Protein AF-0000000067701604 (afdb_homodimer)

pLDDT: mean 90.06, std 11.33, range [36.38, 98.75]

Radius of gyration: 29.52 Å; Cα contacts (8 Å, |Δi|>4): 1145; chains: 2; bounding box: 88×78×66 Å

Foldseek 3Di:
DLLLLLLLCCLLPPVDDASLCCVPPVNHDPVNCVLDPSVVSVVCVVPDFQADPVCQVVVCVQPVLRRHVVVQVVLLVCLQPLDAADQEKEKDKDFQADPADDPQWAADPPDPNRIGWMKIFIARQPLLRTNGIDTDPDDDPPDDDPDDPLLVVVCVNCVSPFLPQHEYEYEQSRDDPVSQVVRVVRNYKYKYWHDLVDPPDDPVLNDLQDDDALDWDWDDDVLKIWIWGHPDSRDIIIMIISPDNDWAFDPDPSRDIPSRVVNVSRHCSNVVLSVQLVSSFSDHDDNDVSVSVVSSSSSSVLSNVVSSCCVVPVDDDDSSVVSNVVSVVVSVVVVVVVVVVVVVVVVVVVD/DLLLLLLLCCLLPPVDDASLCCVPPVNHDPVNCVLDPSVVSVVCVVPDFQADPVCQVVVCVQPVLRRHVVVQVVLLVCLQPLDAADQEKEKDKDFQADPADDPQWAADPPDPNRIGWMKIFIARQPLLATNGIDTDPDDDPPDDDPDDPLLVVVCVNCVSPFLPQHEYEYEQSRDDPVSQVVRVVRNYKYKYWHDLVDPPDDPVLNDLQDDDALDWDWDDDVLKIWIWGHPDSRDITIMIISPDNDWAFDPDPSRDIPSVVVNVSRHCSNVVLSVQLVSRFSDHDDNDVSVSVVSSSSSSVLSNVVSSCCVVPVDDDDSSVVSNVVSVVVSVVVVVVVVVVVVVVVVVVVD

Secondary structure (DSSP, 8-state):
-HHHHHHHHHHHH--SS-GGGGGSSTT--HHHHHHS-HHHHHHHHHH--SS-HHHHHHHTTT-TTTTTHHHHHHHHHHHHHH----SEEEEEEEEEE--S--TTEEE-TTSSS-EEEEEEEEEETTT--EEEEEE--S--TTS-TT--HHHHHHHHHHGGG-SS--EEEE-TTT--HHHHHHHHHTT-EEEEE--TT-TTS-HHHH--TTPPTT-EEEEEETTEEEEEEEEETTEEEEEEESS-SS--B-SSTT--BHHHHHHHHHTTHHHHHHHHHHHT------S-HHHHHHHHHHHHHHHHHHHHHHHHH---S-HHHHHHHHHHHHHHHHHHHHHHHHHHHHHHH--/-HHHHHHHHHHHH--SS-GGGGGSSTT--HHHHHHS-HHHHHHHHHH--SS-HHHHHHHTTT-TTTTTHHHHHHHHHHHHHH----SEEEEEEEEEE--S--TTEEE-TTSSS-EEEEEEEEEETTT--EEEEEE--S--TTS-TT--HHHHHHHHHHGGG-SS--EEEE-TTT--HHHHHHHHHTT-EEEEE--TT-TTS-HHHH--TTPPTT-EEEEEETTEEEEEEEEETTEEEEEEESS-SS--B-SSTT--BHHHHHHHHHTTHHHHHHHHHHHT------S-HHHHHHHHHHHHHHHHHHHHHHHHH---S-HHHHHHHHHHHHHHHHHHHHHHHHHHHHHHH--

Solvent-accessible surface area (backbone atoms only — not comparable to full-atom values): 38046 Å² total; per-residue (Å²): 86,46,67,58,16,42,37,43,48,32,19,64,47,36,68,58,78,61,77,72,40,32,65,32,87,90,50,56,36,66,71,47,48,72,72,46,56,66,68,58,53,51,52,49,61,75,65,65,72,61,53,63,74,89,54,37,76,65,43,39,77,80,29,87,52,44,63,36,41,64,56,50,52,51,50,35,51,48,32,48,70,75,49,82,71,68,59,43,30,10,42,43,74,44,72,48,68,50,87,38,74,49,97,42,60,40,78,40,70,83,42,57,72,31,37,12,44,40,29,40,34,30,16,18,44,88,79,35,37,58,39,26,67,43,75,50,74,64,87,60,81,83,55,59,92,83,65,52,67,41,44,54,52,52,52,61,54,37,56,92,61,54,64,68,68,27,35,39,24,36,43,47,79,45,40,46,74,66,45,37,51,56,33,46,75,34,39,20,29,29,40,21,32,45,54,68,81,42,79,86,50,55,67,73,72,56,57,45,90,80,50,55,62,40,37,76,46,79,45,73,60,89,66,32,31,38,40,40,34,18,83,38,60,85,41,72,47,38,37,40,24,47,68,49,90,70,85,49,68,40,90,55,96,58,32,54,35,47,67,56,54,48,44,67,68,44,64,49,15,44,60,52,35,51,50,59,30,59,70,51,33,46,68,70,94,63,77,46,49,61,57,54,52,48,32,50,50,51,26,52,48,51,54,38,48,51,50,49,47,28,73,73,69,65,57,82,72,57,66,70,58,50,48,51,52,52,22,50,52,32,32,47,56,38,49,51,50,45,50,53,50,50,53,49,50,51,53,48,66,73,91,85,47,67,58,15,42,38,44,47,31,18,65,46,36,66,56,79,60,77,71,40,32,64,32,88,91,51,53,36,68,72,46,48,73,70,44,57,65,68,58,54,51,50,48,63,75,64,64,73,61,53,62,73,88,54,37,77,66,44,39,77,80,29,87,54,43,62,36,41,64,57,50,51,51,50,36,52,49,33,47,70,75,50,82,69,66,59,43,30,10,42,43,75,43,71,50,68,52,88,38,74,49,98,42,58,39,80,41,71,83,42,57,71,31,37,14,45,40,30,41,35,30,14,19,43,88,79,35,37,59,40,26,67,44,74,51,74,65,87,60,82,83,56,60,93,82,65,53,67,41,44,53,50,52,53,60,52,38,55,93,61,54,62,68,66,26,34,40,25,35,44,47,79,44,40,46,73,68,45,38,52,57,33,46,76,35,40,20,30,27,40,22,31,46,52,66,81,41,80,85,50,56,67,74,73,57,59,44,89,80,49,56,61,40,38,76,47,78,46,75,58,90,68,32,32,38,40,39,34,18,82,39,60,84,39,71,48,39,37,39,24,47,69,50,91,70,84,48,68,40,88,53,96,58,33,53,35,48,67,58,55,49,44,67,66,44,62,48,15,42,60,51,34,51,52,58,31,59,70,51,32,45,69,69,94,64,75,46,48,60,58,54,51,48,31,50,50,51,23,51,48,51,52,37,49,51,52,50,46,29,73,74,69,64,58,81,72,57,66,70,59,48,47,51,52,52,22,49,51,32,32,47,56,37,50,52,50,47,51,53,50,49,54,49,50,52,51,48,67,73,92

Nearest PDB structures (foldseek):
  6x68-assembly1_C  TM=9.313E-01  e=2.311E-27  Trichoplusia ni
  3bw6-assembly1_A  TM=6.809E-01  e=2.930E+00  Saccharomyces cerevisiae
  6et7-assembly1_A  TM=5.631E-01  e=6.873E+00  Idiomarina sp. A28L
  5lly-assembly2_B  TM=5.133E-01  e=7.646E+00  Idiomarina sp. A28L
  6x68-assembly1_C  TM=9.314E-01  e=3.010E-28  Trichoplusia ni

Organism: Oreochromis niloticus (NCBI:txid8128)

InterPro domains:
  IPR029526 PiggyBac transposable element-derived protein [PF13843] (1-306)

Sequence (702 aa):
MAFISILFVRAIMCPVGAIVDCWSESFLVPLIKETMPRDRFISIMQHLRFDDRDTRAERVKTDKFAAISDIWTRFNENCAKSFTPGEHMTIDEQLFPTKVRCPFTQYIATKPDKFGIKFWMATDLDTKYVCSASPYLGKDPSRQKGERLAENVVMKLMEPFLDDGRNVTTDNFFTSLLLSHRLLQRKTTLLGTVNKVQRELPQLAKDTAKREVFSTSVLRSGSVSLTIYAPKKTKTVCVLSSMHQDVTIGDGRKRKPNTITDYNHMKCGVDVLDQMARMYSVRSATRRWPVAVFYNMLDLAAVNAYILYKACTGWTGKRRLFLRLLAQQLRCRFMQHKEILAQRQVLCQGLMAFISILFVRAIMCPVGAIVDCWSESFLVPLIKETMPRDRFISIMQHLRFDDRDTRAERVKTDKFAAISDIWTRFNENCAKSFTPGEHMTIDEQLFPTKVRCPFTQYIATKPDKFGIKFWMATDLDTKYVCSASPYLGKDPSRQKGERLAENVVMKLMEPFLDDGRNVTTDNFFTSLLLSHRLLQRKTTLLGTVNKVQRELPQLAKDTAKREVFSTSVLRSGSVSLTIYAPKKTKTVCVLSSMHQDVTIGDGRKRKPNTITDYNHMKCGVDVLDQMARMYSVRSATRRWPVAVFYNMLDLAAVNAYILYKACTGWTGKRRLFLRLLAQQLRCRFMQHKEILAQRQVLCQGL

Structure (mmCIF, N/CA/C/O backbone):
data_AF-0000000067701604-model_v1
#
loop_
_entity.id
_entity.type
_entity.pdbx_description
1 polymer 'PiggyBac transposable element-derived protein domain-containing protein'
#
loop_
_atom_site.group_PDB
_atom_site.id
_atom_site.type_symbol
_atom_site.label_atom_id
_atom_site.label_alt_id
_atom_site.label_comp_id
_atom_site.label_asym_id
_atom_site.label_entity_id
_atom_site.label_seq_id
_atom_site.pdbx_PDB_ins_code
_atom_site.Cartn_x
_atom_site.Cartn_y
_atom_site.Cartn_z
_atom_site.occupancy
_atom_site.B_iso_or_equiv
_atom_site.auth_seq_id
_atom_site.auth_comp_id
_atom_site.auth_asym_id
_atom_site.auth_atom_id
_atom_site.pdbx_PDB_model_num
ATOM 1 N N . MET A 1 1 ? -24.297 17.516 1.185 1 87.12 1 MET A N 1
ATOM 2 C CA . MET A 1 1 ? -24.156 16.812 2.457 1 87.12 1 MET A CA 1
ATOM 3 C C . MET A 1 1 ? -24.406 15.328 2.287 1 87.12 1 MET A C 1
ATOM 5 O O . MET A 1 1 ? -23.594 14.5 2.695 1 87.12 1 MET A O 1
ATOM 9 N N . ALA A 1 2 ? -25.438 14.984 1.557 1 90.38 2 ALA A N 1
ATOM 10 C CA . ALA A 1 2 ? -25.734 13.57 1.327 1 90.38 2 ALA A CA 1
ATOM 11 C C . ALA A 1 2 ? -24.656 12.906 0.482 1 90.38 2 ALA A C 1
ATOM 13 O O . ALA A 1 2 ? -24.297 11.75 0.713 1 90.38 2 ALA A O 1
ATOM 14 N N . PHE A 1 3 ? -24.188 13.656 -0.418 1 94.38 3 PHE A N 1
ATOM 15 C CA . PHE A 1 3 ? -23.109 13.172 -1.289 1 94.38 3 PHE A CA 1
ATOM 16 C C . PHE A 1 3 ? -21.875 12.805 -0.48 1 94.38 3 PHE A C 1
ATOM 18 O O . PHE A 1 3 ? -21.328 11.711 -0.63 1 94.38 3 PHE A O 1
ATOM 25 N N . ILE A 1 4 ? -21.453 13.641 0.406 1 95.75 4 ILE A N 1
ATOM 26 C CA . ILE A 1 4 ? -20.297 13.422 1.25 1 95.75 4 ILE A CA 1
ATOM 27 C C . ILE A 1 4 ? -20.547 12.258 2.205 1 95.75 4 ILE A C 1
ATOM 29 O O . ILE A 1 4 ? -19.656 11.461 2.482 1 95.75 4 ILE A O 1
ATOM 33 N N . SER A 1 5 ? -21.766 12.188 2.67 1 95.81 5 SER A N 1
ATOM 34 C CA . SER A 1 5 ? -22.156 11.07 3.533 1 95.81 5 SER A CA 1
ATOM 35 C C . SER A 1 5 ? -21.922 9.734 2.846 1 95.81 5 SER A C 1
ATOM 37 O O . SER A 1 5 ? -21.359 8.812 3.447 1 95.81 5 SER A O 1
ATOM 39 N N . ILE A 1 6 ? -22.312 9.633 1.627 1 95.94 6 ILE A N 1
ATOM 40 C CA . ILE A 1 6 ? -22.156 8.406 0.859 1 95.94 6 ILE A CA 1
ATOM 41 C C . ILE A 1 6 ? -20.672 8.047 0.744 1 95.94 6 ILE A C 1
ATOM 43 O O . ILE A 1 6 ? -20.297 6.879 0.872 1 95.94 6 ILE A O 1
ATOM 47 N N . LEU A 1 7 ? -19.812 9.031 0.541 1 96.62 7 LEU A N 1
ATOM 48 C CA . LEU A 1 7 ? -18.375 8.797 0.425 1 96.62 7 LEU A CA 1
ATOM 49 C C . LEU A 1 7 ? -17.812 8.227 1.722 1 96.62 7 LEU A C 1
ATOM 51 O O . LEU A 1 7 ? -17 7.293 1.696 1 96.62 7 LEU A O 1
ATOM 55 N N . PHE A 1 8 ? -18.25 8.758 2.814 1 96.88 8 PHE A N 1
ATOM 56 C CA . PHE A 1 8 ? -17.766 8.273 4.102 1 96.88 8 PHE A CA 1
ATOM 57 C C . PHE A 1 8 ? -18.312 6.875 4.387 1 96.88 8 PHE A C 1
ATOM 59 O O . PHE A 1 8 ? -17.594 6.031 4.934 1 96.88 8 PHE A O 1
ATOM 66 N N . VAL A 1 9 ? -19.594 6.605 4.039 1 94.69 9 VAL A N 1
ATOM 67 C CA . VAL A 1 9 ? -20.172 5.277 4.238 1 94.69 9 VAL A CA 1
ATOM 68 C C . VAL A 1 9 ? -19.391 4.25 3.42 1 94.69 9 VAL A C 1
ATOM 70 O O . VAL A 1 9 ? -19.047 3.18 3.924 1 94.69 9 VAL A O 1
ATOM 73 N N . ARG A 1 10 ? -19.141 4.613 2.23 1 94.75 10 ARG A N 1
ATOM 74 C CA . ARG A 1 10 ? -18.359 3.719 1.376 1 94.75 10 ARG A CA 1
ATOM 75 C C . ARG A 1 10 ? -16.984 3.439 1.976 1 94.75 10 ARG A C 1
ATOM 77 O O . ARG A 1 10 ? -16.516 2.299 1.956 1 94.75 10 ARG A O 1
ATOM 84 N N . ALA A 1 11 ? -16.344 4.457 2.512 1 94.94 11 ALA A N 1
ATOM 85 C CA . ALA A 1 11 ? -14.992 4.359 3.08 1 94.94 11 ALA A CA 1
ATOM 86 C C . ALA A 1 11 ? -14.961 3.359 4.234 1 94.94 11 ALA A C 1
ATOM 88 O O . ALA A 1 11 ? -13.977 2.641 4.41 1 94.94 11 ALA A O 1
ATOM 89 N N . ILE A 1 12 ? -16.062 3.262 4.949 1 93.69 12 ILE A N 1
ATOM 90 C CA . ILE A 1 12 ? -16.016 2.463 6.172 1 93.69 12 ILE A CA 1
ATOM 91 C C . ILE A 1 12 ? -16.688 1.115 5.93 1 93.69 12 ILE A C 1
ATOM 93 O O . ILE A 1 12 ? -16.562 0.193 6.738 1 93.69 12 ILE A O 1
ATOM 97 N N . MET A 1 13 ? -17.5 0.981 4.883 1 88.75 13 MET A N 1
ATOM 98 C CA . MET A 1 13 ? -18.25 -0.251 4.664 1 88.75 13 MET A CA 1
ATOM 99 C C . MET A 1 13 ? -17.672 -1.035 3.486 1 88.75 13 MET A C 1
ATOM 101 O O . MET A 1 13 ? -17.5 -2.252 3.57 1 88.75 13 MET A O 1
ATOM 105 N N . CYS A 1 14 ? -17.469 -0.394 2.369 1 83.19 14 CYS A N 1
ATOM 106 C CA . CYS A 1 14 ? -17.094 -1.117 1.157 1 83.19 14 CYS A CA 1
ATOM 107 C C . CYS A 1 14 ? -16.172 -0.285 0.286 1 83.19 14 CYS A C 1
ATOM 109 O O . CYS A 1 14 ? -16.531 0.101 -0.827 1 83.19 14 CYS A O 1
ATOM 111 N N . PRO A 1 15 ? -14.977 -0.284 0.689 1 83.44 15 PRO A N 1
ATOM 112 C CA . PRO A 1 15 ? -14.07 0.58 -0.076 1 83.44 15 PRO A CA 1
ATOM 113 C C . PRO A 1 15 ? -13.516 -0.104 -1.323 1 83.44 15 PRO A C 1
ATOM 115 O O . PRO A 1 15 ? -12.75 0.502 -2.074 1 83.44 15 PRO A O 1
ATOM 118 N N . VAL A 1 16 ? -14.031 -1.236 -1.627 1 85.25 16 VAL A N 1
ATOM 119 C CA . VAL A 1 16 ? -13.477 -1.979 -2.754 1 85.25 16 VAL A CA 1
ATOM 120 C C . VAL A 1 16 ? -14.438 -1.917 -3.938 1 85.25 16 VAL A C 1
ATOM 122 O O . VAL A 1 16 ? -15.648 -1.813 -3.754 1 85.25 16 VAL A O 1
ATOM 125 N N . GLY A 1 17 ? -13.883 -1.914 -5.168 1 86.56 17 GLY A N 1
ATOM 126 C CA . GLY A 1 17 ? -14.688 -1.899 -6.379 1 86.56 17 GLY A CA 1
ATOM 127 C C . GLY A 1 17 ? -15.164 -0.511 -6.758 1 86.56 17 GLY A C 1
ATOM 128 O O . GLY A 1 17 ? -14.812 0.474 -6.105 1 86.56 17 GLY A O 1
ATOM 129 N N . ALA A 1 18 ? -15.961 -0.501 -7.762 1 90.06 18 ALA A N 1
ATOM 130 C CA . ALA A 1 18 ? -16.516 0.768 -8.227 1 90.06 18 ALA A CA 1
ATOM 131 C C . ALA A 1 18 ? -17.609 1.271 -7.289 1 90.06 18 ALA A C 1
ATOM 133 O O . ALA A 1 18 ? -18.406 0.482 -6.777 1 90.06 18 ALA A O 1
ATOM 134 N N . ILE A 1 19 ? -17.609 2.559 -7.105 1 91.25 19 ILE A N 1
ATOM 135 C CA . ILE A 1 19 ? -18.562 3.145 -6.172 1 91.25 19 ILE A CA 1
ATOM 136 C C . ILE A 1 19 ? -19.984 2.842 -6.633 1 91.25 19 ILE A C 1
ATOM 138 O O . ILE A 1 19 ? -20.875 2.631 -5.809 1 91.25 19 ILE A O 1
ATOM 142 N N . VAL A 1 20 ? -20.25 2.721 -7.906 1 91.88 20 VAL A N 1
ATOM 143 C CA . VAL A 1 20 ? -21.578 2.527 -8.453 1 91.88 20 VAL A CA 1
ATOM 144 C C . VAL A 1 20 ? -22.094 1.134 -8.094 1 91.88 20 VAL A C 1
ATOM 146 O O . VAL A 1 20 ? -23.297 0.88 -8.125 1 91.88 20 VAL A O 1
ATOM 149 N N . ASP A 1 21 ? -21.188 0.257 -7.758 1 92.12 21 ASP A N 1
ATOM 150 C CA . ASP A 1 21 ? -21.578 -1.102 -7.391 1 92.12 21 ASP A CA 1
ATOM 151 C C . ASP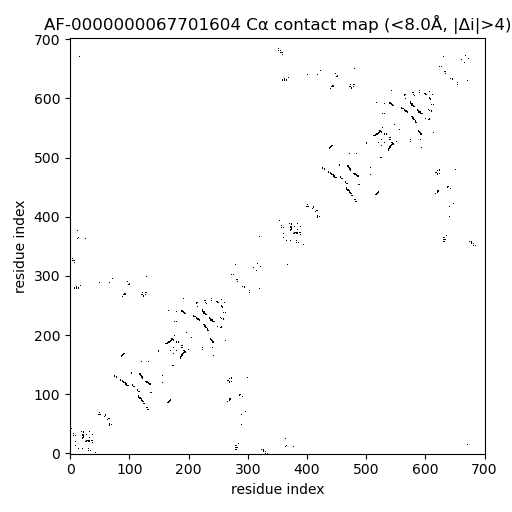 A 1 21 ? -22.344 -1.117 -6.074 1 92.12 21 ASP A C 1
ATOM 153 O O . ASP A 1 21 ? -23.062 -2.082 -5.773 1 92.12 21 ASP A O 1
ATOM 157 N N . CYS A 1 22 ? -22.234 -0.04 -5.332 1 92.69 22 CYS A N 1
ATOM 158 C CA . CYS A 1 22 ? -22.891 0.042 -4.031 1 92.69 22 CYS A CA 1
ATOM 159 C C . CYS A 1 22 ? -24.406 0.086 -4.188 1 92.69 22 CYS A C 1
ATOM 161 O O . CYS A 1 22 ? -25.141 -0.122 -3.221 1 92.69 22 CYS A O 1
ATOM 163 N N . TRP A 1 23 ? -24.891 0.38 -5.449 1 95.06 23 TRP A N 1
ATOM 164 C CA . TRP A 1 23 ? -26.328 0.388 -5.742 1 95.06 23 TRP A CA 1
ATOM 165 C C . TRP A 1 23 ? -26.75 -0.92 -6.398 1 95.06 23 TRP A C 1
ATOM 167 O O . TRP A 1 23 ? -27.953 -1.157 -6.602 1 95.06 23 TRP A O 1
ATOM 177 N N . SER A 1 24 ? -25.781 -1.778 -6.727 1 92.31 24 SER A N 1
ATOM 178 C CA . SER A 1 24 ? -26.094 -3.014 -7.438 1 92.31 24 SER A CA 1
ATOM 179 C C . SER A 1 24 ? -26.656 -4.07 -6.492 1 92.31 24 SER A C 1
ATOM 181 O O . SER A 1 24 ? -26.484 -3.969 -5.273 1 92.31 24 SER A O 1
ATOM 183 N N . GLU A 1 25 ? -27.219 -5.031 -7.039 1 89.44 25 GLU A N 1
ATOM 184 C CA . GLU A 1 25 ? -27.797 -6.117 -6.25 1 89.44 25 GLU A CA 1
ATOM 185 C C . GLU A 1 25 ? -26.703 -6.953 -5.59 1 89.44 25 GLU A C 1
ATOM 187 O O . GLU A 1 25 ? -26.828 -7.359 -4.434 1 89.44 25 GLU A O 1
ATOM 192 N N . SER A 1 26 ? -25.656 -7.133 -6.219 1 87.69 26 SER A N 1
ATOM 193 C CA . SER A 1 26 ? -24.609 -8.047 -5.777 1 87.69 26 SER A CA 1
ATOM 194 C C . SER A 1 26 ? -23.766 -7.43 -4.664 1 87.69 26 SER A C 1
ATOM 196 O O . SER A 1 26 ? -23.234 -8.148 -3.814 1 87.69 26 SER A O 1
ATOM 198 N N . PHE A 1 27 ? -23.672 -6.098 -4.691 1 90.5 27 PHE A N 1
ATOM 199 C CA . PHE A 1 27 ? -22.797 -5.438 -3.736 1 90.5 27 PHE A CA 1
ATOM 200 C C . PHE A 1 27 ? -23.5 -4.262 -3.068 1 90.5 27 PHE A C 1
ATOM 202 O O . PHE A 1 27 ? -22.891 -3.221 -2.824 1 90.5 27 PHE A O 1
ATOM 209 N N . LEU A 1 28 ? -24.688 -4.496 -2.797 1 88.62 28 LEU A N 1
ATOM 210 C CA . LEU A 1 28 ? -25.578 -3.447 -2.297 1 88.62 28 LEU A CA 1
ATOM 211 C C . LEU A 1 28 ? -25.156 -2.992 -0.906 1 88.62 28 LEU A C 1
ATOM 213 O O . LEU A 1 28 ? -24.828 -3.818 -0.048 1 88.62 28 LEU A O 1
ATOM 217 N N . VAL A 1 29 ? -25.078 -1.723 -0.776 1 89.25 29 VAL A N 1
ATOM 218 C CA . VAL A 1 29 ? -24.984 -1.086 0.533 1 89.25 29 VAL A CA 1
ATOM 219 C C . VAL A 1 29 ? -26.266 -0.318 0.824 1 89.25 29 VAL A C 1
ATOM 221 O O . VAL A 1 29 ? -26.453 0.797 0.334 1 89.25 29 VAL A O 1
ATOM 224 N N . PRO A 1 30 ? -27.047 -0.875 1.625 1 88.56 30 PRO A N 1
ATOM 225 C CA . PRO A 1 30 ? -28.406 -0.331 1.799 1 88.56 30 PRO A CA 1
ATOM 226 C C . PRO A 1 30 ? -28.391 1.146 2.188 1 88.56 30 PRO A C 1
ATOM 228 O O . PRO A 1 30 ? -29.188 1.932 1.651 1 88.56 30 PRO A O 1
ATOM 231 N N . LEU A 1 31 ? -27.562 1.587 3.055 1 88.25 31 LEU A N 1
ATOM 232 C CA . LEU A 1 31 ? -27.516 2.969 3.52 1 88.25 31 LEU A CA 1
ATOM 233 C C . LEU A 1 31 ? -27.25 3.924 2.359 1 88.25 31 LEU A C 1
ATOM 235 O O . LEU A 1 31 ? -27.797 5.031 2.33 1 88.25 31 LEU A O 1
ATOM 239 N N . ILE A 1 32 ? -26.453 3.531 1.429 1 92.94 32 ILE A N 1
ATOM 240 C CA . ILE A 1 32 ? -26.125 4.371 0.285 1 92.94 32 ILE A CA 1
ATOM 241 C C . ILE A 1 32 ? -27.312 4.48 -0.65 1 92.94 32 ILE A C 1
ATOM 243 O O . ILE A 1 32 ? -27.688 5.578 -1.075 1 92.94 32 ILE A O 1
ATOM 247 N N . LYS A 1 33 ? -27.953 3.342 -0.913 1 92.75 33 LYS A N 1
ATOM 248 C CA . LYS A 1 33 ? -29.125 3.322 -1.792 1 92.75 33 LYS A CA 1
ATOM 249 C C . LYS A 1 33 ? -30.266 4.137 -1.199 1 92.75 33 LYS A C 1
ATOM 251 O O . LYS A 1 33 ? -30.984 4.82 -1.927 1 92.75 33 LYS A O 1
ATOM 256 N N . GLU A 1 34 ? -30.391 4.039 0.078 1 91.12 34 GLU A N 1
ATOM 257 C CA . GLU A 1 34 ? -31.453 4.75 0.769 1 91.12 34 GLU A CA 1
ATOM 258 C C . GLU A 1 34 ? -31.188 6.254 0.791 1 91.12 34 GLU A C 1
ATOM 260 O O . GLU A 1 34 ? -32.125 7.051 0.911 1 91.12 34 GLU A O 1
ATOM 265 N N . THR A 1 35 ? -29.984 6.695 0.717 1 92.12 35 THR A N 1
ATOM 266 C CA . THR A 1 35 ? -29.609 8.102 0.824 1 92.12 35 THR A CA 1
ATOM 267 C C . THR A 1 35 ? -29.844 8.828 -0.498 1 92.12 35 THR A C 1
ATOM 269 O O . THR A 1 35 ? -30.375 9.938 -0.515 1 92.12 35 THR A O 1
ATOM 272 N N . MET A 1 36 ? -29.453 8.227 -1.577 1 93.5 36 MET A N 1
ATOM 273 C CA . MET A 1 36 ? -29.547 8.867 -2.887 1 93.5 36 MET A CA 1
ATOM 274 C C . MET A 1 36 ? -29.516 7.832 -4.004 1 93.5 36 MET A C 1
ATOM 276 O O . MET A 1 36 ? -28.781 6.852 -3.93 1 93.5 36 MET A O 1
ATOM 280 N N . PRO A 1 37 ? -30.406 8.086 -5.055 1 95.56 37 PRO A N 1
ATOM 281 C CA . PRO A 1 37 ? -30.312 7.168 -6.195 1 95.56 37 PRO A CA 1
ATOM 282 C C . PRO A 1 37 ? -28.969 7.234 -6.902 1 95.56 37 PRO A C 1
ATOM 284 O O . PRO A 1 37 ? -28.312 8.281 -6.891 1 95.56 37 PRO A O 1
ATOM 287 N N . ARG A 1 38 ? -28.562 6.141 -7.551 1 95.75 38 ARG A N 1
ATOM 288 C CA . ARG A 1 38 ? -27.281 6 -8.234 1 95.75 38 ARG A CA 1
ATOM 289 C C . ARG A 1 38 ? -27.094 7.105 -9.266 1 95.75 38 ARG A C 1
ATOM 291 O O . ARG A 1 38 ? -26.047 7.762 -9.297 1 95.75 38 ARG A O 1
ATOM 298 N N . ASP A 1 39 ? -28.047 7.375 -10.102 1 96.56 39 ASP A N 1
ATOM 299 C CA . ASP A 1 39 ? -27.922 8.328 -11.203 1 96.56 39 ASP A CA 1
ATOM 300 C C . ASP A 1 39 ? -27.734 9.75 -10.68 1 96.56 39 ASP A C 1
ATOM 302 O O . ASP A 1 39 ? -27.047 10.555 -11.305 1 96.56 39 ASP A O 1
ATOM 306 N N . ARG A 1 40 ? -28.391 10.047 -9.617 1 95.38 40 ARG A N 1
ATOM 307 C CA . ARG A 1 40 ? -28.188 11.352 -9 1 95.38 40 ARG A CA 1
ATOM 308 C C . ARG A 1 40 ? -26.75 11.508 -8.5 1 95.38 40 ARG A C 1
ATOM 310 O O . ARG A 1 40 ? -26.141 12.555 -8.688 1 95.38 40 ARG A O 1
ATOM 317 N N . PHE A 1 41 ? -26.281 10.531 -7.844 1 96.19 41 PHE A N 1
ATOM 318 C CA . PHE A 1 41 ? -24.891 10.547 -7.367 1 96.19 41 PHE A CA 1
ATOM 319 C C . PHE A 1 41 ? -23.938 10.773 -8.523 1 96.19 41 PHE A C 1
ATOM 321 O O . PHE A 1 41 ? -23.031 11.609 -8.438 1 96.19 41 PHE A O 1
ATOM 328 N N . ILE A 1 42 ? -24.141 10.031 -9.617 1 95.56 42 ILE A N 1
ATOM 329 C CA . ILE A 1 42 ? -23.297 10.125 -10.805 1 95.56 42 ILE A CA 1
ATOM 330 C C . ILE A 1 42 ? -23.359 11.547 -11.367 1 95.56 42 ILE A C 1
ATOM 332 O O . ILE A 1 42 ? -22.328 12.117 -11.75 1 95.56 42 ILE A O 1
ATOM 336 N N . SER A 1 43 ? -24.531 12.062 -11.406 1 96.12 43 SER A N 1
ATOM 337 C CA . SER A 1 43 ? -24.719 13.422 -11.914 1 96.12 43 SER A CA 1
ATOM 338 C C . SER A 1 43 ? -23.938 14.43 -11.078 1 96.12 43 SER A C 1
ATOM 340 O O . SER A 1 43 ? -23.297 15.328 -11.617 1 96.12 43 SER A O 1
ATOM 342 N N . ILE A 1 44 ? -23.984 14.297 -9.789 1 95.5 44 ILE A N 1
ATOM 343 C CA . ILE A 1 44 ? -23.266 15.195 -8.898 1 95.5 44 ILE A CA 1
ATOM 344 C C . ILE A 1 44 ? -21.766 15.062 -9.141 1 95.5 44 ILE A C 1
ATOM 346 O O . ILE A 1 44 ? -21.047 16.062 -9.258 1 95.5 44 ILE A O 1
ATOM 350 N N . MET A 1 45 ? -21.281 13.867 -9.25 1 94.88 45 MET A N 1
ATOM 351 C CA . MET A 1 45 ? -19.859 13.609 -9.477 1 94.88 45 MET A CA 1
ATOM 352 C C . MET A 1 45 ? -19.406 14.234 -10.789 1 94.88 45 MET A C 1
ATOM 354 O O . MET A 1 45 ? -18.328 14.828 -10.852 1 94.88 45 MET A O 1
ATOM 358 N N . GLN A 1 46 ? -20.203 14.133 -11.805 1 93.75 46 GLN A N 1
ATOM 359 C CA . GLN A 1 46 ? -19.859 14.633 -13.133 1 93.75 46 GLN A CA 1
ATOM 360 C C . GLN A 1 46 ? -19.766 16.156 -13.148 1 93.75 46 GLN A C 1
ATOM 362 O O . GLN A 1 46 ? -19 16.734 -13.914 1 93.75 46 GLN A O 1
ATOM 367 N N . HIS A 1 47 ? -20.531 16.766 -12.266 1 94.19 47 HIS A N 1
ATOM 368 C CA . HIS A 1 47 ? -20.609 18.219 -12.312 1 94.19 47 HIS A CA 1
ATOM 369 C C . HIS A 1 47 ? -19.906 18.844 -11.117 1 94.19 47 HIS A C 1
ATOM 371 O O . HIS A 1 47 ? -20 20.062 -10.891 1 94.19 47 HIS A O 1
ATOM 377 N N . LEU A 1 48 ? -19.234 18.016 -10.383 1 94.31 48 LEU A N 1
ATOM 378 C CA . LEU A 1 48 ? -18.531 18.516 -9.203 1 94.31 48 LEU A CA 1
ATOM 379 C C . LEU A 1 48 ? -17.391 19.438 -9.609 1 94.31 48 LEU A C 1
ATOM 381 O O . LEU A 1 48 ? -16.469 19.031 -10.312 1 94.31 48 LEU A O 1
ATOM 385 N N . ARG A 1 49 ? -17.516 20.719 -9.273 1 93.62 49 ARG A N 1
ATOM 386 C CA . ARG A 1 49 ? -16.5 21.734 -9.539 1 93.62 49 ARG A CA 1
ATOM 387 C C . ARG A 1 49 ? -16.234 22.578 -8.289 1 93.62 49 ARG A C 1
ATOM 389 O O . ARG A 1 49 ? -17.109 22.734 -7.438 1 93.62 49 ARG A O 1
ATOM 396 N N . PHE A 1 50 ? -14.977 23.125 -8.234 1 95.94 50 PHE A N 1
ATOM 397 C CA . PHE A 1 50 ? -14.594 23.828 -7.016 1 95.94 50 PHE A CA 1
ATOM 398 C C . PHE A 1 50 ? -14.25 25.281 -7.312 1 95.94 50 PHE A C 1
ATOM 400 O O . PHE A 1 50 ? -13.789 26.016 -6.43 1 95.94 50 PHE A O 1
ATOM 407 N N . ASP A 1 51 ? -14.367 25.578 -8.625 1 93.88 51 ASP A N 1
ATOM 408 C CA . ASP A 1 51 ? -14.023 26.938 -9.039 1 93.88 51 ASP A CA 1
ATOM 409 C C . ASP A 1 51 ? -14.914 27.406 -10.188 1 93.88 51 ASP A C 1
ATOM 411 O O . ASP A 1 51 ? -15.828 26.688 -10.594 1 93.88 51 ASP A O 1
ATOM 415 N N . ASP A 1 52 ? -14.641 28.734 -10.492 1 92.44 52 ASP A N 1
ATOM 416 C CA . ASP A 1 52 ? -15.297 29.281 -11.68 1 92.44 52 ASP A CA 1
ATOM 417 C C . ASP A 1 52 ? -14.508 28.938 -12.945 1 92.44 52 ASP A C 1
ATOM 419 O O . ASP A 1 52 ? -13.438 29.5 -13.18 1 92.44 52 ASP A O 1
ATOM 423 N N . ARG A 1 53 ? -15.148 28.109 -13.734 1 89.31 53 ARG A N 1
ATOM 424 C CA . ARG A 1 53 ? -14.492 27.609 -14.938 1 89.31 53 ARG A CA 1
ATOM 425 C C . ARG A 1 53 ? -14.18 28.734 -15.914 1 89.31 53 ARG A C 1
ATOM 427 O O . ARG A 1 53 ? -13.164 28.703 -16.609 1 89.31 53 ARG A O 1
ATOM 434 N N . ASP A 1 54 ? -14.984 29.672 -15.914 1 91.69 54 ASP A N 1
ATOM 435 C CA . ASP A 1 54 ? -14.883 30.734 -16.906 1 91.69 54 ASP A CA 1
ATOM 436 C C . ASP A 1 54 ? -13.656 31.609 -16.641 1 91.69 54 ASP A C 1
ATOM 438 O O . ASP A 1 54 ? -13.094 32.188 -17.578 1 91.69 54 ASP A O 1
ATOM 442 N N . THR A 1 55 ? -13.188 31.672 -15.461 1 93.56 55 THR A N 1
ATOM 443 C CA . THR A 1 55 ? -12.07 32.531 -15.117 1 93.56 55 THR A CA 1
ATOM 444 C C . THR A 1 55 ? -10.805 31.734 -14.859 1 93.56 55 THR A C 1
ATOM 446 O O . THR A 1 55 ? -9.742 32.281 -14.578 1 93.56 55 THR A O 1
ATOM 449 N N . ARG A 1 56 ? -10.867 30.469 -14.977 1 92.94 56 ARG A N 1
ATOM 450 C CA . ARG A 1 56 ? -9.766 29.594 -14.594 1 92.94 56 ARG A CA 1
ATOM 451 C C . ARG A 1 56 ? -8.555 29.828 -15.5 1 92.94 56 ARG A C 1
ATOM 453 O O . ARG A 1 56 ? -7.414 29.812 -15.023 1 92.94 56 ARG A O 1
ATOM 460 N N . ALA A 1 57 ? -8.812 30 -16.703 1 93.56 57 ALA A N 1
ATOM 461 C CA . ALA A 1 57 ? -7.723 30.156 -17.672 1 93.56 57 ALA A CA 1
ATOM 462 C C . ALA A 1 57 ? -6.801 31.312 -17.266 1 93.56 57 ALA A C 1
ATOM 464 O O . ALA A 1 57 ? -5.582 31.219 -17.438 1 93.56 57 ALA A O 1
ATOM 465 N N . GLU A 1 58 ? -7.391 32.281 -16.734 1 94.62 58 GLU A N 1
ATOM 466 C CA . GLU A 1 58 ? -6.609 33.438 -16.297 1 94.62 58 GLU A CA 1
ATOM 467 C C . GLU A 1 58 ? -5.922 33.156 -14.961 1 94.62 58 GLU A C 1
ATOM 469 O O . GLU A 1 58 ? -4.754 33.5 -14.773 1 94.62 58 GLU A O 1
ATOM 474 N N . ARG A 1 59 ? -6.535 32.562 -14.086 1 93.81 59 ARG A N 1
ATOM 475 C CA . ARG A 1 59 ? -6.031 32.344 -12.734 1 93.81 59 ARG A CA 1
ATOM 476 C C . ARG A 1 59 ? -4.879 31.328 -12.75 1 93.81 59 ARG A C 1
ATOM 478 O O . ARG A 1 59 ? -3.961 31.422 -11.93 1 93.81 59 ARG A O 1
ATOM 485 N N . VAL A 1 60 ? -4.926 30.375 -13.656 1 92.62 60 VAL A N 1
ATOM 486 C CA . VAL A 1 60 ? -3.928 29.312 -13.711 1 92.62 60 VAL A CA 1
ATOM 487 C C . VAL A 1 60 ? -2.561 29.906 -14.055 1 92.62 60 VAL A C 1
ATOM 489 O O . VAL A 1 60 ? -1.527 29.297 -13.758 1 92.62 60 VAL A O 1
ATOM 492 N N . LYS A 1 61 ? -2.568 31.031 -14.641 1 90.88 61 LYS A N 1
ATOM 493 C CA . LYS A 1 61 ? -1.312 31.688 -14.992 1 90.88 61 LYS A CA 1
ATOM 494 C C . LYS A 1 61 ? -0.488 32 -13.75 1 90.88 61 LYS A C 1
ATOM 496 O O . LYS A 1 61 ? 0.743 32.031 -13.805 1 90.88 61 LYS A O 1
ATOM 501 N N . THR A 1 62 ? -1.134 32.156 -12.656 1 89.38 62 THR A N 1
ATOM 502 C CA . THR A 1 62 ? -0.424 32.531 -11.438 1 89.38 62 THR A CA 1
ATOM 503 C C . THR A 1 62 ? -0.631 31.5 -10.344 1 89.38 62 THR A C 1
ATOM 505 O O . THR A 1 62 ? 0.102 31.469 -9.352 1 89.38 62 THR A O 1
ATOM 508 N N . ASP A 1 63 ? -1.602 30.734 -10.523 1 93 63 ASP A N 1
ATOM 509 C CA . ASP A 1 63 ? -1.945 29.734 -9.531 1 93 63 ASP A CA 1
ATOM 510 C C . ASP A 1 63 ? -2.195 28.375 -10.188 1 93 63 ASP A C 1
ATOM 512 O O . ASP A 1 63 ? -3.311 28.094 -10.625 1 93 63 ASP A O 1
ATOM 516 N N . LYS A 1 64 ? -1.228 27.516 -10.125 1 93.5 64 LYS A N 1
ATOM 517 C CA . LYS A 1 64 ? -1.341 26.203 -10.75 1 93.5 64 LYS A CA 1
ATOM 518 C C . LYS A 1 64 ? -2.434 25.375 -10.086 1 93.5 64 LYS A C 1
ATOM 520 O O . LYS A 1 64 ? -2.877 24.359 -10.648 1 93.5 64 LYS A O 1
ATOM 525 N N . PHE A 1 65 ? -2.82 25.828 -8.922 1 95.69 65 PHE A N 1
ATOM 526 C CA . PHE A 1 65 ? -3.822 25.109 -8.141 1 95.69 65 PHE A CA 1
ATOM 527 C C . PHE A 1 65 ? -5.191 25.766 -8.281 1 95.69 65 PHE A C 1
ATOM 529 O O . PHE A 1 65 ? -6.105 25.484 -7.508 1 95.69 65 PHE A O 1
ATOM 536 N N . ALA A 1 66 ? -5.422 26.547 -9.258 1 95.75 66 ALA A N 1
ATOM 537 C CA . ALA A 1 66 ? -6.566 27.438 -9.414 1 95.75 66 ALA A CA 1
ATOM 538 C C . ALA A 1 66 ? -7.879 26.656 -9.406 1 95.75 66 ALA A C 1
ATOM 540 O O . ALA A 1 66 ? -8.906 27.156 -8.938 1 95.75 66 ALA A O 1
ATOM 541 N N . ALA A 1 67 ? -7.871 25.469 -9.906 1 95.88 67 ALA A N 1
ATOM 542 C CA . ALA A 1 67 ? -9.086 24.672 -10.039 1 95.88 67 ALA A CA 1
ATOM 543 C C . ALA A 1 67 ? -9.688 24.344 -8.68 1 95.88 67 ALA A C 1
ATOM 545 O O . ALA A 1 67 ? -10.867 24 -8.578 1 95.88 67 ALA A O 1
ATOM 546 N N . ILE A 1 68 ? -8.867 24.484 -7.539 1 97.06 68 ILE A N 1
ATOM 547 C CA . ILE A 1 68 ? -9.406 24.094 -6.238 1 97.06 68 ILE A CA 1
ATOM 548 C C . ILE A 1 68 ? -8.828 25 -5.148 1 97.06 68 ILE A C 1
ATOM 550 O O . ILE A 1 68 ? -9.008 24.734 -3.957 1 97.06 68 ILE A O 1
ATOM 554 N N . SER A 1 69 ? -8.18 26.062 -5.426 1 96.44 69 SER A N 1
ATOM 555 C CA . SER A 1 69 ? -7.453 26.922 -4.5 1 96.44 69 SER A CA 1
ATOM 556 C C . SER A 1 69 ? -8.391 27.547 -3.463 1 96.44 69 SER A C 1
ATOM 558 O O . SER A 1 69 ? -8.039 27.641 -2.283 1 96.44 69 SER A O 1
ATOM 560 N N . ASP A 1 70 ? -9.523 27.922 -3.885 1 95.38 70 ASP A N 1
ATOM 561 C CA . ASP A 1 70 ? -10.453 28.609 -2.988 1 95.38 70 ASP A CA 1
ATOM 562 C C . ASP A 1 70 ? -10.859 27.703 -1.827 1 95.38 70 ASP A C 1
ATOM 564 O O . ASP A 1 70 ? -10.734 28.078 -0.663 1 95.38 70 ASP A O 1
ATOM 568 N N . ILE A 1 71 ? -11.305 26.547 -2.148 1 96.25 71 ILE A N 1
ATOM 569 C CA . ILE A 1 71 ? -11.766 25.625 -1.105 1 96.25 71 ILE A CA 1
ATOM 570 C C . ILE A 1 71 ? -10.57 25.125 -0.292 1 96.25 71 ILE A C 1
ATOM 572 O O . ILE A 1 71 ? -10.688 24.906 0.915 1 96.25 71 ILE A O 1
ATOM 576 N N . TRP A 1 72 ? -9.453 25 -0.905 1 97.38 72 TRP A N 1
ATOM 577 C CA . TRP A 1 72 ? -8.234 24.594 -0.21 1 97.38 72 TRP A CA 1
ATOM 578 C C . TRP A 1 72 ? -7.844 25.625 0.849 1 97.38 72 TRP A C 1
ATOM 580 O O . TRP A 1 72 ? -7.516 25.266 1.98 1 97.38 72 TRP A O 1
ATOM 590 N N . THR A 1 73 ? -7.883 26.844 0.461 1 96.5 73 THR A N 1
ATOM 591 C CA . THR A 1 73 ? -7.547 27.922 1.381 1 96.5 73 THR A CA 1
ATOM 592 C C . THR A 1 73 ? -8.5 27.938 2.574 1 96.5 73 THR A C 1
ATOM 594 O O . THR A 1 73 ? -8.062 28.062 3.721 1 96.5 73 THR A O 1
ATOM 597 N N . ARG A 1 74 ? -9.75 27.734 2.316 1 97 74 ARG A N 1
ATOM 598 C CA . ARG A 1 74 ? -10.742 27.688 3.389 1 97 74 ARG A CA 1
ATOM 599 C C . ARG A 1 74 ? -10.5 26.5 4.312 1 97 74 ARG A C 1
ATOM 601 O O . ARG A 1 74 ? -10.625 26.625 5.531 1 97 74 ARG A O 1
ATOM 608 N N . PHE A 1 75 ? -10.234 25.469 3.713 1 97.5 75 PHE A N 1
ATOM 609 C CA . PHE A 1 75 ? -9.922 24.266 4.477 1 97.5 75 PHE A CA 1
ATOM 610 C C . PHE A 1 75 ? -8.758 24.516 5.43 1 97.5 75 PHE A C 1
ATOM 612 O O . PHE A 1 75 ? -8.852 24.203 6.617 1 97.5 75 PHE A O 1
ATOM 619 N N . ASN A 1 76 ? -7.684 25.094 4.93 1 97.06 76 ASN A N 1
ATOM 620 C CA . ASN A 1 76 ? -6.504 25.375 5.738 1 97.06 76 ASN A CA 1
ATOM 621 C C . ASN A 1 76 ? -6.82 26.359 6.859 1 97.06 76 ASN A C 1
ATOM 623 O O . ASN A 1 76 ? -6.355 26.188 7.988 1 97.06 76 ASN A O 1
ATOM 627 N N . GLU A 1 77 ? -7.562 27.344 6.531 1 96.56 77 GLU A N 1
ATOM 628 C CA . GLU A 1 77 ? -7.957 28.328 7.539 1 96.56 77 GLU A CA 1
ATOM 629 C C . GLU A 1 77 ? -8.75 27.672 8.672 1 96.56 77 GLU A C 1
ATOM 631 O O . GLU A 1 77 ? -8.531 27.984 9.844 1 96.56 77 GLU A O 1
ATOM 636 N N . ASN A 1 78 ? -9.602 26.797 8.242 1 96.5 78 ASN A N 1
ATOM 637 C CA . ASN A 1 78 ? -10.398 26.094 9.234 1 96.5 78 ASN A CA 1
ATOM 638 C C . ASN A 1 78 ? -9.531 25.203 10.125 1 96.5 78 ASN A C 1
ATOM 640 O O . ASN A 1 78 ? -9.758 25.109 11.328 1 96.5 78 ASN A O 1
ATOM 644 N N . CYS A 1 79 ? -8.578 24.547 9.578 1 97.31 79 CYS A N 1
ATOM 645 C CA . CYS A 1 79 ? -7.66 23.703 10.336 1 97.31 79 CYS A CA 1
ATOM 646 C C . CYS A 1 79 ? -6.922 24.531 11.391 1 97.31 79 CYS A C 1
ATOM 648 O O . CYS A 1 79 ? -6.816 24.109 12.547 1 97.31 79 CYS A O 1
ATOM 650 N N . ALA A 1 80 ? -6.469 25.703 10.992 1 96.25 80 ALA A N 1
ATOM 651 C CA . ALA A 1 80 ? -5.676 26.547 11.883 1 96.25 80 ALA A CA 1
ATOM 652 C C . ALA A 1 80 ? -6.543 27.141 12.984 1 96.25 80 ALA A C 1
ATOM 654 O O . ALA A 1 80 ? -6.102 27.266 14.133 1 96.25 80 ALA A O 1
ATOM 655 N N . LYS A 1 81 ? -7.773 27.422 12.688 1 95.31 81 LYS A N 1
ATOM 656 C CA . LYS A 1 81 ? -8.648 28.125 13.617 1 95.31 81 LYS A CA 1
ATOM 657 C C . LYS A 1 81 ? -9.273 27.172 14.625 1 95.31 81 LYS A C 1
ATOM 659 O O . LYS A 1 81 ? -9.562 27.562 15.758 1 95.31 81 LYS A O 1
ATOM 664 N N . SER A 1 82 ? -9.398 25.969 14.297 1 96.12 82 SER A N 1
ATOM 665 C CA . SER A 1 82 ? -10.234 25.047 15.055 1 96.12 82 SER A CA 1
ATOM 666 C C . SER A 1 82 ? -9.438 24.359 16.156 1 96.12 82 SER A C 1
ATOM 668 O O . SER A 1 82 ? -10.016 23.719 17.047 1 96.12 82 SER A O 1
ATOM 670 N N . PHE A 1 83 ? -8.133 24.531 16.156 1 95.69 83 PHE A N 1
ATOM 671 C CA . PHE A 1 83 ? -7.301 23.766 17.094 1 95.69 83 PHE A CA 1
ATOM 672 C C . PHE A 1 83 ? -5.984 24.484 17.359 1 95.69 83 PHE A C 1
ATOM 674 O O . PHE A 1 83 ? -5.367 25.016 16.438 1 95.69 83 PHE A O 1
ATOM 681 N N . THR A 1 84 ? -5.629 24.516 18.562 1 95.56 84 THR A N 1
ATOM 682 C CA . THR A 1 84 ? -4.312 25.031 18.938 1 95.56 84 THR A CA 1
ATOM 683 C C . THR A 1 84 ? -3.352 23.875 19.219 1 95.56 84 THR A C 1
ATOM 685 O O . THR A 1 84 ? -3.533 23.125 20.188 1 95.56 84 THR A O 1
ATOM 688 N N . PRO A 1 85 ? -2.365 23.75 18.375 1 96.75 85 PRO A N 1
ATOM 689 C CA . PRO A 1 85 ? -1.431 22.641 18.578 1 96.75 85 PRO A CA 1
ATOM 690 C C . PRO A 1 85 ? -0.651 22.75 19.891 1 96.75 85 PRO A C 1
ATOM 692 O O . PRO A 1 85 ? -0.579 23.828 20.469 1 96.75 85 PRO A O 1
ATOM 695 N N . GLY A 1 86 ? -0.06 21.625 20.328 1 96.75 86 GLY A N 1
ATOM 696 C CA . GLY A 1 86 ? 0.761 21.578 21.531 1 96.75 86 GLY A CA 1
ATOM 697 C C . GLY A 1 86 ? 2.182 22.062 21.297 1 96.75 86 GLY A C 1
ATOM 698 O O . GLY A 1 86 ? 2.443 22.797 20.344 1 96.75 86 GLY A O 1
ATOM 699 N N . GLU A 1 87 ? 3.059 21.641 22.141 1 97.44 87 GLU A N 1
ATOM 700 C CA . GLU A 1 87 ? 4.441 22.109 22.156 1 97.44 87 GLU A CA 1
ATOM 701 C C . GLU A 1 87 ? 5.227 21.562 20.969 1 97.44 87 GLU A C 1
ATOM 703 O O . GLU A 1 87 ? 6.164 22.203 20.484 1 97.44 87 GLU A O 1
ATOM 708 N N . HIS A 1 88 ? 4.836 20.469 20.531 1 98.5 88 HIS A N 1
ATOM 709 C CA . HIS A 1 88 ? 5.629 19.797 19.516 1 98.5 88 HIS A CA 1
ATOM 710 C C . HIS A 1 88 ? 4.82 19.594 18.234 1 98.5 88 HIS A C 1
ATOM 712 O O . HIS A 1 88 ? 3.711 19.062 18.281 1 98.5 88 HIS A O 1
ATOM 718 N N . MET A 1 89 ? 5.34 20.062 17.172 1 98.5 89 MET A N 1
ATOM 719 C CA . MET A 1 89 ? 4.75 19.891 15.852 1 98.5 89 MET A CA 1
ATOM 720 C C . MET A 1 89 ? 5.715 19.156 14.922 1 98.5 89 MET A C 1
ATOM 722 O O . MET A 1 89 ? 6.926 19.156 15.156 1 98.5 89 MET A O 1
ATOM 726 N N . THR A 1 90 ? 5.172 18.5 13.906 1 98.62 90 THR A N 1
ATOM 727 C CA . THR A 1 90 ? 5.973 17.781 12.922 1 98.62 90 THR A CA 1
ATOM 728 C C . THR A 1 90 ? 5.613 18.219 11.508 1 98.62 90 THR A C 1
ATOM 730 O O . THR A 1 90 ? 4.438 18.406 11.188 1 98.62 90 THR A O 1
ATOM 733 N N . ILE A 1 91 ? 6.621 18.422 10.688 1 98.25 91 ILE A N 1
ATOM 734 C CA . ILE A 1 91 ? 6.406 18.75 9.281 1 98.25 91 ILE A CA 1
ATOM 735 C C . ILE A 1 91 ? 7.016 17.656 8.406 1 98.25 91 ILE A C 1
ATOM 737 O O . ILE A 1 91 ? 8.164 17.25 8.617 1 98.25 91 ILE A O 1
ATOM 741 N N . ASP A 1 92 ? 6.293 17.188 7.5 1 96.88 92 ASP A N 1
ATOM 742 C CA . ASP A 1 92 ? 6.73 16.172 6.547 1 96.88 92 ASP A CA 1
ATOM 743 C C . ASP A 1 92 ? 5.812 16.141 5.328 1 96.88 92 ASP A C 1
ATOM 745 O O . ASP A 1 92 ? 4.91 16.969 5.195 1 96.88 92 ASP A O 1
ATOM 749 N N . GLU A 1 93 ? 6.094 15.211 4.422 1 95.31 93 GLU A N 1
ATOM 750 C CA . GLU A 1 93 ? 5.324 15.133 3.186 1 95.31 93 GLU A CA 1
ATOM 751 C C . GLU A 1 93 ? 4.301 14 3.24 1 95.31 93 GLU A C 1
ATOM 753 O O . GLU A 1 93 ? 4.523 12.992 3.902 1 95.31 93 GLU A O 1
ATOM 758 N N . GLN A 1 94 ? 3.164 14.258 2.697 1 96 94 GLN A N 1
ATOM 759 C CA . GLN A 1 94 ? 2.158 13.258 2.363 1 96 94 GLN A CA 1
ATOM 760 C C . GLN A 1 94 ? 2.074 13.047 0.854 1 96 94 GLN A C 1
ATOM 762 O O . GLN A 1 94 ? 2.09 14.016 0.085 1 96 94 GLN A O 1
ATOM 767 N N . LEU A 1 95 ? 2.16 11.812 0.407 1 95.81 95 LEU A N 1
ATOM 768 C CA . LEU A 1 95 ? 1.896 11.484 -0.99 1 95.81 95 LEU A CA 1
ATOM 769 C C . LEU A 1 95 ? 0.516 10.859 -1.15 1 95.81 95 LEU A C 1
ATOM 771 O O . LEU A 1 95 ? 0.316 9.695 -0.81 1 95.81 95 LEU A O 1
ATOM 775 N N . PHE A 1 96 ? -0.462 11.68 -1.629 1 96.56 96 PHE A N 1
ATOM 776 C CA . PHE A 1 96 ? -1.791 11.141 -1.896 1 96.56 96 PHE A CA 1
ATOM 777 C C . PHE A 1 96 ? -1.804 10.352 -3.199 1 96.56 96 PHE A C 1
ATOM 779 O O . PHE A 1 96 ? -1.595 10.914 -4.273 1 96.56 96 PHE A O 1
ATOM 786 N N . PRO A 1 97 ? -2.061 9.094 -3.057 1 93.31 97 PRO A N 1
ATOM 787 C CA . PRO A 1 97 ? -1.942 8.25 -4.25 1 93.31 97 PRO A CA 1
ATOM 788 C C . PRO A 1 97 ? -3.033 8.539 -5.281 1 93.31 97 PRO A C 1
ATOM 790 O O . PRO A 1 97 ? -4.215 8.586 -4.938 1 93.31 97 PRO A O 1
ATOM 793 N N . THR A 1 98 ? -2.625 8.742 -6.523 1 92.62 98 THR A N 1
ATOM 794 C CA . THR A 1 98 ? -3.562 8.938 -7.625 1 92.62 98 THR A CA 1
ATOM 795 C C . THR A 1 98 ? -2.891 8.641 -8.961 1 92.62 98 THR A C 1
ATOM 797 O O . THR A 1 98 ? -1.679 8.82 -9.109 1 92.62 98 THR A O 1
ATOM 800 N N . LYS A 1 99 ? -3.695 8.148 -9.875 1 88.81 99 LYS A N 1
ATOM 801 C CA . LYS A 1 99 ? -3.195 7.871 -11.219 1 88.81 99 LYS A CA 1
ATOM 802 C C . LYS A 1 99 ? -3.662 8.93 -12.211 1 88.81 99 LYS A C 1
ATOM 804 O O . LYS A 1 99 ? -3.453 8.797 -13.422 1 88.81 99 LYS A O 1
ATOM 809 N N . VAL A 1 100 ? -4.23 9.875 -11.609 1 91.62 100 VAL A N 1
ATOM 810 C CA . VAL A 1 100 ? -4.785 10.922 -12.469 1 91.62 100 VAL A CA 1
ATOM 811 C C . VAL A 1 100 ? -3.654 11.68 -13.156 1 91.62 100 VAL A C 1
ATOM 813 O O . VAL A 1 100 ? -2.57 11.844 -12.586 1 91.62 100 VAL A O 1
ATOM 816 N N . ARG A 1 101 ? -3.963 12.055 -14.367 1 90.94 101 ARG A N 1
ATOM 817 C CA . ARG A 1 101 ? -3.018 12.945 -15.039 1 90.94 101 ARG A CA 1
ATOM 818 C C . ARG A 1 101 ? -2.969 14.305 -14.359 1 90.94 101 ARG A C 1
ATOM 820 O O . ARG A 1 101 ? -3.986 14.992 -14.258 1 90.94 101 ARG A O 1
ATOM 827 N N . CYS A 1 102 ? -1.924 14.656 -13.844 1 93.06 102 CYS A N 1
ATOM 828 C CA . CYS A 1 102 ? -1.708 15.883 -13.094 1 93.06 102 CYS A CA 1
ATOM 829 C C . CYS A 1 102 ? -0.312 16.438 -13.344 1 93.06 102 CYS A C 1
ATOM 831 O O . CYS A 1 102 ? 0.67 15.703 -13.328 1 93.06 102 CYS A O 1
ATOM 833 N N . PRO A 1 103 ? -0.23 17.734 -13.641 1 90.75 103 PRO A N 1
ATOM 834 C CA . PRO A 1 103 ? 1.059 18.328 -13.992 1 90.75 103 PRO A CA 1
ATOM 835 C C . PRO A 1 103 ? 2.072 18.266 -12.852 1 90.75 103 PRO A C 1
ATOM 837 O O . PRO A 1 103 ? 3.277 18.391 -13.078 1 90.75 103 PRO A O 1
ATOM 840 N N . PHE A 1 104 ? 1.656 18.125 -11.711 1 94.69 104 PHE A N 1
ATOM 841 C CA . PHE A 1 104 ? 2.602 18.141 -10.602 1 94.69 104 PHE A CA 1
ATOM 842 C C . PHE A 1 104 ? 2.615 16.797 -9.891 1 94.69 104 PHE A C 1
ATOM 844 O O . PHE A 1 104 ? 2.838 16.719 -8.68 1 94.69 104 PHE A O 1
ATOM 851 N N . THR A 1 105 ? 2.354 15.758 -10.609 1 94.25 105 THR A N 1
ATOM 852 C CA . THR A 1 105 ? 2.479 14.398 -10.086 1 94.25 105 THR A CA 1
ATOM 853 C C . THR A 1 105 ? 3.906 14.125 -9.625 1 94.25 105 THR A C 1
ATOM 855 O O . THR A 1 105 ? 4.867 14.516 -10.289 1 94.25 105 THR A O 1
ATOM 858 N N . GLN A 1 106 ? 4.016 13.531 -8.461 1 94.06 106 GLN A N 1
ATOM 859 C CA . GLN A 1 106 ? 5.324 13.219 -7.898 1 94.06 106 GLN A CA 1
ATOM 860 C C . GLN A 1 106 ? 5.539 11.711 -7.812 1 94.06 106 GLN A C 1
ATOM 862 O O . GLN A 1 106 ? 4.574 10.945 -7.723 1 94.06 106 GLN A O 1
ATOM 867 N N . TYR A 1 107 ? 6.773 11.305 -7.934 1 89.69 107 TYR A N 1
ATOM 868 C CA . TYR A 1 107 ? 7.219 9.938 -7.719 1 89.69 107 TYR A CA 1
ATOM 869 C C . TYR A 1 107 ? 8.141 9.836 -6.508 1 89.69 107 TYR A C 1
ATOM 871 O O . TYR A 1 107 ? 9.195 10.484 -6.473 1 89.69 107 TYR A O 1
ATOM 879 N N . ILE A 1 108 ? 7.711 9.102 -5.52 1 88 108 ILE A N 1
ATOM 880 C CA . ILE A 1 108 ? 8.523 8.844 -4.336 1 88 108 ILE A CA 1
ATOM 881 C C . ILE A 1 108 ? 8.656 7.34 -4.109 1 88 108 ILE A C 1
ATOM 883 O O . ILE A 1 108 ? 7.715 6.695 -3.645 1 88 108 ILE A O 1
ATOM 887 N N . ALA A 1 109 ? 9.797 6.754 -4.297 1 79.94 109 ALA A N 1
ATOM 888 C CA . ALA A 1 109 ? 10.055 5.312 -4.312 1 79.94 109 ALA A CA 1
ATOM 889 C C . ALA A 1 109 ? 9.805 4.699 -2.938 1 79.94 109 ALA A C 1
ATOM 891 O O . ALA A 1 109 ? 9.398 3.539 -2.834 1 79.94 109 ALA A O 1
ATOM 892 N N . THR A 1 110 ? 10.047 5.48 -1.937 1 79.38 110 THR A N 1
ATOM 893 C CA . THR A 1 110 ? 10 4.938 -0.583 1 79.38 110 THR A CA 1
ATOM 894 C C . THR A 1 110 ? 8.57 4.895 -0.062 1 79.38 110 THR A C 1
ATOM 896 O O . THR A 1 110 ? 8.305 4.309 0.99 1 79.38 110 THR A O 1
ATOM 899 N N . LYS A 1 111 ? 7.695 5.551 -0.795 1 83.19 111 LYS A N 1
ATOM 900 C CA . LYS A 1 111 ? 6.297 5.516 -0.379 1 83.19 111 LYS A CA 1
ATOM 901 C C . LYS A 1 111 ? 5.551 4.371 -1.054 1 83.19 111 LYS A C 1
ATOM 903 O O . LYS A 1 111 ? 5.883 3.982 -2.176 1 83.19 111 LYS A O 1
ATOM 908 N N . PRO A 1 112 ? 4.605 3.773 -0.379 1 77.94 112 PRO A N 1
ATOM 909 C CA . PRO A 1 112 ? 3.939 2.564 -0.869 1 77.94 112 PRO A CA 1
ATOM 910 C C . PRO A 1 112 ? 3.367 2.734 -2.275 1 77.94 112 PRO A C 1
ATOM 912 O O . PRO A 1 112 ? 3.502 1.838 -3.111 1 77.94 112 PRO A O 1
ATOM 915 N N . ASP A 1 113 ? 2.658 3.805 -2.623 1 83.25 113 ASP A N 1
ATOM 916 C CA . ASP A 1 113 ? 1.979 3.963 -3.906 1 83.25 113 ASP A CA 1
ATOM 917 C C . ASP A 1 113 ? 2.906 4.586 -4.945 1 83.25 113 ASP A C 1
ATOM 919 O O . ASP A 1 113 ? 2.621 4.543 -6.145 1 83.25 113 ASP A O 1
ATOM 923 N N . LYS A 1 114 ? 4 5.129 -4.504 1 84.56 114 LYS A N 1
ATOM 924 C CA . LYS A 1 114 ? 5.121 5.648 -5.281 1 84.56 114 LYS A CA 1
ATOM 925 C C . LYS A 1 114 ? 4.715 6.895 -6.062 1 84.56 114 LYS A C 1
ATOM 927 O O . LYS A 1 114 ? 5.484 7.855 -6.152 1 84.56 114 LYS A O 1
ATOM 932 N N . PHE A 1 115 ? 3.422 6.875 -6.691 1 90.19 115 PHE A N 1
ATOM 933 C CA . PHE A 1 115 ? 2.969 8.016 -7.48 1 90.19 115 PHE A CA 1
ATOM 934 C C . PHE A 1 115 ? 1.782 8.703 -6.812 1 90.19 115 PHE A C 1
ATOM 936 O O . PHE A 1 115 ? 0.909 8.031 -6.25 1 90.19 115 PHE A O 1
ATOM 943 N N . GLY A 1 116 ? 1.784 10.047 -6.918 1 95.94 116 GLY A N 1
ATOM 944 C CA . GLY A 1 116 ? 0.656 10.789 -6.383 1 95.94 116 GLY A CA 1
ATOM 945 C C . GLY A 1 116 ? 0.91 12.281 -6.305 1 95.94 116 GLY A C 1
ATOM 946 O O . GLY A 1 116 ? 1.84 12.797 -6.934 1 95.94 116 GLY A O 1
ATOM 947 N N . ILE A 1 117 ? 0 12.922 -5.703 1 96.88 117 ILE A N 1
ATOM 948 C CA . ILE A 1 117 ? 0.132 14.352 -5.441 1 96.88 117 ILE A CA 1
ATOM 949 C C . ILE A 1 117 ? 0.754 14.57 -4.062 1 96.88 117 ILE A C 1
ATOM 951 O O . ILE A 1 117 ? 0.306 13.984 -3.072 1 96.88 117 ILE A O 1
ATOM 955 N N . LYS A 1 118 ? 1.763 15.383 -4.066 1 96.38 118 LYS A N 1
ATOM 956 C CA . LYS A 1 118 ? 2.531 15.609 -2.844 1 96.38 118 LYS A CA 1
ATOM 957 C C . LYS A 1 118 ? 2.02 16.828 -2.088 1 96.38 118 LYS A C 1
ATOM 959 O O . LYS A 1 118 ? 1.788 17.891 -2.684 1 96.38 118 LYS A O 1
ATOM 964 N N . PHE A 1 119 ? 1.812 16.641 -0.78 1 97.56 119 PHE A N 1
ATOM 965 C CA . PHE A 1 119 ? 1.443 17.734 0.12 1 97.56 119 PHE A CA 1
ATOM 966 C C . PHE A 1 119 ? 2.434 17.844 1.272 1 97.56 119 PHE A C 1
ATOM 968 O O . PHE A 1 119 ? 2.869 16.828 1.82 1 97.56 119 PHE A O 1
ATOM 975 N N . TRP A 1 120 ? 2.826 19.062 1.625 1 97.12 120 TRP A N 1
ATOM 976 C CA . TRP A 1 120 ? 3.523 19.328 2.879 1 97.12 120 TRP A CA 1
ATOM 977 C C . TRP A 1 120 ? 2.533 19.609 4.004 1 97.12 120 TRP A C 1
ATOM 979 O O . TRP A 1 120 ? 1.573 20.359 3.824 1 97.12 120 TRP A O 1
ATOM 989 N N . MET A 1 121 ? 2.77 18.969 5.137 1 97.81 121 MET A N 1
ATOM 990 C CA . MET A 1 121 ? 1.803 19.125 6.219 1 97.81 121 MET A CA 1
ATOM 991 C C . MET A 1 121 ? 2.506 19.406 7.543 1 97.81 121 MET A C 1
ATOM 993 O O . MET A 1 121 ? 3.592 18.875 7.797 1 97.81 121 MET A O 1
ATOM 997 N N . ALA A 1 122 ? 1.972 20.266 8.312 1 98.44 122 ALA A N 1
ATOM 998 C CA . ALA A 1 122 ? 2.309 20.469 9.719 1 98.44 122 ALA A CA 1
ATOM 999 C C . ALA A 1 122 ? 1.263 19.812 10.625 1 98.44 122 ALA A C 1
ATOM 1001 O O . ALA A 1 122 ? 0.067 20.094 10.492 1 98.44 122 ALA A O 1
ATOM 1002 N N . THR A 1 123 ? 1.675 18.969 11.5 1 98.44 123 THR A N 1
ATOM 1003 C CA . THR A 1 123 ? 0.75 18.234 12.352 1 98.44 123 THR A CA 1
ATOM 1004 C C . THR A 1 123 ? 1.138 18.375 13.82 1 98.44 123 THR A C 1
ATOM 1006 O O . THR A 1 123 ? 2.312 18.562 14.148 1 98.44 123 THR A O 1
ATOM 1009 N N . ASP A 1 124 ? 0.167 18.344 14.664 1 98.44 124 ASP A N 1
ATOM 1010 C CA . ASP A 1 124 ? 0.414 18.203 16.094 1 98.44 124 ASP A CA 1
ATOM 1011 C C . ASP A 1 124 ? 0.946 16.812 16.438 1 98.44 124 ASP A C 1
ATOM 1013 O O . ASP A 1 124 ? 0.419 15.812 15.961 1 98.44 124 ASP A O 1
ATOM 1017 N N . LEU A 1 125 ? 1.973 16.766 17.219 1 98.06 125 LEU A N 1
ATOM 1018 C CA . LEU A 1 125 ? 2.631 15.492 17.484 1 98.06 125 LEU A CA 1
ATOM 1019 C C . LEU A 1 125 ? 1.73 14.578 18.312 1 98.06 125 LEU A C 1
ATOM 1021 O O . LEU A 1 125 ? 1.602 13.391 18.016 1 98.06 125 LEU A O 1
ATOM 1025 N N . ASP A 1 126 ? 1.108 15.047 19.266 1 96.94 126 ASP A N 1
ATOM 1026 C CA . ASP A 1 126 ? 0.382 14.227 20.234 1 96.94 126 ASP A CA 1
ATOM 1027 C C . ASP A 1 126 ? -0.935 13.719 19.641 1 96.94 126 ASP A C 1
ATOM 1029 O O . ASP A 1 126 ? -1.239 12.531 19.719 1 96.94 126 ASP A O 1
ATOM 1033 N N . THR A 1 127 ? -1.696 14.633 19.016 1 96.88 127 THR A N 1
ATOM 1034 C CA . THR A 1 127 ? -3.039 14.289 18.562 1 96.88 127 THR A CA 1
ATOM 1035 C C . THR A 1 127 ? -3.025 13.875 17.094 1 96.88 127 THR A C 1
ATOM 1037 O O . THR A 1 127 ? -3.982 13.273 16.609 1 96.88 127 THR A O 1
ATOM 1040 N N . LYS A 1 128 ? -2.025 14.25 16.375 1 97.88 128 LYS A N 1
ATOM 1041 C CA . LYS A 1 128 ? -1.888 14.016 14.938 1 97.88 128 LYS A CA 1
ATOM 1042 C C . LYS A 1 128 ? -2.859 14.883 14.148 1 97.88 128 LYS A C 1
ATOM 1044 O O . LYS A 1 128 ? -3.158 14.586 12.984 1 97.88 128 LYS A O 1
ATOM 1049 N N . TYR A 1 129 ? -3.359 15.969 14.789 1 98.31 129 TYR A N 1
ATOM 1050 C CA . TYR A 1 129 ? -4.207 16.953 14.133 1 98.31 129 TYR A CA 1
ATOM 1051 C C . TYR A 1 129 ? -3.451 17.672 13.016 1 98.31 129 TYR A C 1
ATOM 1053 O O . TYR A 1 129 ? -2.318 18.125 13.219 1 98.31 129 TYR A O 1
ATOM 1061 N N . VAL A 1 130 ? -4.031 17.75 11.875 1 98.44 130 VAL A N 1
ATOM 1062 C CA . VAL A 1 130 ? -3.441 18.516 10.789 1 98.44 130 VAL A CA 1
ATOM 1063 C C . VAL A 1 130 ? -3.686 20 11.023 1 98.44 130 VAL A C 1
ATOM 1065 O O . VAL A 1 130 ? -4.832 20.469 11 1 98.44 130 VAL A O 1
ATOM 1068 N N . CYS A 1 131 ? -2.631 20.75 11.094 1 98.25 131 CYS A N 1
ATOM 1069 C CA . CYS A 1 131 ? -2.736 22.172 11.398 1 98.25 131 CYS A CA 1
ATOM 1070 C C . CYS A 1 131 ? -2.695 23.016 10.117 1 98.25 131 CYS A C 1
ATOM 1072 O O . CYS A 1 131 ? -3.402 24.016 10 1 98.25 131 CYS A O 1
ATOM 1074 N N . SER A 1 132 ? -1.879 22.609 9.273 1 97.81 132 SER A N 1
ATOM 1075 C CA . SER A 1 132 ? -1.729 23.281 7.996 1 97.81 132 SER A CA 1
ATOM 1076 C C . SER A 1 132 ? -1.145 22.359 6.941 1 97.81 132 SER A C 1
ATOM 1078 O O . SER A 1 132 ? -0.467 21.375 7.273 1 97.81 132 SER A O 1
ATOM 1080 N N . ALA A 1 133 ? -1.503 22.656 5.699 1 97.94 133 ALA A N 1
ATOM 1081 C CA . ALA A 1 133 ? -1.016 21.859 4.574 1 97.94 133 ALA A CA 1
ATOM 1082 C C . ALA A 1 133 ? -0.813 22.734 3.338 1 97.94 133 ALA A C 1
ATOM 1084 O O . ALA A 1 133 ? -1.471 23.766 3.182 1 97.94 133 ALA A O 1
ATOM 1085 N N . SER A 1 134 ? 0.135 22.328 2.523 1 96.44 134 SER A N 1
ATOM 1086 C CA . SER A 1 134 ? 0.424 23.031 1.271 1 96.44 134 SER A CA 1
ATOM 1087 C C . SER A 1 134 ? 0.791 22.047 0.167 1 96.44 134 SER A C 1
ATOM 1089 O O . SER A 1 134 ? 1.565 21.109 0.393 1 96.44 134 SER A O 1
ATOM 1091 N N . PRO A 1 135 ? 0.183 22.266 -1.011 1 96.12 135 PRO A N 1
ATOM 1092 C CA . PRO A 1 135 ? 0.529 21.359 -2.119 1 96.12 135 PRO A CA 1
ATOM 1093 C C . PRO A 1 135 ? 1.886 21.688 -2.738 1 96.12 135 PRO A C 1
ATOM 1095 O O . PRO A 1 135 ? 2.309 22.844 -2.734 1 96.12 135 PRO A O 1
ATOM 1098 N N . TYR A 1 136 ? 2.561 20.688 -3.133 1 95.19 136 TYR A N 1
ATOM 1099 C CA . TYR A 1 136 ? 3.736 20.875 -3.975 1 95.19 136 TYR A CA 1
ATOM 1100 C C . TYR A 1 136 ? 3.342 21.016 -5.438 1 95.19 136 TYR A C 1
ATOM 1102 O O . TYR A 1 136 ? 2.824 20.078 -6.047 1 95.19 136 TYR A O 1
ATOM 1110 N N . LEU A 1 137 ? 3.578 22.172 -6.004 1 93 137 LEU A N 1
ATOM 1111 C CA . LEU A 1 137 ? 3.109 22.469 -7.352 1 93 137 LEU A CA 1
ATOM 1112 C C . LEU A 1 137 ? 4.285 22.641 -8.312 1 93 137 LEU A C 1
ATOM 1114 O O . LEU A 1 137 ? 4.137 23.25 -9.375 1 93 137 LEU A O 1
ATOM 1118 N N . GLY A 1 138 ? 5.375 22.109 -7.938 1 85.56 138 GLY A N 1
ATOM 1119 C CA . GLY A 1 138 ? 6.559 22.25 -8.766 1 85.56 138 GLY A CA 1
ATOM 1120 C C . GLY A 1 138 ? 7.379 23.484 -8.438 1 85.56 138 GLY A C 1
ATOM 1121 O O . GLY A 1 138 ? 7.145 24.141 -7.418 1 85.56 138 GLY A O 1
ATOM 1122 N N . LYS A 1 139 ? 8.406 23.766 -9.25 1 76.56 139 LYS A N 1
ATOM 1123 C CA . LYS A 1 139 ? 9.328 24.875 -9.016 1 76.56 139 LYS A CA 1
ATOM 1124 C C . LYS A 1 139 ? 8.625 26.219 -9.18 1 76.56 139 LYS A C 1
ATOM 1126 O O . LYS A 1 139 ? 7.801 26.391 -10.078 1 76.56 139 LYS A O 1
ATOM 1131 N N . ASP A 1 140 ? 8.594 26.953 -8.125 1 68.19 140 ASP A N 1
ATOM 1132 C CA . ASP A 1 140 ? 8.031 28.297 -8.141 1 68.19 140 ASP A CA 1
ATOM 1133 C C . ASP A 1 140 ? 9 29.297 -8.773 1 68.19 140 ASP A C 1
ATOM 1135 O O . ASP A 1 140 ? 10.062 29.578 -8.219 1 68.19 140 ASP A O 1
ATOM 1139 N N . PRO A 1 141 ? 8.609 29.703 -9.914 1 62.53 141 PRO A N 1
ATOM 1140 C CA . PRO A 1 141 ? 9.523 30.641 -10.578 1 62.53 141 PRO A CA 1
ATOM 1141 C C . PRO A 1 141 ? 9.719 31.922 -9.789 1 62.53 141 PRO A C 1
ATOM 1143 O O . PRO A 1 141 ? 10.727 32.625 -9.969 1 62.53 141 PRO A O 1
ATOM 1146 N N . SER A 1 142 ? 8.758 32.312 -9.016 1 61.88 142 SER A N 1
ATOM 1147 C CA . SER A 1 142 ? 8.82 33.594 -8.312 1 61.88 142 SER A CA 1
ATOM 1148 C C . SER A 1 142 ? 9.719 33.5 -7.086 1 61.88 142 SER A C 1
ATOM 1150 O O . SER A 1 142 ? 10.023 34.531 -6.453 1 61.88 142 SER A O 1
ATOM 1152 N N . ARG A 1 143 ? 10.164 32.406 -6.871 1 63.62 143 ARG A N 1
ATOM 1153 C CA . ARG A 1 143 ? 10.984 32.25 -5.68 1 63.62 143 ARG A CA 1
ATOM 1154 C C . ARG A 1 143 ? 12.344 32.938 -5.848 1 63.62 143 ARG A C 1
ATOM 1156 O O . ARG A 1 143 ? 12.93 32.875 -6.934 1 63.62 143 ARG A O 1
ATOM 1163 N N . GLN A 1 144 ? 12.695 33.688 -4.961 1 60.66 144 GLN A N 1
ATOM 1164 C CA . GLN A 1 144 ? 13.961 34.406 -4.996 1 60.66 144 GLN A CA 1
ATOM 1165 C C . GLN A 1 144 ? 15.141 33.438 -5.129 1 60.66 144 GLN A C 1
ATOM 1167 O O . GLN A 1 144 ? 15.102 32.344 -4.598 1 60.66 144 GLN A O 1
ATOM 1172 N N . LYS A 1 145 ? 16.031 33.875 -5.855 1 56.5 145 LYS A N 1
ATOM 1173 C CA . LYS A 1 145 ? 17.312 33.188 -6.078 1 56.5 145 LYS A CA 1
ATOM 1174 C C . LYS A 1 145 ? 18.062 33 -4.766 1 56.5 145 LYS A C 1
ATOM 1176 O O . LYS A 1 145 ? 18.188 33.938 -3.971 1 56.5 145 LYS A O 1
ATOM 1181 N N . GLY A 1 146 ? 18.094 31.734 -4.094 1 56.91 146 GLY A N 1
ATOM 1182 C CA . GLY A 1 146 ? 18.859 31.453 -2.889 1 56.91 146 GLY A CA 1
ATOM 1183 C C . GLY A 1 146 ? 18.031 30.766 -1.812 1 56.91 146 GLY A C 1
ATOM 1184 O O . GLY A 1 146 ? 18.578 30.094 -0.937 1 56.91 146 GLY A O 1
ATOM 1185 N N . GLU A 1 147 ? 16.719 31.188 -1.756 1 63.81 147 GLU A N 1
ATOM 1186 C CA . GLU A 1 147 ? 15.93 30.562 -0.708 1 63.81 147 GLU A CA 1
ATOM 1187 C C . GLU A 1 147 ? 15.586 29.125 -1.063 1 63.81 147 GLU A C 1
ATOM 1189 O O . GLU A 1 147 ? 15.188 28.828 -2.191 1 63.81 147 GLU A O 1
ATOM 1194 N N . ARG A 1 148 ? 15.953 28.422 -0.056 1 77.81 148 ARG A N 1
ATOM 1195 C CA . ARG A 1 148 ? 15.656 27.016 -0.271 1 77.81 148 ARG A CA 1
ATOM 1196 C C . ARG A 1 148 ? 14.164 26.734 -0.148 1 77.81 148 ARG A C 1
ATOM 1198 O O . ARG A 1 148 ? 13.516 27.203 0.789 1 77.81 148 ARG A O 1
ATOM 1205 N N . LEU A 1 149 ? 13.594 26.219 -1.079 1 80.31 149 LEU A N 1
ATOM 1206 C CA . LEU A 1 149 ? 12.203 25.797 -1.118 1 80.31 149 LEU A CA 1
ATOM 1207 C C . LEU A 1 149 ? 11.773 25.234 0.231 1 80.31 149 LEU A C 1
ATOM 1209 O O . LEU A 1 149 ? 10.727 25.609 0.765 1 80.31 149 LEU A O 1
ATOM 1213 N N . ALA A 1 150 ? 12.594 24.469 0.833 1 86.06 150 ALA A N 1
ATOM 1214 C CA . ALA A 1 150 ? 12.266 23.75 2.062 1 86.06 150 ALA A CA 1
ATOM 1215 C C . ALA A 1 150 ? 12.047 24.719 3.223 1 86.06 150 ALA A C 1
ATOM 1217 O O . ALA A 1 150 ? 11.117 24.562 4.012 1 86.06 150 ALA A O 1
ATOM 1218 N N . GLU A 1 151 ? 12.867 25.766 3.307 1 90 151 GLU A N 1
ATOM 1219 C CA . GLU A 1 151 ? 12.75 26.75 4.379 1 90 151 GLU A CA 1
ATOM 1220 C C . GLU A 1 151 ? 11.453 27.547 4.258 1 90 151 GLU A C 1
ATOM 1222 O O . GLU A 1 151 ? 10.75 27.766 5.246 1 90 151 GLU A O 1
ATOM 1227 N N . ASN A 1 152 ? 11.156 27.906 3.102 1 90.56 152 ASN A N 1
ATOM 1228 C CA . ASN A 1 152 ? 9.945 28.672 2.873 1 90.56 152 ASN A CA 1
ATOM 1229 C C . ASN A 1 152 ? 8.695 27.859 3.201 1 90.56 152 ASN A C 1
ATOM 1231 O O . ASN A 1 152 ? 7.727 28.391 3.75 1 90.56 152 ASN A O 1
ATOM 1235 N N . VAL A 1 153 ? 8.75 26.656 2.848 1 93.88 153 VAL A N 1
ATOM 1236 C CA . VAL A 1 153 ? 7.625 25.766 3.109 1 93.88 153 VAL A CA 1
ATOM 1237 C C . VAL A 1 153 ? 7.371 25.672 4.613 1 93.88 153 VAL A C 1
ATOM 1239 O O . VAL A 1 153 ? 6.23 25.828 5.062 1 93.88 153 VAL A O 1
ATOM 1242 N N . VAL A 1 154 ? 8.445 25.469 5.371 1 97.12 154 VAL A N 1
ATOM 1243 C CA . VAL A 1 154 ? 8.305 25.328 6.816 1 97.12 154 VAL A CA 1
ATOM 1244 C C . VAL A 1 154 ? 7.773 26.625 7.422 1 97.12 154 VAL A C 1
ATOM 1246 O O . VAL A 1 154 ? 6.832 26.609 8.219 1 97.12 154 VAL A O 1
ATOM 1249 N N . MET A 1 155 ? 8.344 27.719 6.992 1 96.44 155 MET A N 1
ATOM 1250 C CA . MET A 1 155 ? 7.934 29 7.543 1 96.44 155 MET A CA 1
ATOM 1251 C C . MET A 1 155 ? 6.477 29.297 7.195 1 96.44 155 MET A C 1
ATOM 1253 O O . MET A 1 155 ? 5.723 29.797 8.031 1 96.44 155 MET A O 1
ATOM 1257 N N . LYS A 1 156 ? 6.117 28.938 6.023 1 94.5 156 LYS A N 1
ATOM 1258 C CA . LYS A 1 156 ? 4.738 29.172 5.594 1 94.5 156 LYS A CA 1
ATOM 1259 C C . LYS A 1 156 ? 3.768 28.297 6.387 1 94.5 156 LYS A C 1
ATOM 1261 O O . LYS A 1 156 ? 2.738 28.781 6.863 1 94.5 156 LYS A O 1
ATOM 1266 N N . LEU A 1 157 ? 4.051 27.078 6.543 1 97.12 157 LEU A N 1
ATOM 1267 C CA . LEU A 1 157 ? 3.191 26.141 7.254 1 97.12 157 LEU A CA 1
ATOM 1268 C C . LEU A 1 157 ? 3.076 26.516 8.727 1 97.12 157 LEU A C 1
ATOM 1270 O O . LEU A 1 157 ? 2.018 26.344 9.336 1 97.12 157 LEU A O 1
ATOM 1274 N N . MET A 1 158 ? 4.141 27.094 9.312 1 97.62 158 MET A N 1
ATOM 1275 C CA . MET A 1 158 ? 4.211 27.344 10.75 1 97.62 158 MET A CA 1
ATOM 1276 C C . MET A 1 158 ? 3.73 28.766 11.07 1 97.62 158 MET A C 1
ATOM 1278 O O . MET A 1 158 ? 3.525 29.094 12.242 1 97.62 158 MET A O 1
ATOM 1282 N N . GLU A 1 159 ? 3.469 29.531 10.102 1 96.75 159 GLU A N 1
ATOM 1283 C CA . GLU A 1 159 ? 3.223 30.953 10.281 1 96.75 159 GLU A CA 1
ATOM 1284 C C . GLU A 1 159 ? 2.17 31.203 11.359 1 96.75 159 GLU A C 1
ATOM 1286 O O . GLU A 1 159 ? 2.385 32 12.273 1 96.75 159 GLU A O 1
ATOM 1291 N N . PRO A 1 160 ? 1.057 30.484 11.336 1 95.56 160 PRO A N 1
ATOM 1292 C CA . PRO A 1 160 ? 0.036 30.75 12.359 1 95.56 160 PRO A CA 1
ATOM 1293 C C . PRO A 1 160 ? 0.453 30.266 13.75 1 95.56 160 PRO A C 1
ATOM 1295 O O . PRO A 1 160 ? -0.196 30.609 14.742 1 95.56 160 PRO A O 1
ATOM 1298 N N . PHE A 1 161 ? 1.604 29.562 13.852 1 97.12 161 PHE A N 1
ATOM 1299 C CA . PHE A 1 161 ? 1.915 28.891 15.109 1 97.12 161 PHE A CA 1
ATOM 1300 C C . PHE A 1 161 ? 3.27 29.344 15.641 1 97.12 161 PHE A C 1
ATOM 1302 O O . PHE A 1 161 ? 3.791 28.75 16.594 1 97.12 161 PHE A O 1
ATOM 1309 N N . LEU A 1 162 ? 3.836 30.297 15.031 1 97.31 162 LEU A N 1
ATOM 1310 C CA . LEU A 1 162 ? 5.125 30.828 15.453 1 97.31 162 LEU A CA 1
ATOM 1311 C C . LEU A 1 162 ? 4.969 31.719 16.688 1 97.31 162 LEU A C 1
ATOM 1313 O O . LEU A 1 162 ? 3.85 32.062 17.062 1 97.31 162 LEU A O 1
ATOM 1317 N N . ASP A 1 163 ? 6.062 31.984 17.406 1 97 163 ASP A N 1
ATOM 1318 C CA . ASP A 1 163 ? 6.176 32.969 18.484 1 97 163 ASP A CA 1
ATOM 1319 C C . ASP A 1 163 ? 5.5 32.469 19.75 1 97 163 ASP A C 1
ATOM 1321 O O . ASP A 1 163 ? 5.07 33.25 20.594 1 97 163 ASP A O 1
ATOM 1325 N N . ASP A 1 164 ? 5.34 31.125 19.875 1 95.5 164 ASP A N 1
ATOM 1326 C CA . ASP A 1 164 ? 4.652 30.562 21.031 1 95.5 164 ASP A CA 1
ATOM 1327 C C . ASP A 1 164 ? 5.551 29.562 21.766 1 95.5 164 ASP A C 1
ATOM 1329 O O . ASP A 1 164 ? 5.074 28.781 22.594 1 95.5 164 ASP A O 1
ATOM 1333 N N . GLY A 1 165 ? 6.805 29.531 21.391 1 96.75 165 GLY A N 1
ATOM 1334 C CA . GLY A 1 165 ? 7.754 28.688 22.094 1 96.75 165 GLY A CA 1
ATOM 1335 C C . GLY A 1 165 ? 7.648 27.219 21.688 1 96.75 165 GLY A C 1
ATOM 1336 O O . GLY A 1 165 ? 8.008 26.328 22.469 1 96.75 165 GLY A O 1
ATOM 1337 N N . ARG A 1 166 ? 7.152 26.906 20.594 1 97.62 166 ARG A N 1
ATOM 1338 C CA . ARG A 1 166 ? 6.953 25.547 20.125 1 97.62 166 ARG A CA 1
ATOM 1339 C C . ARG A 1 166 ? 8.219 25 19.484 1 97.62 166 ARG A C 1
ATOM 1341 O O . ARG A 1 166 ? 9.18 25.734 19.25 1 97.62 166 ARG A O 1
ATOM 1348 N N . ASN A 1 167 ? 8.195 23.688 19.266 1 98.5 167 ASN A N 1
ATOM 1349 C CA . ASN A 1 167 ? 9.242 23.016 18.516 1 98.5 167 ASN A CA 1
ATOM 1350 C C . ASN A 1 167 ? 8.695 22.344 17.266 1 98.5 167 ASN A C 1
ATOM 1352 O O . ASN A 1 167 ? 7.617 21.75 17.281 1 98.5 167 ASN A O 1
ATOM 1356 N N . VAL A 1 168 ? 9.43 22.469 16.25 1 98.5 168 VAL A N 1
ATOM 1357 C CA . VAL A 1 168 ? 9.047 21.797 15.008 1 98.5 168 VAL A CA 1
ATOM 1358 C C . VAL A 1 168 ? 10.094 20.75 14.641 1 98.5 168 VAL A C 1
ATOM 1360 O O . VAL A 1 168 ? 11.297 21.016 14.695 1 98.5 168 VAL A O 1
ATOM 1363 N N . THR A 1 169 ? 9.641 19.578 14.383 1 98.75 169 THR A N 1
ATOM 1364 C CA . THR A 1 169 ? 10.508 18.484 13.953 1 98.75 169 THR A CA 1
ATOM 1365 C C . THR A 1 169 ? 10.414 18.266 12.445 1 98.75 169 THR A C 1
ATOM 1367 O O . THR A 1 169 ? 9.312 18.188 11.898 1 98.75 169 THR A O 1
ATOM 1370 N N . THR A 1 170 ? 11.562 18.188 11.758 1 97.75 170 THR A N 1
ATOM 1371 C CA . THR A 1 170 ? 11.609 18.062 10.305 1 97.75 170 THR A CA 1
ATOM 1372 C C . THR A 1 170 ? 12.602 16.984 9.883 1 97.75 170 THR A C 1
ATOM 1374 O O . THR A 1 170 ? 13.398 16.516 10.695 1 97.75 170 THR A O 1
ATOM 1377 N N . ASP A 1 171 ? 12.5 16.547 8.672 1 94.56 171 ASP A N 1
ATOM 1378 C CA . ASP A 1 171 ? 13.469 15.586 8.156 1 94.56 171 ASP A CA 1
ATOM 1379 C C . ASP A 1 171 ? 14.594 16.297 7.398 1 94.56 171 ASP A C 1
ATOM 1381 O O . ASP A 1 171 ? 14.727 17.516 7.473 1 94.56 171 ASP A O 1
ATOM 1385 N N . ASN A 1 172 ? 15.445 15.539 6.703 1 92.19 172 ASN A N 1
ATOM 1386 C CA . ASN A 1 172 ? 16.656 16.062 6.098 1 92.19 172 ASN A CA 1
ATOM 1387 C C . ASN A 1 172 ? 16.344 16.953 4.895 1 92.19 172 ASN A C 1
ATOM 1389 O O . ASN A 1 172 ? 17.188 17.734 4.453 1 92.19 172 ASN A O 1
ATOM 1393 N N . PHE A 1 173 ? 15.18 16.891 4.43 1 90 173 PHE A N 1
ATOM 1394 C CA . PHE A 1 173 ? 14.781 17.734 3.309 1 90 173 PHE A CA 1
ATOM 1395 C C . PHE A 1 173 ? 14.609 19.188 3.754 1 90 173 PHE A C 1
ATOM 1397 O O . PHE A 1 173 ? 14.945 20.109 3.016 1 90 173 PHE A O 1
ATOM 1404 N N . PHE A 1 174 ? 14.156 19.312 4.922 1 93.81 174 PHE A N 1
ATOM 1405 C CA . PHE A 1 174 ? 13.758 20.641 5.391 1 93.81 174 PHE A CA 1
ATOM 1406 C C . PHE A 1 174 ? 14.852 21.25 6.258 1 93.81 174 PHE A C 1
ATOM 1408 O O . PHE A 1 174 ? 15.023 22.469 6.277 1 93.81 174 PHE A O 1
ATOM 1415 N N . THR A 1 175 ? 15.57 20.5 6.898 1 94.69 175 THR A N 1
ATOM 1416 C CA . THR A 1 175 ? 16.406 20.938 8.008 1 94.69 175 THR A CA 1
ATOM 1417 C C . THR A 1 175 ? 17.656 21.656 7.492 1 94.69 175 THR A C 1
ATOM 1419 O O . THR A 1 175 ? 18.359 21.125 6.625 1 94.69 175 THR A O 1
ATOM 1422 N N . SER A 1 176 ? 17.922 22.797 7.992 1 91.75 176 SER A N 1
ATOM 1423 C CA . SER A 1 176 ? 19.109 23.594 7.727 1 91.75 176 SER A CA 1
ATOM 1424 C C . SER A 1 176 ? 19.422 24.531 8.883 1 91.75 176 SER A C 1
ATOM 1426 O O . SER A 1 176 ? 18.562 24.812 9.719 1 91.75 176 SER A O 1
ATOM 1428 N N . LEU A 1 177 ? 20.703 24.953 8.93 1 91.25 177 LEU A N 1
ATOM 1429 C CA . LEU A 1 177 ? 21.094 25.906 9.953 1 91.25 177 LEU A CA 1
ATOM 1430 C C . LEU A 1 177 ? 20.328 27.219 9.797 1 91.25 177 LEU A C 1
ATOM 1432 O O . LEU A 1 177 ? 19.891 27.812 10.781 1 91.25 177 LEU A O 1
ATOM 1436 N N . LEU A 1 178 ? 20.172 27.578 8.609 1 91.19 178 LEU A N 1
ATOM 1437 C CA . LEU A 1 178 ? 19.453 28.828 8.312 1 91.19 178 LEU A CA 1
ATOM 1438 C C . LEU A 1 178 ? 18.016 28.75 8.797 1 91.19 178 LEU A C 1
ATOM 1440 O O . LEU A 1 178 ? 17.516 29.688 9.422 1 91.19 178 LEU A O 1
ATOM 1444 N N . LEU A 1 179 ? 17.375 27.656 8.547 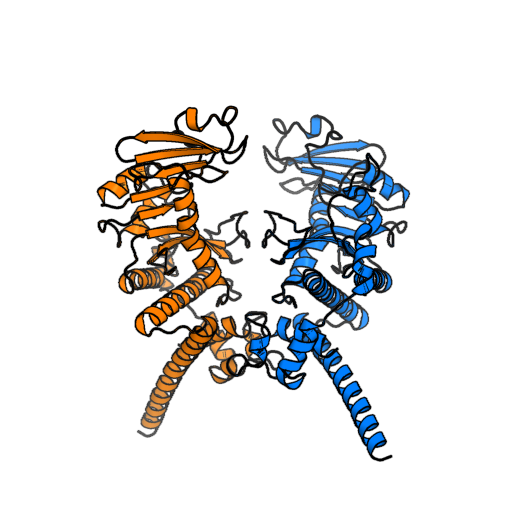1 94.81 179 LEU A N 1
ATOM 1445 C CA . LEU A 1 179 ? 16.016 27.469 9.008 1 94.81 179 LEU A CA 1
ATOM 1446 C C . LEU A 1 179 ? 15.938 27.516 10.531 1 94.81 179 LEU A C 1
ATOM 1448 O O . LEU A 1 179 ? 15.023 28.141 11.094 1 94.81 179 LEU A O 1
ATOM 1452 N N . SER A 1 180 ? 16.891 26.875 11.125 1 95.81 180 SER A N 1
ATOM 1453 C CA . SER A 1 180 ? 16.922 26.875 12.578 1 95.81 180 SER A CA 1
ATOM 1454 C C . SER A 1 180 ? 16.984 28.297 13.141 1 95.81 180 SER A C 1
ATOM 1456 O O . SER A 1 180 ? 16.266 28.625 14.078 1 95.81 180 SER A O 1
ATOM 1458 N N . HIS A 1 181 ? 17.797 29.094 12.562 1 95.12 181 HIS A N 1
ATOM 1459 C CA . HIS A 1 181 ? 17.938 30.469 13.016 1 95.12 181 HIS A CA 1
ATOM 1460 C C . HIS A 1 181 ? 16.672 31.266 12.773 1 95.12 181 HIS A C 1
ATOM 1462 O O . HIS A 1 181 ? 16.234 32.031 13.633 1 95.12 181 HIS A O 1
ATOM 1468 N N . ARG A 1 182 ? 16.094 31.109 11.648 1 95.69 182 ARG A N 1
ATOM 1469 C CA . ARG A 1 182 ? 14.867 31.812 11.32 1 95.69 182 ARG A CA 1
ATOM 1470 C C . ARG A 1 182 ? 13.758 31.469 12.297 1 95.69 182 ARG A C 1
ATOM 1472 O O . ARG A 1 182 ? 13.016 32.344 12.75 1 95.69 182 ARG A O 1
ATOM 1479 N N . LEU A 1 183 ? 13.648 30.266 12.586 1 97.75 183 LEU A N 1
ATOM 1480 C CA . LEU A 1 183 ? 12.633 29.797 13.531 1 97.75 183 LEU A CA 1
ATOM 1481 C C . LEU A 1 183 ? 12.906 30.344 14.93 1 97.75 183 LEU A C 1
ATOM 1483 O O . LEU A 1 183 ? 11.977 30.766 15.625 1 97.75 183 LEU A O 1
ATOM 1487 N N . LEU A 1 184 ? 14.164 30.344 15.312 1 96.94 184 LEU A N 1
ATOM 1488 C CA . LEU A 1 184 ? 14.539 30.844 16.641 1 96.94 184 LEU A CA 1
ATOM 1489 C C . LEU A 1 184 ? 14.18 32.312 16.781 1 96.94 184 LEU A C 1
ATOM 1491 O O . LEU A 1 184 ? 13.766 32.75 17.859 1 96.94 184 LEU A O 1
ATOM 1495 N N . GLN A 1 185 ? 14.336 33.031 15.711 1 96.75 185 GLN A N 1
ATOM 1496 C CA . GLN A 1 185 ? 13.969 34.438 15.719 1 96.75 185 GLN A CA 1
ATOM 1497 C C . GLN A 1 185 ? 12.484 34.625 15.984 1 96.75 185 GLN A C 1
ATOM 1499 O O . GLN A 1 185 ? 12.062 35.688 16.453 1 96.75 185 GLN A O 1
ATOM 1504 N N . ARG A 1 186 ? 11.758 33.625 15.695 1 97.81 186 ARG A N 1
ATOM 1505 C CA . ARG A 1 186 ? 10.312 33.656 15.922 1 97.81 186 ARG A CA 1
ATOM 1506 C C . ARG A 1 186 ? 9.93 32.75 17.094 1 97.81 186 ARG A C 1
ATOM 1508 O O . ARG A 1 186 ? 8.883 32.094 17.078 1 97.81 186 ARG A O 1
ATOM 1515 N N . LYS A 1 187 ? 10.797 32.562 18.016 1 97.81 187 LYS A N 1
ATOM 1516 C CA . LYS A 1 187 ? 10.594 31.844 19.266 1 97.81 187 LYS A CA 1
ATOM 1517 C C . LYS A 1 187 ? 10.141 30.406 19 1 97.81 187 LYS A C 1
ATOM 1519 O O . LYS A 1 187 ? 9.227 29.906 19.656 1 97.81 187 LYS A O 1
ATOM 1524 N N . THR A 1 188 ? 10.641 29.766 18.062 1 98.31 188 THR A N 1
ATOM 1525 C CA . THR A 1 188 ? 10.352 28.375 17.703 1 98.31 188 THR A CA 1
ATOM 1526 C C . THR A 1 188 ? 11.648 27.594 17.5 1 98.31 188 THR A C 1
ATOM 1528 O O . THR A 1 188 ? 12.586 28.078 16.875 1 98.31 188 THR A O 1
ATOM 1531 N N . THR A 1 189 ? 11.758 26.5 18.094 1 98.44 189 THR A N 1
ATOM 1532 C CA . THR A 1 189 ? 12.961 25.672 17.984 1 98.44 189 THR A CA 1
ATOM 1533 C C . THR A 1 189 ? 12.805 24.625 16.891 1 98.44 189 THR A C 1
ATOM 1535 O O . THR A 1 189 ? 11.688 24.359 16.438 1 98.44 189 THR A O 1
ATOM 1538 N N . LEU A 1 190 ? 13.938 24.062 16.484 1 98.25 190 LEU A N 1
ATOM 1539 C CA . LEU A 1 190 ? 13.969 23.078 15.406 1 98.25 190 LEU A CA 1
ATOM 1540 C C . LEU A 1 190 ? 14.727 21.828 15.844 1 98.25 190 LEU A C 1
ATOM 1542 O O . LEU A 1 190 ? 15.773 21.922 16.484 1 98.25 190 LEU A O 1
ATOM 1546 N N . LEU A 1 191 ? 14.125 20.734 15.633 1 98.5 191 LEU A N 1
ATOM 1547 C CA . LEU A 1 191 ? 14.781 19.438 15.742 1 98.5 191 LEU A CA 1
ATOM 1548 C C . LEU A 1 191 ? 14.672 18.656 14.43 1 98.5 191 LEU A C 1
ATOM 1550 O O . LEU A 1 191 ? 13.562 18.359 13.977 1 98.5 191 LEU A O 1
ATOM 1554 N N . GLY A 1 192 ? 15.797 18.359 13.781 1 97.5 192 GLY A N 1
ATOM 1555 C CA . GLY A 1 192 ? 15.711 17.688 12.492 1 97.5 192 GLY A CA 1
ATOM 1556 C C . GLY A 1 192 ? 17 17 12.086 1 97.5 192 GLY A C 1
ATOM 1557 O O . GLY A 1 192 ? 18.062 17.297 12.633 1 97.5 192 GLY A O 1
ATOM 1558 N N . THR A 1 193 ? 16.922 16.078 11.188 1 95.44 193 THR A N 1
ATOM 1559 C CA . THR A 1 193 ? 18.109 15.414 10.641 1 95.44 193 THR A CA 1
ATOM 1560 C C . THR A 1 193 ? 18.703 16.234 9.5 1 95.44 193 THR A C 1
ATOM 1562 O O . THR A 1 193 ? 18 17.016 8.852 1 95.44 193 THR A O 1
ATOM 1565 N N . VAL A 1 194 ? 19.984 16.062 9.312 1 91.81 194 VAL A N 1
ATOM 1566 C CA . VAL A 1 194 ? 20.688 16.781 8.242 1 91.81 194 VAL A CA 1
ATOM 1567 C C . VAL A 1 194 ? 21.344 15.766 7.309 1 91.81 194 VAL A C 1
ATOM 1569 O O . VAL A 1 194 ? 21.875 14.742 7.758 1 91.81 194 VAL A O 1
ATOM 1572 N N . ASN A 1 195 ? 21.109 16.047 6 1 81.69 195 ASN A N 1
ATOM 1573 C CA . ASN A 1 195 ? 21.812 15.227 5.02 1 81.69 195 ASN A CA 1
ATOM 1574 C C . ASN A 1 195 ? 23.312 15.469 5.055 1 81.69 195 ASN A C 1
ATOM 1576 O O . ASN A 1 195 ? 23.766 16.625 5.074 1 81.69 195 ASN A O 1
ATOM 1580 N N . LYS A 1 196 ? 24.047 14.516 5.043 1 69.62 196 LYS A N 1
ATOM 1581 C CA . LYS A 1 196 ? 25.5 14.594 5.188 1 69.62 196 LYS A CA 1
ATOM 1582 C C . LYS A 1 196 ? 26.141 15.328 4.004 1 69.62 196 LYS A C 1
ATOM 1584 O O . LYS A 1 196 ? 27.25 15.852 4.113 1 69.62 196 LYS A O 1
ATOM 1589 N N . VAL A 1 197 ? 25.422 15.273 3.004 1 61.97 197 VAL A N 1
ATOM 1590 C CA . VAL A 1 197 ? 26 15.859 1.8 1 61.97 197 VAL A CA 1
ATOM 1591 C C . VAL A 1 197 ? 25.969 17.391 1.902 1 61.97 197 VAL A C 1
ATOM 1593 O O . VAL A 1 197 ? 26.641 18.078 1.146 1 61.97 197 VAL A O 1
ATOM 1596 N N . GLN A 1 198 ? 25.344 17.922 2.875 1 60.81 198 GLN A N 1
ATOM 1597 C CA . GLN A 1 198 ? 25.172 19.375 2.947 1 60.81 198 GLN A CA 1
ATOM 1598 C C . GLN A 1 198 ? 26.484 20.078 3.262 1 60.81 198 GLN A C 1
ATOM 1600 O O . GLN A 1 198 ? 27.234 19.641 4.141 1 60.81 198 GLN A O 1
ATOM 1605 N N . ARG A 1 199 ? 26.766 20.844 2.465 1 54.03 199 ARG A N 1
ATOM 1606 C CA . ARG A 1 199 ? 28 21.625 2.475 1 54.03 199 ARG A CA 1
ATOM 1607 C C . ARG A 1 199 ? 28.25 22.234 3.846 1 54.03 199 ARG A C 1
ATOM 1609 O O . ARG A 1 199 ? 29.391 22.5 4.223 1 54.03 199 ARG A O 1
ATOM 1616 N N . GLU A 1 200 ? 27.156 22.469 4.488 1 61.53 200 GLU A N 1
ATOM 1617 C CA . GLU A 1 200 ? 27.25 23.203 5.742 1 61.53 200 GLU A CA 1
ATOM 1618 C C . GLU A 1 200 ? 27.812 22.328 6.859 1 61.53 200 GLU A C 1
ATOM 1620 O O . GLU A 1 200 ? 28.219 22.828 7.91 1 61.53 200 GLU A O 1
ATOM 1625 N N . LEU A 1 201 ? 27.938 21.062 6.488 1 67.81 201 LEU A N 1
ATOM 1626 C CA . LEU A 1 201 ? 28.406 20.172 7.539 1 67.81 201 LEU A CA 1
ATOM 1627 C C . LEU A 1 201 ? 29.938 20.094 7.559 1 67.81 201 LEU A C 1
ATOM 1629 O O . LEU A 1 201 ? 30.562 20.047 6.504 1 67.81 201 LEU A O 1
ATOM 1633 N N . PRO A 1 202 ? 30.438 20.281 8.766 1 67.94 202 PRO A N 1
ATOM 1634 C CA . PRO A 1 202 ? 31.891 20.125 8.898 1 67.94 202 PRO A CA 1
ATOM 1635 C C . PRO A 1 202 ? 32.375 18.766 8.406 1 67.94 202 PRO A C 1
ATOM 1637 O O . PRO A 1 202 ? 31.609 17.812 8.336 1 67.94 202 PRO A O 1
ATOM 1640 N N . GLN A 1 203 ? 33.562 18.734 7.977 1 67.88 203 GLN A N 1
ATOM 1641 C CA . GLN A 1 203 ? 34.219 17.547 7.434 1 67.88 203 GLN A CA 1
ATOM 1642 C C . GLN A 1 203 ? 34.094 16.375 8.406 1 67.88 203 GLN A C 1
ATOM 1644 O O . GLN A 1 203 ? 33.969 15.227 7.984 1 67.88 203 GLN A O 1
ATOM 1649 N N . LEU A 1 204 ? 34.125 16.688 9.648 1 63.31 204 LEU A N 1
ATOM 1650 C CA . LEU A 1 204 ? 34.062 15.648 10.672 1 63.31 204 LEU A CA 1
ATOM 1651 C C . LEU A 1 204 ? 32.75 14.859 10.539 1 63.31 204 LEU A C 1
ATOM 1653 O O . LEU A 1 204 ? 32.719 13.656 10.812 1 63.31 204 LEU A O 1
ATOM 1657 N N . ALA A 1 205 ? 31.781 15.523 10.156 1 64.25 205 ALA A N 1
ATOM 1658 C CA . ALA A 1 205 ? 30.469 14.891 10.055 1 64.25 205 ALA A CA 1
ATOM 1659 C C . ALA A 1 205 ? 30.391 14 8.82 1 64.25 205 ALA A C 1
ATOM 1661 O O . ALA A 1 205 ? 29.641 13.031 8.789 1 64.25 205 ALA A O 1
ATOM 1662 N N . LYS A 1 206 ? 31.234 14.281 7.898 1 65.94 206 LYS A N 1
ATOM 1663 C CA . LYS A 1 206 ? 31.188 13.562 6.629 1 65.94 206 LYS A CA 1
ATOM 1664 C C . LYS A 1 206 ? 32.031 12.305 6.672 1 65.94 206 LYS A C 1
ATOM 1666 O O . LYS A 1 206 ? 31.766 11.328 5.969 1 65.94 206 LYS A O 1
ATOM 1671 N N . ASP A 1 207 ? 33.031 12.375 7.488 1 64.44 207 ASP A N 1
ATOM 1672 C CA . ASP A 1 207 ? 33.969 11.266 7.566 1 64.44 207 ASP A CA 1
ATOM 1673 C C . ASP A 1 207 ? 33.406 10.133 8.43 1 64.44 207 ASP A C 1
ATOM 1675 O O . ASP A 1 207 ? 33.312 10.258 9.648 1 64.44 207 ASP A O 1
ATOM 1679 N N . THR A 1 208 ? 32.812 9.125 7.883 1 62.72 208 THR A N 1
ATOM 1680 C CA . THR A 1 208 ? 32.219 7.984 8.578 1 62.72 208 THR A CA 1
ATOM 1681 C C . THR A 1 208 ? 33.25 6.891 8.812 1 62.72 208 THR A C 1
ATOM 1683 O O . THR A 1 208 ? 33 5.973 9.602 1 62.72 208 THR A O 1
ATOM 1686 N N . ALA A 1 209 ? 34.344 6.738 8.07 1 62.12 209 ALA A N 1
ATOM 1687 C CA . ALA A 1 209 ? 35.219 5.586 8.016 1 62.12 209 ALA A CA 1
ATOM 1688 C C . ALA A 1 209 ? 35.844 5.305 9.383 1 62.12 209 ALA A C 1
ATOM 1690 O O . ALA A 1 209 ? 36.188 4.164 9.688 1 62.12 209 ALA A O 1
ATOM 1691 N N . LYS A 1 210 ? 35.906 6.285 10.273 1 67.19 210 LYS A N 1
ATOM 1692 C CA . LYS A 1 210 ? 36.75 6.035 11.445 1 67.19 210 LYS A CA 1
ATOM 1693 C C . LYS A 1 210 ? 35.938 6.16 12.734 1 67.19 210 LYS A C 1
ATOM 1695 O O . LYS A 1 210 ? 36.5 6.223 13.828 1 67.19 210 LYS A O 1
ATOM 1700 N N . ARG A 1 211 ? 34.594 6.02 12.656 1 78.38 211 ARG A N 1
ATOM 1701 C CA . ARG A 1 211 ? 33.906 6.277 13.922 1 78.38 211 ARG A CA 1
ATOM 1702 C C . ARG A 1 211 ? 33.594 4.977 14.648 1 78.38 211 ARG A C 1
ATOM 1704 O O . ARG A 1 211 ? 33.281 3.965 14.008 1 78.38 211 ARG A O 1
ATOM 1711 N N . GLU A 1 212 ? 33.719 5.027 15.984 1 87.69 212 GLU A N 1
ATOM 1712 C CA . GLU A 1 212 ? 33.344 3.893 16.828 1 87.69 212 GLU A CA 1
ATOM 1713 C C . GLU A 1 212 ? 31.844 3.746 16.906 1 87.69 212 GLU A C 1
ATOM 1715 O O . GLU A 1 212 ? 31.125 4.738 17.031 1 87.69 212 GLU A O 1
ATOM 1720 N N . VAL A 1 213 ? 31.484 2.531 16.828 1 92.19 213 VAL A N 1
ATOM 1721 C CA . VAL A 1 213 ? 30.047 2.254 16.922 1 92.19 213 VAL A CA 1
ATOM 1722 C C . VAL A 1 213 ? 29.516 2.762 18.266 1 92.19 213 VAL A C 1
ATOM 1724 O O . VAL A 1 213 ? 30.156 2.594 19.297 1 92.19 213 VAL A O 1
ATOM 1727 N N . PHE A 1 214 ? 28.391 3.457 18.25 1 94.12 214 PHE A N 1
ATOM 1728 C CA . PHE A 1 214 ? 27.672 4.016 19.391 1 94.12 214 PHE A CA 1
ATOM 1729 C C . PHE A 1 214 ? 28.422 5.215 19.969 1 94.12 214 PHE A C 1
ATOM 1731 O O . PHE A 1 214 ? 28.312 5.508 21.156 1 94.12 214 PHE A O 1
ATOM 1738 N N . SER A 1 215 ? 29.203 5.859 19.188 1 92.31 215 SER A N 1
ATOM 1739 C CA . SER A 1 215 ? 29.891 7.086 19.578 1 92.31 215 SER A CA 1
ATOM 1740 C C . SER A 1 215 ? 29.078 8.32 19.188 1 92.31 215 SER A C 1
ATOM 1742 O O . SER A 1 215 ? 28.297 8.281 18.234 1 92.31 215 SER A O 1
ATOM 1744 N N . THR A 1 216 ? 29.266 9.375 19.984 1 93.5 216 THR A N 1
ATOM 1745 C CA . THR A 1 216 ? 28.547 10.633 19.75 1 93.5 216 THR A CA 1
ATOM 1746 C C . THR A 1 216 ? 29.531 11.805 19.734 1 93.5 216 THR A C 1
ATOM 1748 O O . THR A 1 216 ? 30.438 11.883 20.578 1 93.5 216 THR A O 1
ATOM 1751 N N . SER A 1 217 ? 29.438 12.602 18.719 1 91.75 217 SER A N 1
ATOM 1752 C CA . SER A 1 217 ? 30.109 13.891 18.656 1 91.75 217 SER A CA 1
ATOM 1753 C C . SER A 1 217 ? 29.125 15.039 18.578 1 91.75 217 SER A C 1
ATOM 1755 O O . SER A 1 217 ? 28.078 14.93 17.922 1 91.75 217 SER A O 1
ATOM 1757 N N . VAL A 1 218 ? 29.453 16.125 19.297 1 93 218 VAL A N 1
ATOM 1758 C CA . VAL A 1 218 ? 28.547 17.266 19.328 1 93 218 VAL A CA 1
ATOM 1759 C C . VAL A 1 218 ? 29.281 18.531 18.906 1 93 218 VAL A C 1
ATOM 1761 O O . VAL A 1 218 ? 30.375 18.812 19.391 1 93 218 VAL A O 1
ATOM 1764 N N . LEU A 1 219 ? 28.719 19.125 17.906 1 90.81 219 LEU A N 1
ATOM 1765 C CA . LEU A 1 219 ? 29.188 20.453 17.5 1 90.81 219 LEU A CA 1
ATOM 1766 C C . LEU A 1 219 ? 28.156 21.516 17.844 1 90.81 219 LEU A C 1
ATOM 1768 O O . LEU A 1 219 ? 26.953 21.281 17.719 1 90.81 219 LEU A O 1
ATOM 1772 N N . ARG A 1 220 ? 28.688 22.703 18.234 1 90.44 220 ARG A N 1
ATOM 1773 C CA . ARG A 1 220 ? 27.766 23.766 18.641 1 90.44 220 ARG A CA 1
ATOM 1774 C C . ARG A 1 220 ? 28.062 25.062 17.891 1 90.44 220 ARG A C 1
ATOM 1776 O O . ARG A 1 220 ? 29.234 25.391 17.672 1 90.44 220 ARG A O 1
ATOM 1783 N N . SER A 1 221 ? 27.078 25.609 17.469 1 87.38 221 SER A N 1
ATOM 1784 C CA . SER A 1 221 ? 27.094 26.953 16.906 1 87.38 221 SER A CA 1
ATOM 1785 C C . SER A 1 221 ? 26.016 27.828 17.562 1 87.38 221 SER A C 1
ATOM 1787 O O . SER A 1 221 ? 24.875 27.859 17.109 1 87.38 221 SER A O 1
ATOM 1789 N N . GLY A 1 222 ? 26.469 28.609 18.594 1 88 222 GLY A N 1
ATOM 1790 C CA . GLY A 1 222 ? 25.5 29.391 19.344 1 88 222 GLY A CA 1
ATOM 1791 C C . GLY A 1 222 ? 24.484 28.531 20.078 1 88 222 GLY A C 1
ATOM 1792 O O . GLY A 1 222 ? 24.859 27.656 20.859 1 88 222 GLY A O 1
ATOM 1793 N N . SER A 1 223 ? 23.25 28.75 19.688 1 91.12 223 SER A N 1
ATOM 1794 C CA . SER A 1 223 ? 22.172 28.031 20.375 1 91.12 223 SER A CA 1
ATOM 1795 C C . SER A 1 223 ? 21.797 26.75 19.641 1 91.12 223 SER A C 1
ATOM 1797 O O . SER A 1 223 ? 20.906 26.031 20.078 1 91.12 223 SER A O 1
ATOM 1799 N N . VAL A 1 224 ? 22.516 26.484 18.594 1 94.75 224 VAL A N 1
ATOM 1800 C CA . VAL A 1 224 ? 22.188 25.312 17.781 1 94.75 224 VAL A CA 1
ATOM 1801 C C . VAL A 1 224 ? 23.281 24.25 17.938 1 94.75 224 VAL A C 1
ATOM 1803 O O . VAL A 1 224 ? 24.469 24.578 17.953 1 94.75 224 VAL A O 1
ATOM 1806 N N . SER A 1 225 ? 22.891 23.062 18.094 1 94.81 225 SER A N 1
ATOM 1807 C CA . SER A 1 225 ? 23.828 21.953 18.234 1 94.81 225 SER A CA 1
ATOM 1808 C C . SER A 1 225 ? 23.656 20.938 17.109 1 94.81 225 SER A C 1
ATOM 1810 O O . SER A 1 225 ? 22.547 20.734 16.609 1 94.81 225 SER A O 1
ATOM 1812 N N . LEU A 1 226 ? 24.719 20.406 16.672 1 93.75 226 LEU A N 1
ATOM 1813 C CA . LEU A 1 226 ? 24.75 19.297 15.719 1 93.75 226 LEU A CA 1
ATOM 1814 C C . LEU A 1 226 ? 25.281 18.031 16.375 1 93.75 226 LEU A C 1
ATOM 1816 O O . LEU A 1 226 ? 26.438 17.969 16.797 1 93.75 226 LEU A O 1
ATOM 1820 N N . THR A 1 227 ? 24.406 17.078 16.5 1 94.62 227 THR A N 1
ATOM 1821 C CA . THR A 1 227 ? 24.781 15.789 17.078 1 94.62 227 THR A CA 1
ATOM 1822 C C . THR A 1 227 ? 25.078 14.773 15.977 1 94.62 227 THR A C 1
ATOM 1824 O O . THR A 1 227 ? 24.25 14.562 15.078 1 94.62 227 THR A O 1
ATOM 1827 N N . ILE A 1 228 ? 26.25 14.18 16.016 1 92.81 228 ILE A N 1
ATOM 1828 C CA . ILE A 1 228 ? 26.641 13.117 15.102 1 92.81 228 ILE A CA 1
ATOM 1829 C C . ILE A 1 228 ? 26.734 11.789 15.859 1 92.81 228 ILE A C 1
ATOM 1831 O O . ILE A 1 228 ? 27.578 11.633 16.75 1 92.81 228 ILE A O 1
ATOM 1835 N N . TYR A 1 229 ? 25.859 10.852 15.531 1 93.62 229 TYR A N 1
ATOM 1836 C CA . TYR A 1 229 ? 25.766 9.562 16.203 1 93.62 229 TYR A CA 1
ATOM 1837 C C . TYR A 1 229 ? 26.016 8.422 15.219 1 93.62 229 TYR A C 1
ATOM 1839 O O . TYR A 1 229 ? 25.5 8.438 14.094 1 93.62 229 TYR A O 1
ATOM 1847 N N . ALA A 1 230 ? 26.875 7.43 15.602 1 92.56 230 ALA A N 1
ATOM 1848 C CA . ALA A 1 230 ? 27.188 6.285 14.75 1 92.56 230 ALA A CA 1
ATOM 1849 C C . ALA A 1 230 ? 26.516 5.016 15.273 1 92.56 230 ALA A C 1
ATOM 1851 O O . ALA A 1 230 ? 27.109 4.273 16.062 1 92.56 230 ALA A O 1
ATOM 1852 N N . PRO A 1 231 ? 25.281 4.758 14.773 1 91.31 231 PRO A N 1
ATOM 1853 C CA . PRO A 1 231 ? 24.609 3.545 15.242 1 91.31 231 PRO A CA 1
ATOM 1854 C C . PRO A 1 231 ? 25.266 2.266 14.742 1 91.31 231 PRO A C 1
ATOM 1856 O O . PRO A 1 231 ? 25.141 1.211 15.367 1 91.31 231 PRO A O 1
ATOM 1859 N N . LYS A 1 232 ? 25.906 2.312 13.602 1 89.81 232 LYS A N 1
ATOM 1860 C CA . LYS A 1 232 ? 26.641 1.212 12.977 1 89.81 232 LYS A CA 1
ATOM 1861 C C . LYS A 1 232 ? 27.984 1.683 12.438 1 89.81 232 LYS A C 1
ATOM 1863 O O . LYS A 1 232 ? 28.25 2.885 12.359 1 89.81 232 LYS A O 1
ATOM 1868 N N . LYS A 1 233 ? 28.812 0.752 12.086 1 84.44 233 LYS A N 1
ATOM 1869 C CA . LYS A 1 233 ? 30.172 1.047 11.656 1 84.44 233 LYS A CA 1
ATOM 1870 C C . LYS A 1 233 ? 30.172 1.947 10.422 1 84.44 233 LYS A C 1
ATOM 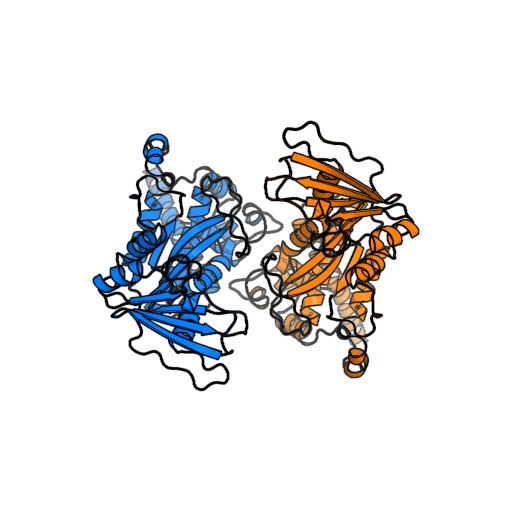1872 O O . LYS A 1 233 ? 31 2.865 10.32 1 84.44 233 LYS A O 1
ATOM 1877 N N . THR A 1 234 ? 29.266 1.796 9.578 1 83.25 234 THR A N 1
ATOM 1878 C CA . THR A 1 234 ? 29.328 2.547 8.328 1 83.25 234 THR A CA 1
ATOM 1879 C C . THR A 1 234 ? 28.141 3.498 8.195 1 83.25 234 THR A C 1
ATOM 1881 O O . THR A 1 234 ? 27.844 3.986 7.105 1 83.25 234 THR A O 1
ATOM 1884 N N . LYS A 1 235 ? 27.516 3.756 9.336 1 87.62 235 LYS A N 1
ATOM 1885 C CA . LYS A 1 235 ? 26.344 4.633 9.273 1 87.62 235 LYS A CA 1
ATOM 1886 C C . LYS A 1 235 ? 26.406 5.695 10.367 1 87.62 235 LYS A C 1
ATOM 1888 O O . LYS A 1 235 ? 26.719 5.395 11.516 1 87.62 235 LYS A O 1
ATOM 1893 N N . THR A 1 236 ? 26.25 6.914 9.945 1 89.19 236 THR A N 1
ATOM 1894 C CA . THR A 1 236 ? 26.156 8 10.914 1 89.19 236 THR A CA 1
ATOM 1895 C C . THR A 1 236 ? 24.844 8.781 10.727 1 89.19 236 THR A C 1
ATOM 1897 O O . THR A 1 236 ? 24.359 8.922 9.602 1 89.19 236 THR A O 1
ATOM 1900 N N . VAL A 1 237 ? 24.312 9.203 11.812 1 92.56 237 VAL A N 1
ATOM 1901 C CA . VAL A 1 237 ? 23.109 10.031 11.805 1 92.56 237 VAL A CA 1
ATOM 1902 C C . VAL A 1 237 ? 23.422 11.406 12.383 1 92.56 237 VAL A C 1
ATOM 1904 O O . VAL A 1 237 ? 24.016 11.516 13.461 1 92.56 237 VAL A O 1
ATOM 1907 N N . CYS A 1 238 ? 23.094 12.438 11.664 1 93.69 238 CYS A N 1
ATOM 1908 C CA . CYS A 1 238 ? 23.312 13.805 12.109 1 93.69 238 CYS A CA 1
ATOM 1909 C C . CYS A 1 238 ? 21.984 14.492 12.438 1 93.69 238 CYS A C 1
ATOM 1911 O O . CYS A 1 238 ? 21.078 14.531 11.602 1 93.69 238 CYS A O 1
ATOM 1913 N N . VAL A 1 239 ? 21.922 15.07 13.656 1 96 239 VAL A N 1
ATOM 1914 C CA . VAL A 1 239 ? 20.703 15.742 14.102 1 96 239 VAL A CA 1
ATOM 1915 C C . VAL A 1 239 ? 21.031 17.172 14.508 1 96 239 VAL A C 1
ATOM 1917 O O . VAL A 1 239 ? 21.953 17.406 15.289 1 96 239 VAL A O 1
ATOM 1920 N N . LEU A 1 240 ? 20.359 18.141 13.93 1 96.06 240 LEU A N 1
ATOM 1921 C CA . LEU A 1 240 ? 20.438 19.547 14.273 1 96.06 240 LEU A CA 1
ATOM 1922 C C . LEU A 1 240 ? 19.344 19.938 15.25 1 96.06 240 LEU A C 1
ATOM 1924 O O . LEU A 1 240 ? 18.172 19.594 15.047 1 96.06 240 LEU A O 1
ATOM 1928 N N . SER A 1 241 ? 19.766 20.609 16.344 1 97.75 241 SER A N 1
ATOM 1929 C CA . SER A 1 241 ? 18.75 20.953 17.344 1 97.75 241 SER A CA 1
ATOM 1930 C C . SER A 1 241 ? 19 22.344 17.922 1 97.75 241 SER A C 1
ATOM 1932 O O . SER A 1 241 ? 20.109 22.656 18.328 1 97.75 241 SER A O 1
ATOM 1934 N N . SER A 1 242 ? 18.016 23.156 17.906 1 97.75 242 SER A N 1
ATOM 1935 C CA . SER A 1 242 ? 18 24.375 18.703 1 97.75 242 SER A CA 1
ATOM 1936 C C . SER A 1 242 ? 17.094 24.25 19.922 1 97.75 242 SER A C 1
ATOM 1938 O O . SER A 1 242 ? 16.859 25.234 20.641 1 97.75 242 SER A O 1
ATOM 1940 N N . MET A 1 243 ? 16.578 23.078 20.078 1 97.19 243 MET A N 1
ATOM 1941 C CA . MET A 1 243 ? 15.695 22.75 21.188 1 97.19 243 MET A CA 1
ATOM 1942 C C . MET A 1 243 ? 16.5 22.328 22.422 1 97.19 243 MET A C 1
ATOM 1944 O O . MET A 1 243 ? 16.109 22.609 23.547 1 97.19 243 MET A O 1
ATOM 1948 N N . HIS A 1 244 ? 17.625 21.703 22.156 1 96.81 244 HIS A N 1
ATOM 1949 C CA . HIS A 1 244 ? 18.422 21.109 23.219 1 96.81 244 HIS A CA 1
ATOM 1950 C C . HIS A 1 244 ? 19.562 22.031 23.625 1 96.81 244 HIS A C 1
ATOM 1952 O O . HIS A 1 244 ? 20.406 22.375 22.797 1 96.81 244 HIS A O 1
ATOM 1958 N N . GLN A 1 245 ? 19.594 22.312 24.844 1 91.38 245 GLN A N 1
ATOM 1959 C CA . GLN A 1 245 ? 20.719 23.094 25.375 1 91.38 245 GLN A CA 1
ATOM 1960 C C . GLN A 1 245 ? 21.922 22.188 25.641 1 91.38 245 GLN A C 1
ATOM 1962 O O . GLN A 1 245 ? 23.062 22.578 25.375 1 91.38 245 GLN A O 1
ATOM 1967 N N . ASP A 1 246 ? 21.578 21.016 26.141 1 92.62 246 ASP A N 1
ATOM 1968 C CA . ASP A 1 246 ? 22.625 20.047 26.422 1 92.62 246 ASP A CA 1
ATOM 1969 C C . ASP A 1 246 ? 22.328 18.703 25.75 1 92.62 246 ASP A C 1
ATOM 1971 O O . ASP A 1 246 ? 21.156 18.344 25.594 1 92.62 246 ASP A O 1
ATOM 1975 N N . VAL A 1 247 ? 23.406 18.125 25.281 1 94.56 247 VAL A N 1
ATOM 1976 C CA . VAL A 1 247 ? 23.281 16.797 24.688 1 94.56 247 VAL A CA 1
ATOM 1977 C C . VAL A 1 247 ? 23.75 15.742 25.703 1 94.56 247 VAL A C 1
ATOM 1979 O O . VAL A 1 247 ? 24.906 15.766 26.125 1 94.56 247 VAL A O 1
ATOM 1982 N N . THR A 1 248 ? 22.812 14.93 26.156 1 95.12 248 THR A N 1
ATOM 1983 C CA . THR A 1 248 ? 23.125 13.867 27.109 1 95.12 248 THR A CA 1
ATOM 1984 C C . THR A 1 248 ? 23.125 12.508 26.438 1 95.12 248 THR A C 1
ATOM 1986 O O . THR A 1 248 ? 22.312 12.242 25.547 1 95.12 248 THR A O 1
ATOM 1989 N N . ILE A 1 249 ? 24.078 11.68 26.844 1 94.19 249 ILE A N 1
ATOM 1990 C CA . ILE A 1 249 ? 24.203 10.344 26.281 1 94.19 249 ILE A CA 1
ATOM 1991 C C . ILE A 1 249 ? 23.469 9.336 27.156 1 94.19 249 ILE A C 1
ATOM 1993 O O . ILE A 1 249 ? 23.578 9.359 28.375 1 94.19 249 ILE A O 1
ATOM 1997 N N . GLY A 1 250 ? 22.672 8.5 26.516 1 91.5 250 GLY A N 1
ATOM 1998 C CA . GLY A 1 250 ? 21.906 7.492 27.234 1 91.5 250 GLY A CA 1
ATOM 1999 C C . GLY A 1 250 ? 22.781 6.41 27.859 1 91.5 250 GLY A C 1
ATOM 2000 O O . GLY A 1 250 ? 23.906 6.184 27.406 1 91.5 250 GLY A O 1
ATOM 2001 N N . ASP A 1 251 ? 22.234 5.703 28.875 1 89.44 251 ASP A N 1
ATOM 2002 C CA . ASP A 1 251 ? 22.969 4.684 29.609 1 89.44 251 ASP A CA 1
ATOM 2003 C C . ASP A 1 251 ? 22.766 3.303 29 1 89.44 251 ASP A C 1
ATOM 2005 O O . ASP A 1 251 ? 23.391 2.326 29.422 1 89.44 251 ASP A O 1
ATOM 2009 N N . GLY A 1 252 ? 22.094 3.199 28.016 1 88.62 252 GLY A N 1
ATOM 2010 C CA . GLY A 1 252 ? 21.859 1.904 27.406 1 88.62 252 GLY A CA 1
ATOM 2011 C C . GLY A 1 252 ? 23.031 1.415 26.578 1 88.62 252 GLY A C 1
ATOM 2012 O O . GLY A 1 252 ? 24.047 2.113 26.438 1 88.62 252 GLY A O 1
ATOM 2013 N N . ARG A 1 253 ? 22.953 0.198 26.062 1 90.56 253 ARG A N 1
ATOM 2014 C CA . ARG A 1 253 ? 23.984 -0.43 25.25 1 90.56 253 ARG A CA 1
ATOM 2015 C C . ARG A 1 253 ? 24.328 0.425 24.031 1 90.56 253 ARG A C 1
ATOM 2017 O O . ARG A 1 253 ? 25.5 0.599 23.703 1 90.56 253 ARG A O 1
ATOM 2024 N N . LYS A 1 254 ? 23.375 1.096 23.469 1 93.31 254 LYS A N 1
ATOM 2025 C CA . LYS A 1 254 ? 23.578 1.841 22.234 1 93.31 254 LYS A CA 1
ATOM 2026 C C . LYS A 1 254 ? 24.031 3.27 22.516 1 93.31 254 LYS A C 1
ATOM 2028 O O . LYS A 1 254 ? 24.453 3.986 21.609 1 93.31 254 LYS A O 1
ATOM 2033 N N . ARG A 1 255 ? 23.906 3.781 23.875 1 94.62 255 ARG A N 1
ATOM 2034 C CA . ARG A 1 255 ? 24.359 5.102 24.297 1 94.62 255 ARG A CA 1
ATOM 2035 C C . ARG A 1 255 ? 23.766 6.191 23.406 1 94.62 255 ARG A C 1
ATOM 2037 O O . ARG A 1 255 ? 24.484 7.074 22.938 1 94.62 255 ARG A O 1
ATOM 2044 N N . LYS A 1 256 ? 22.484 6.117 23.078 1 95.12 256 LYS A N 1
ATOM 2045 C CA . LYS A 1 256 ? 21.844 7.074 22.172 1 95.12 256 LYS A CA 1
ATOM 2046 C C . LYS A 1 256 ? 21.719 8.445 22.844 1 95.12 256 LYS A C 1
ATOM 2048 O O . LYS A 1 256 ? 21.219 8.555 23.953 1 95.12 256 LYS A O 1
ATOM 2053 N N . PRO A 1 257 ? 22.234 9.43 22.219 1 96.75 257 PRO A N 1
ATOM 2054 C CA . PRO A 1 257 ? 22.031 10.773 22.766 1 96.75 257 PRO A CA 1
ATOM 2055 C C . PRO A 1 257 ? 20.562 11.188 22.781 1 96.75 257 PRO A C 1
ATOM 2057 O O . PRO A 1 257 ? 19.766 10.68 21.984 1 96.75 257 PRO A O 1
ATOM 2060 N N . ASN A 1 258 ? 20.188 12.047 23.656 1 97.06 258 ASN A N 1
ATOM 2061 C CA . ASN A 1 258 ? 18.812 12.477 23.812 1 97.06 258 ASN A CA 1
ATOM 2062 C C . ASN A 1 258 ? 18.266 13.125 22.531 1 97.06 258 ASN A C 1
ATOM 2064 O O . ASN A 1 258 ? 17.078 13.023 22.234 1 97.06 258 ASN A O 1
ATOM 2068 N N . THR A 1 259 ? 19.156 13.836 21.797 1 97.25 259 THR A N 1
ATOM 2069 C CA . THR A 1 259 ? 18.734 14.461 20.547 1 97.25 259 THR A CA 1
ATOM 2070 C C . THR A 1 259 ? 18.203 13.422 19.562 1 97.25 259 THR A C 1
ATOM 2072 O O . THR A 1 259 ? 17.188 13.641 18.906 1 97.25 259 THR A O 1
ATOM 2075 N N . ILE A 1 260 ? 18.828 12.289 19.531 1 96.75 260 ILE A N 1
ATOM 2076 C CA . ILE A 1 260 ? 18.438 11.219 18.625 1 96.75 260 ILE A CA 1
ATOM 2077 C C . ILE A 1 260 ? 17.141 10.562 19.141 1 96.75 260 ILE A C 1
ATOM 2079 O O . ILE A 1 260 ? 16.219 10.32 18.359 1 96.75 260 ILE A O 1
ATOM 2083 N N . THR A 1 261 ? 17.078 10.266 20.422 1 96.56 261 THR A N 1
ATOM 2084 C CA . THR A 1 261 ? 15.898 9.656 21.016 1 96.56 261 THR A CA 1
ATOM 2085 C C . THR A 1 261 ? 14.672 10.547 20.812 1 96.56 261 THR A C 1
ATOM 2087 O O . THR A 1 261 ? 13.602 10.062 20.438 1 96.56 261 THR A O 1
ATOM 2090 N N . ASP A 1 262 ? 14.898 11.805 21.031 1 97.38 262 ASP A N 1
ATOM 2091 C CA . ASP A 1 262 ? 13.789 12.742 20.875 1 97.38 262 ASP A CA 1
ATOM 2092 C C . ASP A 1 262 ? 13.359 12.852 19.422 1 97.38 262 ASP A C 1
ATOM 2094 O O . ASP A 1 262 ? 12.164 12.867 19.125 1 97.38 262 ASP A O 1
ATOM 2098 N N . TYR A 1 263 ? 14.328 12.906 18.594 1 97.88 263 TYR A N 1
ATOM 2099 C CA . TYR A 1 263 ? 13.984 12.961 17.172 1 97.88 263 TYR A CA 1
ATOM 2100 C C . TYR A 1 263 ? 13.156 11.75 16.766 1 97.88 263 TYR A C 1
ATOM 2102 O O . TYR A 1 263 ? 12.133 11.883 16.094 1 97.88 263 TYR A O 1
ATOM 2110 N N . ASN A 1 264 ? 13.57 10.547 17.172 1 95.94 264 ASN A N 1
ATOM 2111 C CA . ASN A 1 264 ? 12.867 9.312 16.828 1 95.94 264 ASN A CA 1
ATOM 2112 C C . ASN A 1 264 ? 11.43 9.32 17.359 1 95.94 264 ASN A C 1
ATOM 2114 O O . ASN A 1 264 ? 10.531 8.797 16.703 1 95.94 264 ASN A O 1
ATOM 2118 N N . HIS A 1 265 ? 11.266 9.93 18.391 1 96.19 265 HIS A N 1
ATOM 2119 C CA . HIS A 1 265 ? 9.945 10.008 19.016 1 96.19 265 HIS A CA 1
ATOM 2120 C C . HIS A 1 265 ? 9.062 11.031 18.297 1 96.19 265 HIS A C 1
ATOM 2122 O O . HIS A 1 265 ? 7.855 10.82 18.156 1 96.19 265 HIS A O 1
ATOM 2128 N N . MET A 1 266 ? 9.625 12.094 17.812 1 96.94 266 MET A N 1
ATOM 2129 C CA . MET A 1 266 ? 8.836 13.242 17.391 1 96.94 266 MET A CA 1
ATOM 2130 C C . MET A 1 266 ? 8.672 13.273 15.875 1 96.94 266 MET A C 1
ATOM 2132 O O . MET A 1 266 ? 7.852 14.023 15.352 1 96.94 266 MET A O 1
ATOM 2136 N N . LYS A 1 267 ? 9.375 12.391 15.172 1 96.19 267 LYS A N 1
ATOM 2137 C CA . LYS A 1 267 ? 9.406 12.469 13.719 1 96.19 267 LYS A CA 1
ATOM 2138 C C . LYS A 1 267 ? 8.156 11.844 13.102 1 96.19 267 LYS A C 1
ATOM 2140 O O . LYS A 1 267 ? 7.91 11.984 11.906 1 96.19 267 LYS A O 1
ATOM 2145 N N . CYS A 1 268 ? 7.223 11.141 13.797 1 92.81 268 CYS A N 1
ATOM 2146 C CA . CYS A 1 268 ? 6.234 10.227 13.234 1 92.81 268 CYS A CA 1
ATOM 2147 C C . CYS A 1 268 ? 4.898 10.93 13.031 1 92.81 268 CYS A C 1
ATOM 2149 O O . CYS A 1 268 ? 3.92 10.305 12.617 1 92.81 268 CYS A O 1
ATOM 2151 N N . GLY A 1 269 ? 4.766 12.18 13.242 1 94.44 269 GLY A N 1
ATOM 2152 C CA . GLY A 1 269 ? 3.479 12.852 13.242 1 94.44 269 GLY A CA 1
ATOM 2153 C C . GLY A 1 269 ? 2.734 12.719 11.93 1 94.44 269 GLY A C 1
ATOM 2154 O O . GLY A 1 269 ? 1.621 12.188 11.891 1 94.44 269 GLY A O 1
ATOM 2155 N N . VAL A 1 270 ? 3.359 13.094 10.859 1 96.5 270 VAL A N 1
ATOM 2156 C CA . VAL A 1 270 ? 2.707 13.125 9.547 1 96.5 270 VAL A CA 1
ATOM 2157 C C . VAL A 1 270 ? 2.496 11.703 9.047 1 96.5 270 VAL A C 1
ATOM 2159 O O . VAL A 1 270 ? 1.464 11.398 8.438 1 96.5 270 VAL A O 1
ATOM 2162 N N . ASP A 1 271 ? 3.418 10.852 9.32 1 93.06 271 ASP A N 1
ATOM 2163 C CA . ASP A 1 271 ? 3.301 9.461 8.891 1 93.06 271 ASP A CA 1
ATOM 2164 C C . ASP A 1 271 ? 2.098 8.781 9.547 1 93.06 271 ASP A C 1
ATOM 2166 O O . ASP A 1 271 ? 1.354 8.055 8.883 1 93.06 271 ASP A O 1
ATOM 2170 N N . VAL A 1 272 ? 1.948 9.023 10.805 1 96.12 272 VAL A N 1
ATOM 2171 C CA . VAL A 1 272 ? 0.832 8.43 11.531 1 96.12 272 VAL A CA 1
ATOM 2172 C C . VAL A 1 272 ? -0.485 9.016 11.023 1 96.12 272 VAL A C 1
ATOM 2174 O O . VAL A 1 272 ? -1.46 8.289 10.82 1 96.12 272 VAL A O 1
ATOM 2177 N N . LEU A 1 273 ? -0.49 10.273 10.852 1 97.06 273 LEU A N 1
ATOM 2178 C CA . LEU A 1 273 ? -1.663 10.922 10.273 1 97.06 273 LEU A CA 1
ATOM 2179 C C . LEU A 1 273 ? -2.02 10.305 8.93 1 97.06 273 LEU A C 1
ATOM 2181 O O . LEU A 1 273 ? -3.188 10.008 8.664 1 97.06 273 LEU A O 1
ATOM 2185 N N . ASP A 1 274 ? -1.056 10.18 8.094 1 95 274 ASP A N 1
ATOM 2186 C CA . ASP A 1 274 ? -1.277 9.625 6.766 1 95 274 ASP A CA 1
ATOM 2187 C C . ASP A 1 274 ? -1.826 8.203 6.852 1 95 274 ASP A C 1
ATOM 2189 O O . ASP A 1 274 ? -2.709 7.824 6.074 1 95 274 ASP A O 1
ATOM 2193 N N . GLN A 1 275 ? -1.328 7.453 7.785 1 92.31 275 GLN A N 1
ATOM 2194 C CA . GLN A 1 275 ? -1.839 6.102 8 1 92.31 275 GLN A CA 1
ATOM 2195 C C . GLN A 1 275 ? -3.309 6.129 8.414 1 92.31 275 GLN A C 1
ATOM 2197 O O . GLN A 1 275 ? -4.113 5.34 7.918 1 92.31 275 GLN A O 1
ATOM 2202 N N . MET A 1 276 ? -3.635 7.016 9.273 1 94.94 276 MET A N 1
ATOM 2203 C CA . MET A 1 276 ? -5.016 7.16 9.727 1 94.94 276 MET A CA 1
ATOM 2204 C C . MET A 1 276 ? -5.93 7.535 8.562 1 94.94 276 MET A C 1
ATOM 2206 O O . MET A 1 276 ? -7.004 6.953 8.398 1 94.94 276 MET A O 1
ATOM 2210 N N . ALA A 1 277 ? -5.461 8.477 7.809 1 95.5 277 ALA A N 1
ATOM 2211 C CA . ALA A 1 277 ? -6.262 8.961 6.691 1 95.5 277 ALA A CA 1
ATOM 2212 C C . ALA A 1 277 ? -6.477 7.867 5.648 1 95.5 277 ALA A C 1
ATOM 2214 O O . ALA A 1 277 ? -7.555 7.766 5.059 1 95.5 277 ALA A O 1
ATOM 2215 N N . ARG A 1 278 ? -5.535 7.055 5.445 1 92.44 278 ARG A N 1
ATOM 2216 C CA . ARG A 1 278 ? -5.578 6.023 4.418 1 92.44 278 ARG A CA 1
ATOM 2217 C C . ARG A 1 278 ? -6.477 4.863 4.844 1 92.44 278 ARG A C 1
ATOM 2219 O O . ARG A 1 278 ? -7.059 4.18 3.998 1 92.44 278 ARG A O 1
ATOM 2226 N N . MET A 1 279 ? -6.586 4.625 6.082 1 91.81 279 MET A N 1
ATOM 2227 C CA . MET A 1 279 ? -7.301 3.465 6.609 1 91.81 279 MET A CA 1
ATOM 2228 C C . MET A 1 279 ? -8.766 3.492 6.18 1 91.81 279 MET A C 1
ATOM 2230 O O . MET A 1 279 ? -9.336 2.455 5.832 1 91.81 279 MET A O 1
ATOM 2234 N N . TYR A 1 280 ? -9.43 4.602 6.238 1 94.06 280 TYR A N 1
ATOM 2235 C CA . TYR A 1 280 ? -10.82 4.789 5.84 1 94.06 280 TYR A CA 1
ATOM 2236 C C . TYR A 1 280 ? -10.945 5.93 4.836 1 94.06 280 TYR A C 1
ATOM 2238 O O . TYR A 1 280 ? -11.711 6.871 5.051 1 94.06 280 TYR A O 1
ATOM 2246 N N . SER A 1 281 ? -10.227 5.754 3.744 1 95.75 281 SER A N 1
ATOM 2247 C CA . SER A 1 281 ? -10.156 6.824 2.754 1 95.75 281 SER A CA 1
ATOM 2248 C C . SER A 1 281 ? -11.406 6.848 1.881 1 95.75 281 SER A C 1
ATOM 2250 O O . SER A 1 281 ? -11.914 5.797 1.486 1 95.75 281 SER A O 1
ATOM 2252 N N . VAL A 1 282 ? -11.859 8.031 1.497 1 96.5 282 VAL A N 1
ATOM 2253 C CA . VAL A 1 282 ? -13.008 8.219 0.62 1 96.5 282 VAL A CA 1
ATOM 2254 C C . VAL A 1 282 ? -12.555 8.195 -0.838 1 96.5 282 VAL A C 1
ATOM 2256 O O . VAL A 1 282 ? -13.367 8.375 -1.749 1 96.5 282 VAL A O 1
ATOM 2259 N N . ARG A 1 283 ? -11.312 7.973 -1.047 1 93.62 283 ARG A N 1
ATOM 2260 C CA . ARG A 1 283 ? -10.75 8 -2.393 1 93.62 283 ARG A CA 1
ATOM 2261 C C . ARG A 1 283 ? -11.492 7.039 -3.316 1 93.62 283 ARG A C 1
ATOM 2263 O O . ARG A 1 283 ? -11.789 5.906 -2.934 1 93.62 283 ARG A O 1
ATOM 2270 N N . SER A 1 284 ? -11.82 7.488 -4.48 1 90.94 284 SER A N 1
ATOM 2271 C CA . SER A 1 284 ? -12.438 6.711 -5.543 1 90.94 284 SER A CA 1
ATOM 2272 C C . SER A 1 284 ? -11.836 7.047 -6.902 1 90.94 284 SER A C 1
ATOM 2274 O O . SER A 1 284 ? -11.117 8.039 -7.039 1 90.94 284 SER A O 1
ATOM 2276 N N . ALA A 1 285 ? -12.188 6.215 -7.84 1 89.38 285 ALA A N 1
ATOM 2277 C CA . ALA A 1 285 ? -11.633 6.41 -9.18 1 89.38 285 ALA A CA 1
ATOM 2278 C C . ALA A 1 285 ? -12.086 7.742 -9.773 1 89.38 285 ALA A C 1
ATOM 2280 O O . ALA A 1 285 ? -13.266 8.094 -9.695 1 89.38 285 ALA A O 1
ATOM 2281 N N . THR A 1 286 ? -11.156 8.484 -10.266 1 92.31 286 THR A N 1
ATOM 2282 C CA . THR A 1 286 ? -11.438 9.75 -10.93 1 92.31 286 THR A CA 1
ATOM 2283 C C . THR A 1 286 ? -10.359 10.07 -11.969 1 92.31 286 THR A C 1
ATOM 2285 O O . THR A 1 286 ? -9.242 9.555 -11.883 1 92.31 286 THR A O 1
ATOM 2288 N N . ARG A 1 287 ? -10.734 10.828 -12.914 1 92.81 287 ARG A N 1
ATOM 2289 C CA . ARG A 1 287 ? -9.781 11.281 -13.922 1 92.81 287 ARG A CA 1
ATOM 2290 C C . ARG A 1 287 ? -9.445 12.758 -13.734 1 92.81 287 ARG A C 1
ATOM 2292 O O . ARG A 1 287 ? -8.734 13.352 -14.547 1 92.81 287 ARG A O 1
ATOM 2299 N N . ARG A 1 288 ? -9.977 13.344 -12.727 1 95.5 288 ARG A N 1
ATOM 2300 C CA . ARG A 1 288 ? -9.797 14.773 -12.469 1 95.5 288 ARG A CA 1
ATOM 2301 C C . ARG A 1 288 ? -8.992 15 -11.195 1 95.5 288 ARG A C 1
ATOM 2303 O O . ARG A 1 288 ? -9.445 14.656 -10.094 1 95.5 288 ARG A O 1
ATOM 2310 N N . TRP A 1 289 ? -7.883 15.703 -11.336 1 96.44 289 TRP A N 1
ATOM 2311 C CA . TRP A 1 289 ? -6.977 15.828 -10.203 1 96.44 289 TRP A CA 1
ATOM 2312 C C . TRP A 1 289 ? -7.586 16.703 -9.109 1 96.44 289 TRP A C 1
ATOM 2314 O O . TRP A 1 289 ? -7.332 16.484 -7.922 1 96.44 289 TRP A O 1
ATOM 2324 N N . PRO A 1 290 ? -8.453 17.75 -9.398 1 97 290 PRO A N 1
ATOM 2325 C CA . PRO A 1 290 ? -9.062 18.5 -8.305 1 97 290 PRO A CA 1
ATOM 2326 C C . PRO A 1 290 ? -9.969 17.641 -7.422 1 97 290 PRO A C 1
ATOM 2328 O O . PRO A 1 290 ? -10.062 17.859 -6.215 1 97 290 PRO A O 1
ATOM 2331 N N . VAL A 1 291 ? -10.617 16.656 -8.047 1 97.12 291 VAL A N 1
ATOM 2332 C CA . VAL A 1 291 ? -11.461 15.742 -7.285 1 97.12 291 VAL A CA 1
ATOM 2333 C C . VAL A 1 291 ? -10.594 14.867 -6.383 1 97.12 291 VAL A C 1
ATOM 2335 O O . VAL A 1 291 ? -10.961 14.586 -5.242 1 97.12 291 VAL A O 1
ATOM 2338 N N . ALA A 1 292 ? -9.43 14.445 -6.879 1 97.25 292 ALA A N 1
ATOM 2339 C CA . ALA A 1 292 ? -8.484 13.695 -6.055 1 97.25 292 ALA A CA 1
ATOM 2340 C C . ALA A 1 292 ? -8.062 14.508 -4.836 1 97.25 292 ALA A C 1
ATOM 2342 O O . ALA A 1 292 ? -8.031 13.984 -3.717 1 97.25 292 ALA A O 1
ATOM 2343 N N . VAL A 1 293 ? -7.781 15.773 -5.062 1 98.06 293 VAL A N 1
ATOM 2344 C CA . VAL A 1 293 ? -7.395 16.656 -3.973 1 98.06 293 VAL A CA 1
ATOM 2345 C C . VAL A 1 293 ? -8.555 16.797 -2.984 1 98.06 293 VAL A C 1
ATOM 2347 O O . VAL A 1 293 ? -8.344 16.797 -1.769 1 98.06 293 VAL A O 1
ATOM 2350 N N . PHE A 1 294 ? -9.734 16.906 -3.492 1 98 294 PHE A N 1
ATOM 2351 C CA . PHE A 1 294 ? -10.93 17.016 -2.662 1 98 294 PHE A CA 1
ATOM 2352 C C . PHE A 1 294 ? -11.086 15.789 -1.775 1 98 294 PHE A C 1
ATOM 2354 O O . PHE A 1 294 ? -11.414 15.906 -0.593 1 98 294 PHE A O 1
ATOM 2361 N N . TYR A 1 295 ? -10.867 14.602 -2.316 1 97.75 295 TYR A N 1
ATOM 2362 C CA . TYR A 1 295 ? -10.891 13.383 -1.519 1 97.75 295 TYR A CA 1
ATOM 2363 C C . TYR A 1 295 ? -9.898 13.461 -0.365 1 97.75 295 TYR A C 1
ATOM 2365 O O . TYR A 1 295 ? -10.219 13.102 0.768 1 97.75 295 TYR A O 1
ATOM 2373 N N . ASN A 1 296 ? -8.719 13.945 -0.662 1 98.31 296 ASN A N 1
ATOM 2374 C CA . ASN A 1 296 ? -7.707 14.078 0.382 1 98.31 296 ASN A CA 1
ATOM 2375 C C . ASN A 1 296 ? -8.148 15.047 1.476 1 98.31 296 ASN A C 1
ATOM 2377 O O . ASN A 1 296 ? -7.957 14.773 2.662 1 98.31 296 ASN A O 1
ATOM 2381 N N . MET A 1 297 ? -8.719 16.141 1.047 1 98.31 297 MET A N 1
ATOM 2382 C CA . MET A 1 297 ? -9.242 17.125 2.002 1 98.31 297 MET A CA 1
ATOM 2383 C C . MET A 1 297 ? -10.266 16.469 2.932 1 98.31 297 MET A C 1
ATOM 2385 O O . MET A 1 297 ? -10.234 16.688 4.145 1 98.31 297 MET A O 1
ATOM 2389 N N . LEU A 1 298 ? -11.148 15.68 2.373 1 98 298 LEU A N 1
ATOM 2390 C CA . LEU A 1 298 ? -12.18 15.023 3.164 1 98 298 LEU A CA 1
ATOM 2391 C C . LEU A 1 298 ? -11.562 14.039 4.152 1 98 298 LEU A C 1
ATOM 2393 O O . LEU A 1 298 ? -11.984 13.961 5.305 1 98 298 LEU A O 1
ATOM 2397 N N . ASP A 1 299 ? -10.594 13.273 3.723 1 98.19 299 ASP A N 1
ATOM 2398 C CA . ASP A 1 299 ? -9.914 12.328 4.594 1 98.19 299 ASP A CA 1
ATOM 2399 C C . ASP A 1 299 ? -9.258 13.039 5.773 1 98.19 299 ASP A C 1
ATOM 2401 O O . ASP A 1 299 ? -9.406 12.617 6.926 1 98.19 299 ASP A O 1
ATOM 2405 N N . LEU A 1 300 ? -8.531 14.117 5.465 1 98.44 300 LEU A N 1
ATOM 2406 C CA . LEU A 1 300 ? -7.836 14.867 6.5 1 98.44 300 LEU A CA 1
ATOM 2407 C C . LEU A 1 300 ? -8.828 15.539 7.441 1 98.44 300 LEU A C 1
ATOM 2409 O O . LEU A 1 300 ? -8.641 15.539 8.664 1 98.44 300 LEU A O 1
ATOM 2413 N N . ALA A 1 301 ? -9.852 16.078 6.855 1 98.12 301 ALA A N 1
ATOM 2414 C CA . ALA A 1 301 ? -10.891 16.719 7.66 1 98.12 301 ALA A CA 1
ATOM 2415 C C . ALA A 1 301 ? -11.547 15.719 8.609 1 98.12 301 ALA A C 1
ATOM 2417 O O . ALA A 1 301 ? -11.891 16.062 9.742 1 98.12 301 ALA A O 1
ATOM 2418 N N . ALA A 1 302 ? -11.766 14.539 8.133 1 97.81 302 ALA A N 1
ATOM 2419 C CA . ALA A 1 302 ? -12.383 13.508 8.961 1 97.81 302 ALA A CA 1
ATOM 2420 C C . ALA A 1 302 ? -11.5 13.148 10.148 1 97.81 302 ALA A C 1
ATOM 2422 O O . ALA A 1 302 ? -11.992 12.938 11.258 1 97.81 302 ALA A O 1
ATOM 2423 N N . VAL A 1 303 ? -10.211 13.07 9.945 1 98.19 303 VAL A N 1
ATOM 2424 C CA . VAL A 1 303 ? -9.281 12.805 11.047 1 98.19 303 VAL A CA 1
ATOM 2425 C C . VAL A 1 303 ? -9.336 13.945 12.055 1 98.19 303 VAL A C 1
ATOM 2427 O O . VAL A 1 303 ? -9.453 13.719 13.258 1 98.19 303 VAL A O 1
ATOM 2430 N N . ASN A 1 304 ? -9.234 15.203 11.539 1 98.44 304 ASN A N 1
ATOM 2431 C CA . ASN A 1 304 ? -9.328 16.375 12.406 1 98.44 304 ASN A CA 1
ATOM 2432 C C . ASN A 1 304 ? -10.625 16.375 13.203 1 98.44 304 ASN A C 1
ATOM 2434 O O . ASN A 1 304 ? -10.625 16.656 14.406 1 98.44 304 ASN A O 1
ATOM 2438 N N . ALA A 1 305 ? -11.727 16.078 12.523 1 97.81 305 ALA A N 1
ATOM 2439 C CA . ALA A 1 305 ? -13.023 16.047 13.188 1 97.81 305 ALA A CA 1
ATOM 2440 C C . ALA A 1 305 ? -13.055 15.016 14.305 1 97.81 305 ALA A C 1
ATOM 2442 O O . ALA A 1 305 ? -13.633 15.258 15.367 1 97.81 305 ALA A O 1
ATOM 2443 N N . TYR A 1 306 ? -12.5 13.898 14.07 1 97.75 306 TYR A N 1
ATOM 2444 C CA . TYR A 1 306 ? -12.43 12.844 15.078 1 97.75 306 TYR A CA 1
ATOM 2445 C C . TYR A 1 306 ? -11.664 13.32 16.312 1 97.75 306 TYR A C 1
ATOM 2447 O O . TYR A 1 306 ? -12.117 13.133 17.438 1 97.75 306 TYR A O 1
ATOM 2455 N N . ILE A 1 307 ? -10.531 13.922 16.078 1 97.5 307 ILE A N 1
ATOM 2456 C CA . ILE A 1 307 ? -9.68 14.414 17.156 1 97.5 307 ILE A CA 1
ATOM 2457 C C . ILE A 1 307 ? -10.422 15.477 17.969 1 97.5 307 ILE A C 1
ATOM 2459 O O . ILE A 1 307 ? -10.414 15.445 19.203 1 97.5 307 ILE A O 1
ATOM 2463 N N . LEU A 1 308 ? -11.07 16.391 17.281 1 97.5 308 LEU A N 1
ATOM 2464 C CA . LEU A 1 308 ? -11.828 17.438 17.953 1 97.5 308 LEU A CA 1
ATOM 2465 C C . LEU A 1 308 ? -12.992 16.844 18.734 1 97.5 308 LEU A C 1
ATOM 2467 O O . LEU A 1 308 ? -13.281 17.297 19.844 1 97.5 308 LEU A O 1
ATOM 2471 N N . TYR A 1 309 ? -13.664 15.898 18.141 1 96.75 309 TYR A N 1
ATOM 2472 C CA . TYR A 1 309 ? -14.789 15.242 18.812 1 96.75 309 TYR A CA 1
ATOM 2473 C C . TYR A 1 309 ? -14.344 14.602 20.109 1 96.75 309 TYR A C 1
ATOM 2475 O O . TYR A 1 309 ? -15 14.742 21.141 1 96.75 309 TYR A O 1
ATOM 2483 N N . LYS A 1 310 ? -13.266 13.898 20.094 1 95.75 310 LYS A N 1
ATOM 2484 C CA . LYS A 1 310 ? -12.711 13.273 21.281 1 95.75 310 LYS A CA 1
ATOM 2485 C C . LYS A 1 310 ? -12.375 14.32 22.344 1 95.75 310 LYS A C 1
ATOM 2487 O O . LYS A 1 310 ? -12.688 14.148 23.516 1 95.75 310 LYS A O 1
ATOM 2492 N N . ALA A 1 311 ? -11.742 15.414 21.938 1 94.31 311 ALA A N 1
ATOM 2493 C CA . ALA A 1 311 ? -11.32 16.469 22.844 1 94.31 311 ALA A CA 1
ATOM 2494 C C . ALA A 1 311 ? -12.516 17.141 23.516 1 94.31 311 ALA A C 1
ATOM 2496 O O . ALA A 1 311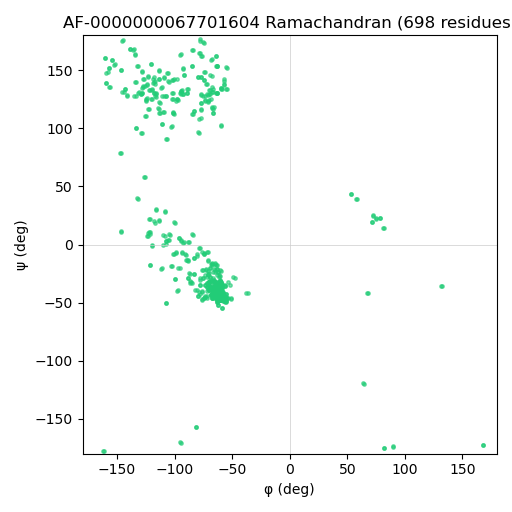 ? -12.484 17.469 24.703 1 94.31 311 ALA A O 1
ATOM 2497 N N . CYS A 1 312 ? -13.57 17.312 22.781 1 94.88 312 CYS A N 1
ATOM 2498 C CA . CYS A 1 312 ? -14.719 18.062 23.25 1 94.88 312 CYS A CA 1
ATOM 2499 C C . CYS A 1 312 ? -15.664 17.188 24.062 1 94.88 312 CYS A C 1
ATOM 2501 O O . CYS A 1 312 ? -16.328 17.656 24.984 1 94.88 312 CYS A O 1
ATOM 2503 N N . THR A 1 313 ? -15.789 15.93 23.766 1 95 313 THR A N 1
ATOM 2504 C CA . THR A 1 313 ? -16.828 15.102 24.375 1 95 313 THR A CA 1
ATOM 2505 C C . THR A 1 313 ? -16.234 14.062 25.312 1 95 313 THR A C 1
ATOM 2507 O O . THR A 1 313 ? -16.938 13.469 26.125 1 95 313 THR A O 1
ATOM 2510 N N . GLY A 1 314 ? -14.969 13.758 25.141 1 93.38 314 GLY A N 1
ATOM 2511 C CA . GLY A 1 314 ? -14.359 12.68 25.906 1 93.38 314 GLY A CA 1
ATOM 2512 C C . GLY A 1 314 ? -14.633 11.305 25.328 1 93.38 314 GLY A C 1
ATOM 2513 O O . GLY A 1 314 ? -14.359 10.289 25.953 1 93.38 314 GLY A O 1
ATOM 2514 N N . TRP A 1 315 ? -15.102 11.289 24.125 1 92.88 315 TRP A N 1
ATOM 2515 C CA . TRP A 1 315 ? -15.406 10.047 23.406 1 92.88 315 TRP A CA 1
ATOM 2516 C C . TRP A 1 315 ? -14.172 9.164 23.312 1 92.88 315 TRP A C 1
ATOM 2518 O O . TRP A 1 315 ? -13.062 9.648 23.078 1 92.88 315 TRP A O 1
ATOM 2528 N N . THR A 1 316 ? -14.328 7.863 23.531 1 92.56 316 THR A N 1
ATOM 2529 C CA . THR A 1 316 ? -13.211 6.934 23.484 1 92.56 316 THR A CA 1
ATOM 2530 C C . THR A 1 316 ? -13.453 5.844 22.438 1 92.56 316 THR A C 1
ATOM 2532 O O . THR A 1 316 ? -12.75 4.832 22.422 1 92.56 316 THR A O 1
ATOM 2535 N N . GLY A 1 317 ? -14.461 6.016 21.625 1 91.62 317 GLY A N 1
ATOM 2536 C CA . GLY A 1 317 ? -14.797 4.992 20.656 1 91.62 317 GLY A CA 1
ATOM 2537 C C . GLY A 1 317 ? -13.836 4.938 19.484 1 91.62 317 GLY A C 1
ATOM 2538 O O . GLY A 1 317 ? -12.977 5.812 19.344 1 91.62 317 GLY A O 1
ATOM 2539 N N . LYS A 1 318 ? -14.008 3.971 18.656 1 93.75 318 LYS A N 1
ATOM 2540 C CA . LYS A 1 318 ? -13.164 3.762 17.484 1 93.75 318 LYS A CA 1
ATOM 2541 C C . LYS A 1 318 ? -13.469 4.789 16.391 1 93.75 318 LYS A C 1
ATOM 2543 O O . LYS A 1 318 ? -14.602 5.254 16.266 1 93.75 318 LYS A O 1
ATOM 2548 N N . ARG A 1 319 ? -12.469 5.117 15.664 1 94.31 319 ARG A N 1
ATOM 2549 C CA . ARG A 1 319 ? -12.609 6.102 14.594 1 94.31 319 ARG A CA 1
ATOM 2550 C C . ARG A 1 319 ? -13.633 5.648 13.562 1 94.31 319 ARG A C 1
ATOM 2552 O O . ARG A 1 319 ? -14.398 6.461 13.039 1 94.31 319 ARG A O 1
ATOM 2559 N N . ARG A 1 320 ? -13.633 4.383 13.258 1 94.69 320 ARG A N 1
ATOM 2560 C CA . ARG A 1 320 ? -14.578 3.852 12.281 1 94.69 320 ARG A CA 1
ATOM 2561 C C . ARG A 1 320 ? -16.016 4.125 12.711 1 94.69 320 ARG A C 1
ATOM 2563 O O . ARG A 1 320 ? -16.859 4.48 11.883 1 94.69 320 ARG A O 1
ATOM 2570 N N . LEU A 1 321 ? -16.344 3.959 13.969 1 94.56 321 LEU A N 1
ATOM 2571 C CA . LEU A 1 321 ? -17.656 4.242 14.508 1 94.56 321 LEU A CA 1
ATOM 2572 C C . LEU A 1 321 ? -17.969 5.734 14.43 1 94.56 321 LEU A C 1
ATOM 2574 O O . LEU A 1 321 ? -19.094 6.125 14.109 1 94.56 321 LEU A O 1
ATOM 2578 N N . PHE A 1 322 ? -17.016 6.559 14.75 1 96.62 322 PHE A N 1
ATOM 2579 C CA . PHE A 1 322 ? -17.188 8 14.633 1 96.62 322 PHE A CA 1
ATOM 2580 C C . PHE A 1 322 ? -17.578 8.383 13.203 1 96.62 322 PHE A C 1
ATOM 2582 O O . PHE A 1 322 ? -18.469 9.203 12.992 1 96.62 322 PHE A O 1
ATOM 2589 N N . LEU A 1 323 ? -16.797 7.816 12.211 1 96.38 323 LEU A N 1
ATOM 2590 C CA . LEU A 1 323 ? -17.078 8.125 10.812 1 96.38 323 LEU A CA 1
ATOM 2591 C C . LEU A 1 323 ? -18.5 7.719 10.445 1 96.38 323 LEU A C 1
ATOM 2593 O O . LEU A 1 323 ? -19.156 8.391 9.648 1 96.38 323 LEU A O 1
ATOM 2597 N N . ARG A 1 324 ? -18.969 6.633 11.016 1 94 324 ARG A N 1
ATOM 2598 C CA . ARG A 1 324 ? -20.359 6.223 10.805 1 94 324 ARG A CA 1
ATOM 2599 C C . ARG A 1 324 ? -21.328 7.266 11.352 1 94 324 ARG A C 1
ATOM 2601 O O . ARG A 1 324 ? -22.297 7.621 10.688 1 94 324 ARG A O 1
ATOM 2608 N N . LEU A 1 325 ? -21.047 7.703 12.508 1 93.88 325 LEU A N 1
ATOM 2609 C CA . LEU A 1 325 ? -21.875 8.734 13.117 1 93.88 325 LEU A CA 1
ATOM 2610 C C . LEU A 1 325 ? -21.859 10.016 12.289 1 93.88 325 LEU A C 1
ATOM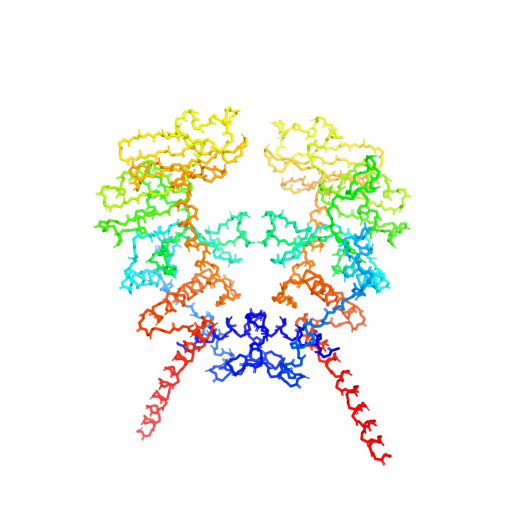 2612 O O . LEU A 1 325 ? -22.891 10.633 12.062 1 93.88 325 LEU A O 1
ATOM 2616 N N . LEU A 1 326 ? -20.656 10.367 11.914 1 95.06 326 LEU A N 1
ATOM 2617 C CA . LEU A 1 326 ? -20.5 11.562 11.086 1 95.06 326 LEU A CA 1
ATOM 2618 C C . LEU A 1 326 ? -21.312 11.445 9.805 1 95.06 326 LEU A C 1
ATOM 2620 O O . LEU A 1 326 ? -22.031 12.383 9.43 1 95.06 326 LEU A O 1
ATOM 2624 N N . ALA A 1 327 ? -21.188 10.328 9.117 1 94.5 327 ALA A N 1
ATOM 2625 C CA . ALA A 1 327 ? -21.938 10.102 7.879 1 94.5 327 ALA A CA 1
ATOM 2626 C C . ALA A 1 327 ? -23.438 10.188 8.117 1 94.5 327 ALA A C 1
ATOM 2628 O O . ALA A 1 327 ? -24.172 10.766 7.316 1 94.5 327 ALA A O 1
ATOM 2629 N N . GLN A 1 328 ? -23.875 9.641 9.195 1 92.38 328 GLN A N 1
ATOM 2630 C CA . GLN A 1 328 ? -25.297 9.664 9.547 1 92.38 328 GLN A CA 1
ATOM 2631 C C . GLN A 1 328 ? -25.781 11.086 9.781 1 92.38 328 GLN A C 1
ATOM 2633 O O . GLN A 1 328 ? -26.875 11.461 9.328 1 92.38 328 GLN A O 1
ATOM 2638 N N . GLN A 1 329 ? -25.016 11.859 10.453 1 92.81 329 GLN A N 1
ATOM 2639 C CA . GLN A 1 329 ? -25.391 13.242 10.727 1 92.81 329 GLN A CA 1
ATOM 2640 C C . GLN A 1 329 ? -25.438 14.062 9.438 1 92.81 329 GLN A C 1
ATOM 2642 O O . GLN A 1 329 ? -26.328 14.898 9.258 1 92.81 329 GLN A O 1
ATOM 2647 N N . LEU A 1 330 ? -24.484 13.836 8.594 1 92.5 330 LEU A N 1
ATOM 2648 C CA . LEU A 1 330 ? -24.484 14.523 7.312 1 92.5 330 LEU A CA 1
ATOM 2649 C C . LEU A 1 330 ? -25.703 14.133 6.484 1 92.5 330 LEU A C 1
ATOM 2651 O O . LEU A 1 330 ? -26.312 14.984 5.82 1 92.5 330 LEU A O 1
ATOM 2655 N N . ARG A 1 331 ? -26.031 12.898 6.535 1 90.31 331 ARG A N 1
ATOM 2656 C CA . ARG A 1 331 ? -27.203 12.391 5.828 1 90.31 331 ARG A CA 1
ATOM 2657 C C . ARG A 1 331 ? -28.484 13.031 6.367 1 90.31 331 ARG A C 1
ATOM 2659 O O . ARG A 1 331 ? -29.328 13.484 5.594 1 90.31 331 ARG A O 1
ATOM 2666 N N . CYS A 1 332 ? -28.641 13.047 7.676 1 85.56 332 CYS A N 1
ATOM 2667 C CA . CYS A 1 332 ? -29.844 13.57 8.328 1 85.56 332 CYS A CA 1
ATOM 2668 C C . CYS A 1 332 ? -30.031 15.047 8.016 1 85.56 332 CYS A C 1
ATOM 2670 O O . CYS A 1 332 ? -31.156 15.5 7.773 1 85.56 332 CYS A O 1
ATOM 2672 N N . ARG A 1 333 ? -29.016 15.773 8.055 1 79.62 333 ARG A N 1
ATOM 2673 C CA . ARG A 1 333 ? -29.094 17.203 7.727 1 79.62 333 ARG A CA 1
ATOM 2674 C C . ARG A 1 333 ? -29.609 17.406 6.305 1 79.62 333 ARG A C 1
ATOM 2676 O O . ARG A 1 333 ? -30.391 18.312 6.051 1 79.62 333 ARG A O 1
ATOM 2683 N N . PHE A 1 334 ? -29.25 16.562 5.516 1 77.06 334 PHE A N 1
ATOM 2684 C CA . PHE A 1 334 ? -29.703 16.641 4.133 1 77.06 334 PHE A CA 1
ATOM 2685 C C . PHE A 1 334 ? -31.172 16.25 4.023 1 77.06 334 PHE A C 1
ATOM 2687 O O . PHE A 1 334 ? -31.953 16.922 3.338 1 77.06 334 PHE A O 1
ATOM 2694 N N . MET A 1 335 ? -31.469 15.195 4.719 1 73.75 335 MET A N 1
ATOM 2695 C CA . MET A 1 335 ? -32.844 14.711 4.66 1 73.75 335 MET A CA 1
ATOM 2696 C C . MET A 1 335 ? -33.812 15.727 5.27 1 73.75 335 MET A C 1
ATOM 2698 O O . MET A 1 335 ? -34.906 15.914 4.773 1 73.75 335 MET A O 1
ATOM 2702 N N . GLN A 1 336 ? -33.375 16.281 6.363 1 71.56 336 GLN A N 1
ATOM 2703 C CA . GLN A 1 336 ? -34.188 17.328 6.988 1 71.56 336 GLN A CA 1
ATOM 2704 C C . GLN A 1 336 ? -34.375 18.531 6.059 1 71.56 336 GLN A C 1
ATOM 2706 O O . GLN A 1 336 ? -35.469 19.078 5.941 1 71.56 336 GLN A O 1
ATOM 2711 N N . HIS A 1 337 ? -33.312 18.859 5.465 1 67.06 337 HIS A N 1
ATOM 2712 C CA . HIS A 1 337 ? -33.375 19.969 4.523 1 67.06 337 HIS A CA 1
ATOM 2713 C C . HIS A 1 337 ? -34.281 19.625 3.338 1 67.06 337 HIS A C 1
ATOM 2715 O O . HIS A 1 337 ? -35.031 20.484 2.867 1 67.06 337 HIS A O 1
ATOM 2721 N N . LYS A 1 338 ? -34.312 18.391 2.926 1 66.81 338 LYS A N 1
ATOM 2722 C CA . LYS A 1 338 ? -35.156 17.922 1.841 1 66.81 338 LYS A CA 1
ATOM 2723 C C . LYS A 1 338 ? -36.625 18 2.238 1 66.81 338 LYS A C 1
ATOM 2725 O O . LYS A 1 338 ? -37.469 18.375 1.429 1 66.81 338 LYS A O 1
ATOM 2730 N N . GLU A 1 339 ? -36.844 17.5 3.463 1 66.25 339 GLU A N 1
ATOM 2731 C CA . GLU A 1 339 ? -38.188 17.547 3.963 1 66.25 339 GLU A CA 1
ATOM 2732 C C . GLU A 1 339 ? -38.688 18.984 4.07 1 66.25 339 GLU A C 1
ATOM 2734 O O . GLU A 1 339 ? -39.844 19.266 3.74 1 66.25 339 GLU A O 1
ATOM 2739 N N . ILE A 1 340 ? -37.844 19.828 4.48 1 64.12 340 ILE A N 1
ATOM 2740 C CA . ILE A 1 340 ? -38.219 21.234 4.605 1 64.12 340 ILE A CA 1
ATOM 2741 C C . ILE A 1 340 ? -38.469 21.828 3.223 1 64.12 340 ILE A C 1
ATOM 2743 O O . ILE A 1 340 ? -39.469 22.547 3.027 1 64.12 340 ILE A O 1
ATOM 2747 N N . LEU A 1 341 ? -37.656 21.406 2.318 1 59.12 341 LEU A N 1
ATOM 2748 C CA . LEU A 1 341 ? -37.844 21.906 0.956 1 59.12 341 LEU A CA 1
ATOM 2749 C C . LEU A 1 341 ? -39.094 21.312 0.317 1 59.12 341 LEU A C 1
ATOM 2751 O O . LEU A 1 341 ? -39.781 22 -0.417 1 59.12 341 LEU A O 1
ATOM 2755 N N . ALA A 1 342 ? -39.375 20.016 0.54 1 63.41 342 ALA A N 1
ATOM 2756 C CA . ALA A 1 342 ? -40.594 19.359 0.012 1 63.41 342 ALA A CA 1
ATOM 2757 C C . ALA A 1 342 ? -41.844 19.984 0.589 1 63.41 342 ALA A C 1
ATOM 2759 O O . ALA A 1 342 ? -42.844 20.188 -0.127 1 63.41 342 ALA A O 1
ATOM 2760 N N . GLN A 1 343 ? -41.844 20.203 1.864 1 57.28 343 GLN A N 1
ATOM 2761 C CA . GLN A 1 343 ? -43 20.844 2.516 1 57.28 343 GLN A CA 1
ATOM 2762 C C . GLN A 1 343 ? -43.219 22.25 1.961 1 57.28 343 GLN A C 1
ATOM 2764 O O . GLN A 1 343 ? -44.344 22.688 1.769 1 57.28 343 GLN A O 1
ATOM 2769 N N . ARG A 1 344 ? -42.125 22.859 1.667 1 59.84 344 ARG A N 1
ATOM 2770 C CA . ARG A 1 344 ? -42.25 24.188 1.095 1 59.84 344 ARG A CA 1
ATOM 2771 C C . ARG A 1 344 ? -42.812 24.141 -0.315 1 59.84 344 ARG A C 1
ATOM 2773 O O . ARG A 1 344 ? -43.594 25.016 -0.708 1 59.84 344 ARG A O 1
ATOM 2780 N N . GLN A 1 345 ? -42.438 23.109 -1.07 1 56.28 345 GLN A N 1
ATOM 2781 C CA . GLN A 1 345 ? -42.938 22.938 -2.426 1 56.28 345 GLN A CA 1
ATOM 2782 C C . GLN A 1 345 ? -44.438 22.594 -2.412 1 56.28 345 GLN A C 1
ATOM 2784 O O . GLN A 1 345 ? -45.188 23.062 -3.264 1 56.28 345 GLN A O 1
ATOM 2789 N N . VAL A 1 346 ? -44.875 21.719 -1.546 1 56.81 346 VAL A N 1
ATOM 2790 C CA . VAL A 1 346 ? -46.281 21.375 -1.418 1 56.81 346 VAL A CA 1
ATOM 2791 C C . VAL A 1 346 ? -47.094 22.609 -1.003 1 56.81 346 VAL A C 1
ATOM 2793 O O . VAL A 1 346 ? -48.188 22.844 -1.505 1 56.81 346 VAL A O 1
ATOM 2796 N N . LEU A 1 347 ? -46.531 23.281 -0.148 1 49.88 347 LEU A N 1
ATOM 2797 C CA . LEU A 1 347 ? -47.188 24.5 0.305 1 49.88 347 LEU A CA 1
ATOM 2798 C C . LEU A 1 347 ? -47.281 25.516 -0.833 1 49.88 347 LEU A C 1
ATOM 2800 O O . LEU A 1 347 ? -48.281 26.234 -0.937 1 49.88 347 LEU A O 1
ATOM 2804 N N . CYS A 1 348 ? -46.344 25.406 -1.557 1 53.78 348 CYS A N 1
ATOM 2805 C CA . CYS A 1 348 ? -46.406 26.328 -2.686 1 53.78 348 CYS A CA 1
ATOM 2806 C C . CYS A 1 348 ? -47.406 25.859 -3.732 1 53.78 348 CYS A C 1
ATOM 2808 O O . CYS A 1 348 ? -48 26.656 -4.426 1 53.78 348 CYS A O 1
ATOM 2810 N N . GLN A 1 349 ? -47.406 24.578 -3.965 1 54.22 349 GLN A N 1
ATOM 2811 C CA . GLN A 1 349 ? -48.406 24.078 -4.918 1 54.22 349 GLN A CA 1
ATOM 2812 C C . GLN A 1 349 ? -49.812 24.25 -4.379 1 54.22 349 GLN A C 1
ATOM 2814 O O . GLN A 1 349 ? -50.75 24.391 -5.148 1 54.22 349 GLN A O 1
ATOM 2819 N N . GLY A 1 350 ? -49.906 24.141 -3.176 1 43.38 350 GLY A N 1
ATOM 2820 C CA . GLY A 1 350 ? -51.25 24.375 -2.609 1 43.38 350 GLY A CA 1
ATOM 2821 C C . GLY A 1 350 ? -51.656 25.844 -2.631 1 43.38 350 GLY A C 1
ATOM 2822 O O . GLY A 1 350 ? -52.781 26.172 -2.324 1 43.38 350 GLY A O 1
ATOM 2823 N N . LEU A 1 351 ? -50.656 26.672 -2.725 1 36.38 351 LEU A N 1
ATOM 2824 C CA . LEU A 1 351 ? -51.062 28.047 -2.969 1 36.38 351 LEU A CA 1
ATOM 2825 C C . LEU A 1 351 ? -51.312 28.281 -4.453 1 36.38 351 LEU A C 1
ATOM 2827 O O . LEU A 1 351 ? -50.594 27.766 -5.301 1 36.38 351 LEU A O 1
ATOM 2831 N N . MET B 1 1 ? -16.016 -25.094 4.793 1 87.44 1 MET B N 1
ATOM 2832 C CA . MET B 1 1 ? -16.5 -24.453 3.572 1 87.44 1 MET B CA 1
ATOM 2833 C C . MET B 1 1 ? -17.188 -23.125 3.889 1 87.44 1 MET B C 1
ATOM 2835 O O . MET B 1 1 ? -16.859 -22.094 3.297 1 87.44 1 MET B O 1
ATOM 2839 N N . ALA B 1 2 ? -18 -23.109 4.902 1 90.44 2 ALA B N 1
ATOM 2840 C CA . ALA B 1 2 ? -18.688 -21.875 5.281 1 90.44 2 ALA B CA 1
ATOM 2841 C C . ALA B 1 2 ? -17.688 -20.844 5.801 1 90.44 2 ALA B C 1
ATOM 2843 O O . ALA B 1 2 ? -17.844 -19.641 5.535 1 90.44 2 ALA B O 1
ATOM 2844 N N . PHE B 1 3 ? -16.734 -21.328 6.469 1 94.44 3 PHE B N 1
ATOM 2845 C CA . PHE B 1 3 ? -15.695 -20.469 7.004 1 94.44 3 PHE B CA 1
ATOM 2846 C C . PHE B 1 3 ? -14.961 -19.75 5.883 1 94.44 3 PHE B C 1
ATOM 2848 O O . PHE B 1 3 ? -14.797 -18.516 5.922 1 94.44 3 PHE B O 1
ATOM 2855 N N . ILE B 1 4 ? -14.578 -20.438 4.875 1 95.81 4 ILE B N 1
ATOM 2856 C CA . ILE B 1 4 ? -13.867 -19.875 3.732 1 95.81 4 ILE B CA 1
ATOM 2857 C C . ILE B 1 4 ? -14.781 -18.922 2.963 1 95.81 4 ILE B C 1
ATOM 2859 O O . ILE B 1 4 ? -14.336 -17.891 2.473 1 95.81 4 ILE B O 1
ATOM 2863 N N . SER B 1 5 ? -16.031 -19.297 2.896 1 95.88 5 SER B N 1
ATOM 2864 C CA . SER B 1 5 ? -17.016 -18.438 2.254 1 95.88 5 SER B CA 1
ATOM 2865 C C . SER B 1 5 ? -17.047 -17.047 2.906 1 95.88 5 SER B C 1
ATOM 2867 O O . SER B 1 5 ? -17.047 -16.031 2.213 1 95.88 5 SER B O 1
ATOM 2869 N N . ILE B 1 6 ? -17.062 -17.031 4.188 1 96 6 ILE B N 1
ATOM 2870 C CA . ILE B 1 6 ? -17.125 -15.773 4.941 1 96 6 ILE B CA 1
ATOM 2871 C C . ILE B 1 6 ? -15.891 -14.93 4.621 1 96 6 ILE B C 1
ATOM 2873 O O . ILE B 1 6 ? -15.992 -13.711 4.453 1 96 6 ILE B O 1
ATOM 2877 N N . LEU B 1 7 ? -14.727 -15.555 4.5 1 96.62 7 LEU B N 1
ATOM 2878 C CA . LEU B 1 7 ? -13.492 -14.836 4.191 1 96.62 7 LEU B CA 1
ATOM 2879 C C . LEU B 1 7 ? -13.578 -14.18 2.816 1 96.62 7 LEU B C 1
ATOM 2881 O O . LEU B 1 7 ? -13.172 -13.031 2.646 1 96.62 7 LEU B O 1
ATOM 2885 N N . PHE B 1 8 ? -14.117 -14.891 1.878 1 96.88 8 PHE B N 1
ATOM 2886 C CA . PHE B 1 8 ? -14.242 -14.336 0.534 1 96.88 8 PHE B CA 1
ATOM 2887 C C . PHE B 1 8 ? -15.289 -13.227 0.502 1 96.88 8 PHE B C 1
ATOM 2889 O O . PHE B 1 8 ? -15.109 -12.227 -0.19 1 96.88 8 PHE B O 1
ATOM 2896 N N . VAL B 1 9 ? -16.422 -13.391 1.242 1 94.75 9 VAL B N 1
ATOM 2897 C CA . VAL B 1 9 ? -17.453 -12.359 1.299 1 94.75 9 VAL B CA 1
ATOM 2898 C C . VAL B 1 9 ? -16.859 -11.078 1.897 1 94.75 9 VAL B C 1
ATOM 2900 O O . VAL B 1 9 ? -17.078 -9.984 1.373 1 94.75 9 VAL B O 1
ATOM 2903 N N . ARG B 1 10 ? -16.141 -11.266 2.926 1 94.81 10 ARG B N 1
ATOM 2904 C CA . ARG B 1 10 ? -15.5 -10.117 3.553 1 94.81 10 ARG B CA 1
ATOM 2905 C C . ARG B 1 10 ? -14.555 -9.414 2.58 1 94.81 10 ARG B C 1
ATOM 2907 O O . ARG B 1 10 ? -14.523 -8.188 2.516 1 94.81 10 ARG B O 1
ATOM 2914 N N . ALA B 1 11 ? -13.797 -10.188 1.826 1 94.94 11 ALA B N 1
ATOM 2915 C CA . ALA B 1 11 ? -12.805 -9.664 0.882 1 94.94 11 ALA B CA 1
ATOM 2916 C C . ALA B 1 11 ? -13.469 -8.781 -0.173 1 94.94 11 ALA B C 1
ATOM 2918 O O . ALA B 1 11 ? -12.891 -7.781 -0.601 1 94.94 11 ALA B O 1
ATOM 2919 N N . ILE B 1 12 ? -14.695 -9.109 -0.524 1 93.75 12 ILE B N 1
ATOM 2920 C CA . ILE B 1 12 ? -15.297 -8.414 -1.656 1 93.75 12 ILE B CA 1
ATOM 2921 C C . ILE B 1 12 ? -16.281 -7.363 -1.15 1 93.75 12 ILE B C 1
ATOM 2923 O O . ILE B 1 12 ? -16.734 -6.5 -1.912 1 93.75 12 ILE B O 1
ATOM 2927 N N . MET B 1 13 ? -16.734 -7.453 0.098 1 88.94 13 MET B N 1
ATOM 2928 C CA . MET B 1 13 ? -17.75 -6.539 0.602 1 88.94 13 MET B CA 1
ATOM 2929 C C . MET B 1 13 ? -17.141 -5.539 1.581 1 88.94 13 MET B C 1
ATOM 2931 O O . MET B 1 13 ? -17.406 -4.336 1.489 1 88.94 13 MET B O 1
ATOM 2935 N N . CYS B 1 14 ? -16.406 -6 2.551 1 83.81 14 CYS B N 1
ATOM 2936 C CA . CYS B 1 14 ? -15.953 -5.121 3.627 1 83.81 14 CYS B CA 1
ATOM 2937 C C . CYS B 1 14 ? -14.586 -5.547 4.137 1 83.81 14 CYS B C 1
ATOM 2939 O O . CYS B 1 14 ? -14.453 -5.98 5.281 1 83.81 14 CYS B O 1
ATOM 2941 N N . PRO B 1 15 ? -13.641 -5.18 3.396 1 83.75 15 PRO B N 1
ATOM 2942 C CA . PRO B 1 15 ? -12.32 -5.641 3.812 1 83.75 15 PRO B CA 1
ATOM 2943 C C . PRO B 1 15 ? -11.688 -4.742 4.871 1 83.75 15 PRO B C 1
ATOM 2945 O O . PRO B 1 15 ? -10.578 -5.02 5.34 1 83.75 15 PRO B O 1
ATOM 2948 N N . VAL B 1 16 ? -12.422 -3.83 5.371 1 85.12 16 VAL B N 1
ATOM 2949 C CA . VAL B 1 16 ? -11.844 -2.881 6.316 1 85.12 16 VAL B CA 1
ATOM 2950 C C . VAL B 1 16 ? -12.32 -3.201 7.73 1 85.12 16 VAL B C 1
ATOM 2952 O O . VAL B 1 16 ? -13.422 -3.727 7.914 1 85.12 16 VAL B O 1
ATOM 2955 N N . GLY B 1 17 ? -11.453 -2.939 8.734 1 86.56 17 GLY B N 1
ATOM 2956 C CA . GLY B 1 17 ? -11.805 -3.162 10.133 1 86.56 17 GLY B CA 1
ATOM 2957 C C . GLY B 1 17 ? -11.641 -4.605 10.562 1 86.56 17 GLY B C 1
ATOM 2958 O O . GLY B 1 17 ? -11.18 -5.445 9.789 1 86.56 17 GLY B O 1
ATOM 2959 N N . ALA B 1 18 ? -12.039 -4.828 11.758 1 90.06 18 ALA B N 1
ATOM 2960 C CA . ALA B 1 18 ? -11.953 -6.184 12.305 1 90.06 18 ALA B CA 1
ATOM 2961 C C . ALA B 1 18 ? -13.039 -7.082 11.719 1 90.06 18 ALA B C 1
ATOM 2963 O O . ALA B 1 18 ? -14.172 -6.641 11.508 1 90.06 18 ALA B O 1
ATOM 2964 N N . ILE B 1 19 ? -12.664 -8.305 11.477 1 91.31 19 ILE B N 1
ATOM 2965 C CA . ILE B 1 19 ? -13.594 -9.227 10.844 1 91.31 19 ILE B CA 1
ATOM 2966 C C . ILE B 1 19 ? -14.828 -9.406 11.727 1 91.31 19 ILE B C 1
ATOM 2968 O O . ILE B 1 19 ? -15.945 -9.562 11.227 1 91.31 19 ILE B O 1
ATOM 2972 N N . VAL B 1 20 ? -14.711 -9.305 13.023 1 91.88 20 VAL B N 1
ATOM 2973 C CA . VAL B 1 20 ? -15.805 -9.547 13.961 1 91.88 20 VAL B CA 1
ATOM 2974 C C . VAL B 1 20 ? -16.844 -8.438 13.844 1 91.88 20 VAL B C 1
ATOM 2976 O O . VAL B 1 20 ? -18 -8.609 14.25 1 91.88 20 VAL B O 1
ATOM 2979 N N . ASP B 1 21 ? -16.438 -7.324 13.297 1 92.06 21 ASP B N 1
ATOM 2980 C CA . ASP B 1 21 ? -17.359 -6.203 13.133 1 92.06 21 ASP B CA 1
ATOM 2981 C C . ASP B 1 21 ? -18.453 -6.535 12.117 1 92.06 21 ASP B C 1
ATOM 2983 O O . ASP B 1 21 ? -19.5 -5.895 12.102 1 92.06 21 ASP B O 1
ATOM 2987 N N . CYS B 1 22 ? -18.203 -7.551 11.312 1 92.75 22 CYS B N 1
ATOM 2988 C CA . CYS B 1 22 ? -19.141 -7.93 10.273 1 92.75 22 CYS B CA 1
ATOM 2989 C C . CYS B 1 22 ? -20.438 -8.477 10.883 1 92.75 22 CYS B C 1
ATOM 2991 O O . CYS B 1 22 ? -21.453 -8.594 10.195 1 92.75 22 CYS B O 1
ATOM 2993 N N . TRP B 1 23 ? -20.391 -8.852 12.211 1 95.06 23 TRP B N 1
ATOM 2994 C CA . TRP B 1 23 ? -21.562 -9.336 12.922 1 95.06 23 TRP B CA 1
ATOM 2995 C C . TRP B 1 23 ? -22.203 -8.227 13.75 1 95.06 23 TRP B C 1
ATOM 2997 O O . TRP B 1 23 ? -23.281 -8.398 14.32 1 95.06 23 TRP B O 1
ATOM 3007 N N . SER B 1 24 ? -21.531 -7.074 13.82 1 92.31 24 SER B N 1
ATOM 3008 C CA . SER B 1 24 ? -22.016 -5.984 14.656 1 92.31 24 SER B CA 1
ATOM 3009 C C . SER B 1 24 ? -23.156 -5.238 13.984 1 92.31 24 SER B C 1
ATOM 3011 O O . SER B 1 24 ? -23.344 -5.336 12.773 1 92.31 24 SER B O 1
ATOM 3013 N N . GLU B 1 25 ? -23.828 -4.496 14.727 1 89.38 25 GLU B N 1
ATOM 3014 C CA . GLU B 1 25 ? -24.953 -3.715 14.211 1 89.38 25 GLU B CA 1
ATOM 3015 C C . GLU B 1 25 ? -24.469 -2.594 13.297 1 89.38 25 GLU B C 1
ATOM 3017 O O . GLU B 1 25 ? -25.062 -2.326 12.258 1 89.38 25 GLU B O 1
ATOM 3022 N N . SER B 1 26 ? -23.406 -2.045 13.594 1 87.62 26 SER B N 1
ATOM 3023 C CA . SER B 1 26 ? -22.922 -0.852 12.906 1 87.62 26 SER B CA 1
ATOM 3024 C C . SER B 1 26 ? -22.312 -1.202 11.555 1 87.62 26 SER B C 1
ATOM 3026 O O . SER B 1 26 ? -22.344 -0.394 10.625 1 87.62 26 SER B O 1
ATOM 3028 N N . PHE B 1 27 ? -21.75 -2.408 11.477 1 90.44 27 PHE B N 1
ATOM 3029 C CA . PHE B 1 27 ? -21.031 -2.773 10.266 1 90.44 27 PHE B CA 1
ATOM 3030 C C . PHE B 1 27 ? -21.453 -4.152 9.781 1 90.44 27 PHE B C 1
ATOM 3032 O O . PHE B 1 27 ? -20.625 -4.926 9.289 1 90.44 27 PHE B O 1
ATOM 3039 N N . LEU B 1 28 ? -22.688 -4.367 9.906 1 88.62 28 LEU B N 1
ATOM 3040 C CA . LEU B 1 28 ? -23.266 -5.68 9.641 1 88.62 28 LEU B CA 1
ATOM 3041 C C . LEU B 1 28 ? -23.141 -6.031 8.156 1 88.62 28 LEU B C 1
ATOM 3043 O O . LEU B 1 28 ? -23.406 -5.195 7.293 1 88.62 28 LEU B O 1
ATOM 3047 N N . VAL B 1 29 ? -22.672 -7.203 7.93 1 89.25 29 VAL B N 1
ATOM 3048 C CA . VAL B 1 29 ? -22.781 -7.836 6.621 1 89.25 29 VAL B CA 1
ATOM 3049 C C . VAL B 1 29 ? -23.75 -9.016 6.688 1 89.25 29 VAL B C 1
ATOM 3051 O O . VAL B 1 29 ? -23.391 -10.102 7.152 1 89.25 29 VAL B O 1
ATOM 3054 N N . PRO B 1 30 ? -24.875 -8.797 6.195 1 88.62 30 PRO B N 1
ATOM 3055 C CA . PRO B 1 30 ? -25.938 -9.781 6.406 1 88.62 30 PRO B CA 1
ATOM 3056 C C . PRO B 1 30 ? -25.547 -11.188 5.953 1 88.62 30 PRO B C 1
ATOM 3058 O O . PRO B 1 30 ? -25.828 -12.164 6.656 1 88.62 30 PRO B O 1
ATOM 3061 N N . LEU B 1 31 ? -24.922 -11.359 4.844 1 88.38 31 LEU B N 1
ATOM 3062 C CA . LEU B 1 31 ? -24.547 -12.664 4.309 1 88.38 31 LEU B CA 1
ATOM 3063 C C . LEU B 1 31 ? -23.641 -13.414 5.285 1 88.38 31 LEU B C 1
ATOM 3065 O O . LEU B 1 31 ? -23.734 -14.641 5.41 1 88.38 31 LEU B O 1
ATOM 3069 N N . ILE B 1 32 ? -22.781 -12.719 5.957 1 93.06 32 ILE B N 1
ATOM 3070 C CA . ILE B 1 32 ? -21.859 -13.328 6.898 1 93.06 32 ILE B CA 1
ATOM 3071 C C . ILE B 1 32 ? -22.609 -13.789 8.141 1 93.06 32 ILE B C 1
ATOM 3073 O O . ILE B 1 32 ? -22.422 -14.922 8.594 1 93.06 32 ILE B O 1
ATOM 3077 N N . LYS B 1 33 ? -23.469 -12.922 8.656 1 92.81 33 LYS B N 1
ATOM 3078 C CA . LYS B 1 33 ? -24.25 -13.258 9.844 1 92.81 33 LYS B CA 1
ATOM 3079 C C . LYS B 1 33 ? -25.172 -14.445 9.578 1 92.81 33 LYS B C 1
ATOM 3081 O O . LYS B 1 33 ? -25.359 -15.297 10.453 1 92.81 33 LYS B O 1
ATOM 3086 N N . GLU B 1 34 ? -25.703 -14.461 8.398 1 91.31 34 GLU B N 1
ATOM 3087 C CA . GLU B 1 34 ? -26.609 -15.539 8.023 1 91.31 34 GLU B CA 1
ATOM 3088 C C . GLU B 1 34 ? -25.875 -16.859 7.844 1 91.31 34 GLU B C 1
ATOM 3090 O O . GLU B 1 34 ? -26.469 -17.938 7.961 1 91.31 34 GLU B O 1
ATOM 3095 N N . THR B 1 35 ? -24.625 -16.859 7.535 1 92.25 35 THR B N 1
ATOM 3096 C CA . THR B 1 35 ? -23.828 -18.047 7.238 1 92.25 35 THR B CA 1
ATOM 3097 C C . THR B 1 35 ? -23.391 -18.75 8.523 1 92.25 35 THR B C 1
ATOM 3099 O O . THR B 1 35 ? -23.484 -19.969 8.641 1 92.25 35 THR B O 1
ATOM 3102 N N . MET B 1 36 ? -22.938 -17.984 9.469 1 93.56 36 MET B N 1
ATOM 3103 C CA . MET B 1 36 ? -22.391 -18.547 10.703 1 93.56 36 MET B CA 1
ATOM 3104 C C . MET B 1 36 ? -22.391 -17.5 11.82 1 93.56 36 MET B C 1
ATOM 3106 O O . MET B 1 36 ? -22.094 -16.328 11.578 1 93.56 36 MET B O 1
ATOM 3110 N N . PRO B 1 37 ? -22.781 -17.984 13.078 1 95.62 37 PRO B N 1
ATOM 3111 C CA . PRO B 1 37 ? -22.656 -17.031 14.188 1 95.62 37 PRO B CA 1
ATOM 3112 C C . PRO B 1 37 ? -21.219 -16.594 14.445 1 95.62 37 PRO B C 1
ATOM 3114 O O . PRO B 1 37 ? -20.281 -17.359 14.18 1 95.62 37 PRO B O 1
ATOM 3117 N N . ARG B 1 38 ? -21.047 -15.414 14.992 1 95.81 38 ARG B N 1
ATOM 3118 C CA . ARG B 1 38 ? -19.734 -14.805 15.266 1 95.81 38 ARG B CA 1
ATOM 3119 C C . ARG B 1 38 ? -18.875 -15.719 16.125 1 95.81 38 ARG B C 1
ATOM 3121 O O . ARG B 1 38 ? -17.719 -15.969 15.805 1 95.81 38 ARG B O 1
ATOM 3128 N N . ASP B 1 39 ? -19.391 -16.25 17.203 1 96.56 39 ASP B N 1
ATOM 3129 C CA . ASP B 1 39 ? -18.625 -17.031 18.156 1 96.56 39 ASP B CA 1
ATOM 3130 C C . ASP B 1 39 ? -18.125 -18.328 17.531 1 96.56 39 ASP B C 1
ATOM 3132 O O . ASP B 1 39 ? -17.047 -18.828 17.875 1 96.56 39 ASP B O 1
ATOM 3136 N N . ARG B 1 40 ? -18.922 -18.906 16.688 1 95.44 40 ARG B N 1
ATOM 3137 C CA . ARG B 1 40 ? -18.484 -20.094 15.977 1 95.44 40 ARG B CA 1
ATOM 3138 C C . ARG B 1 40 ? -17.312 -19.766 15.055 1 95.44 40 ARG B C 1
ATOM 3140 O O . ARG B 1 40 ? -16.344 -20.531 14.992 1 95.44 40 ARG B O 1
ATOM 3147 N N . PHE B 1 41 ? -17.422 -18.719 14.344 1 96.25 41 PHE B N 1
ATOM 3148 C CA . PHE B 1 41 ? -16.328 -18.297 13.477 1 96.25 41 PHE B CA 1
ATOM 3149 C C . PHE B 1 41 ? -15.039 -18.109 14.273 1 96.25 41 PHE B C 1
ATOM 3151 O O . PHE B 1 41 ? -13.977 -18.594 13.867 1 96.25 41 PHE B O 1
ATOM 3158 N N . ILE B 1 42 ? -15.148 -17.422 15.414 1 95.62 42 ILE B N 1
ATOM 3159 C CA . ILE B 1 42 ? -14.008 -17.156 16.281 1 95.62 42 ILE B CA 1
ATOM 3160 C C . ILE B 1 42 ? -13.406 -18.469 16.766 1 95.62 42 ILE B C 1
ATOM 3162 O O . ILE B 1 42 ? -12.188 -18.641 16.781 1 95.62 42 ILE B O 1
ATOM 3166 N N . SER B 1 43 ? -14.266 -19.359 17.141 1 96.19 43 SER B N 1
ATOM 3167 C CA . SER B 1 43 ? -13.812 -20.672 17.594 1 96.19 43 SER B CA 1
ATOM 3168 C C . SER B 1 43 ? -13.023 -21.391 16.516 1 96.19 43 SER B C 1
ATOM 3170 O O . SER B 1 43 ? -11.977 -21.984 16.781 1 96.19 43 SER B O 1
ATOM 3172 N N . ILE B 1 44 ? -13.5 -21.359 15.312 1 95.5 44 ILE B N 1
ATOM 3173 C CA . ILE B 1 44 ? -12.82 -22 14.195 1 95.5 44 ILE B CA 1
ATOM 3174 C C . ILE B 1 44 ? -11.453 -21.344 13.977 1 95.5 44 ILE B C 1
ATOM 3176 O O . ILE B 1 44 ? -10.445 -22.047 13.828 1 95.5 44 ILE B O 1
ATOM 3180 N N . MET B 1 45 ? -11.406 -20.062 14 1 94.88 45 MET B N 1
ATOM 3181 C CA . MET B 1 45 ? -10.164 -19.328 13.805 1 94.88 45 MET B CA 1
ATOM 3182 C C . MET B 1 45 ? -9.148 -19.672 14.875 1 94.88 45 MET B C 1
ATOM 3184 O O . MET B 1 45 ? -7.965 -19.875 14.586 1 94.88 45 MET B O 1
ATOM 3188 N N . GLN B 1 46 ? -9.586 -19.797 16.094 1 93.88 46 GLN B N 1
ATOM 3189 C CA . GLN B 1 46 ? -8.711 -20.078 17.234 1 93.88 46 GLN B CA 1
ATOM 3190 C C . GLN B 1 46 ? -8.102 -21.469 17.125 1 93.88 46 GLN B C 1
ATOM 3192 O O . GLN B 1 46 ? -6.984 -21.703 17.594 1 93.88 46 GLN B O 1
ATOM 3197 N N . HIS B 1 47 ? -8.844 -22.359 16.5 1 94.31 47 HIS B N 1
ATOM 3198 C CA . HIS B 1 47 ? -8.398 -23.75 16.484 1 94.31 47 HIS B CA 1
ATOM 3199 C C . HIS B 1 47 ? -7.91 -24.156 15.102 1 94.31 47 HIS B C 1
ATOM 3201 O O . HIS B 1 47 ? -7.645 -25.344 14.859 1 94.31 47 HIS B O 1
ATOM 3207 N N . LEU B 1 48 ? -7.832 -23.203 14.242 1 94.38 48 LEU B N 1
ATOM 3208 C CA . LEU B 1 48 ? -7.383 -23.5 12.883 1 94.38 48 LEU B CA 1
ATOM 3209 C C . LEU B 1 48 ? -5.922 -23.938 12.875 1 94.38 48 LEU B C 1
ATOM 3211 O O . LEU B 1 48 ? -5.039 -23.188 13.281 1 94.38 48 LEU B O 1
ATOM 3215 N N . ARG B 1 49 ? -5.703 -25.203 12.523 1 93.69 49 ARG B N 1
ATOM 3216 C CA . ARG B 1 49 ? -4.371 -25.781 12.414 1 93.69 49 ARG B CA 1
ATOM 3217 C C . ARG B 1 49 ? -4.215 -26.547 11.102 1 93.69 49 ARG B C 1
ATOM 3219 O O . ARG B 1 49 ? -5.195 -27.047 10.547 1 93.69 49 ARG B O 1
ATOM 3226 N N . PHE B 1 50 ? -2.936 -26.625 10.641 1 95.94 50 PHE B N 1
ATOM 3227 C CA . PHE B 1 50 ? -2.719 -27.219 9.328 1 95.94 50 PHE B CA 1
ATOM 3228 C C . PHE B 1 50 ? -1.82 -28.453 9.438 1 95.94 50 PHE B C 1
ATOM 3230 O O . PHE B 1 50 ? -1.426 -29.016 8.414 1 95.94 50 PHE B O 1
ATOM 3237 N N . ASP B 1 51 ? -1.409 -28.688 10.695 1 93.81 51 ASP B N 1
ATOM 3238 C CA . ASP B 1 51 ? -0.512 -29.828 10.914 1 93.81 51 ASP B CA 1
ATOM 3239 C C . ASP B 1 51 ? -0.799 -30.5 12.25 1 93.81 51 ASP B C 1
ATOM 3241 O O . ASP B 1 51 ? -1.732 -30.109 12.961 1 93.81 51 ASP B O 1
ATOM 3245 N N . ASP B 1 52 ? -0.018 -31.625 12.398 1 92.25 52 ASP B N 1
ATOM 3246 C CA . ASP B 1 52 ? -0.053 -32.281 13.695 1 92.25 52 ASP B CA 1
ATOM 3247 C C . ASP B 1 52 ? 0.919 -31.641 14.672 1 92.25 52 ASP B C 1
ATOM 3249 O O . ASP B 1 52 ? 2.135 -31.797 14.547 1 92.25 52 ASP B O 1
ATOM 3253 N N . ARG B 1 53 ? 0.31 -31.031 15.656 1 89.25 53 ARG B N 1
ATOM 3254 C CA . ARG B 1 53 ? 1.09 -30.25 16.609 1 89.25 53 ARG B CA 1
ATOM 3255 C C . ARG B 1 53 ? 2.049 -31.156 17.391 1 89.25 53 ARG B C 1
ATOM 3257 O O . ARG B 1 53 ? 3.152 -30.734 17.75 1 89.25 53 ARG B O 1
ATOM 3264 N N . ASP B 1 54 ? 1.65 -32.312 17.594 1 91.56 54 ASP B N 1
ATOM 3265 C CA . ASP B 1 54 ? 2.408 -33.219 18.453 1 91.56 54 ASP B CA 1
ATOM 3266 C C . ASP B 1 54 ? 3.713 -33.656 17.781 1 91.56 54 ASP B C 1
ATOM 3268 O O . ASP B 1 54 ? 4.695 -33.938 18.453 1 91.56 54 ASP B O 1
ATOM 3272 N N . THR B 1 55 ? 3.799 -33.594 16.516 1 93.5 55 THR B N 1
ATOM 3273 C CA . THR B 1 55 ? 4.984 -34.062 15.797 1 93.5 55 THR B CA 1
ATOM 3274 C C . THR B 1 55 ? 5.754 -32.875 15.211 1 93.5 55 THR B C 1
ATOM 3276 O O . THR B 1 55 ? 6.812 -33.062 14.602 1 93.5 55 THR B O 1
ATOM 3279 N N . ARG B 1 56 ? 5.293 -31.719 15.406 1 92.75 56 ARG B N 1
ATOM 3280 C CA . ARG B 1 56 ? 5.863 -30.547 14.758 1 92.75 56 ARG B CA 1
ATOM 3281 C C . ARG B 1 56 ? 7.289 -30.297 15.234 1 92.75 56 ARG B C 1
ATOM 3283 O O . ARG B 1 56 ? 8.156 -29.922 14.445 1 92.75 56 ARG B O 1
ATOM 3290 N N . ALA B 1 57 ? 7.484 -30.484 16.453 1 93.5 57 ALA B N 1
ATOM 3291 C CA . ALA B 1 57 ? 8.797 -30.203 17.016 1 93.5 57 ALA B CA 1
ATOM 3292 C C . ALA B 1 57 ? 9.891 -30.984 16.297 1 93.5 57 ALA B C 1
ATOM 3294 O O . ALA B 1 57 ? 10.992 -30.469 16.094 1 93.5 57 ALA B O 1
ATOM 3295 N N . GLU B 1 58 ? 9.547 -32.125 15.922 1 94.44 58 GLU B N 1
ATOM 3296 C CA . GLU B 1 58 ? 10.508 -32.969 15.203 1 94.44 58 GLU B CA 1
ATOM 3297 C C . GLU B 1 58 ? 10.617 -32.531 13.742 1 94.44 58 GLU B C 1
ATOM 3299 O O . GLU B 1 58 ? 11.719 -32.469 13.188 1 94.44 58 GLU B O 1
ATOM 3304 N N . ARG B 1 59 ? 9.602 -32.25 13.141 1 93.69 59 ARG B N 1
ATOM 3305 C CA . ARG B 1 59 ? 9.562 -31.922 11.711 1 93.69 59 ARG B CA 1
ATOM 3306 C C . ARG B 1 59 ? 10.234 -30.594 11.422 1 93.69 59 ARG B C 1
ATOM 3308 O O . ARG B 1 59 ? 10.836 -30.406 10.367 1 93.69 59 ARG B O 1
ATOM 3315 N N . VAL B 1 60 ? 10.141 -29.672 12.352 1 92.62 60 VAL B N 1
ATOM 3316 C CA . VAL B 1 60 ? 10.672 -28.328 12.156 1 92.62 60 VAL B CA 1
ATOM 3317 C C . VAL B 1 60 ? 12.195 -28.391 12.039 1 92.62 60 VAL B C 1
ATOM 3319 O O . VAL B 1 60 ? 12.812 -27.484 11.469 1 92.62 60 VAL B O 1
ATOM 3322 N N . LYS B 1 61 ? 12.758 -29.406 12.523 1 90.81 61 LYS B N 1
ATOM 3323 C CA . LYS B 1 61 ? 14.203 -29.562 12.445 1 90.81 61 LYS B CA 1
ATOM 3324 C C . LYS B 1 61 ? 14.672 -29.656 10.992 1 90.81 61 LYS B C 1
ATOM 3326 O O . LYS B 1 61 ? 15.789 -29.234 10.672 1 90.81 61 LYS B O 1
ATOM 3331 N N . THR B 1 62 ? 13.82 -30.094 10.141 1 89.31 62 THR B N 1
ATOM 3332 C CA . THR B 1 62 ? 14.211 -30.281 8.75 1 89.31 62 THR B CA 1
ATOM 3333 C C . THR B 1 62 ? 13.328 -29.438 7.828 1 89.31 62 THR B C 1
ATOM 3335 O O . THR B 1 62 ? 13.672 -29.219 6.66 1 89.31 62 THR B O 1
ATOM 3338 N N . ASP B 1 63 ? 12.273 -29.047 8.344 1 92.88 63 ASP B N 1
ATOM 3339 C CA . ASP B 1 63 ? 11.312 -28.281 7.559 1 92.88 63 ASP B CA 1
ATOM 3340 C C . ASP B 1 63 ? 10.82 -27.062 8.336 1 92.88 63 ASP B C 1
ATOM 3342 O O . ASP B 1 63 ? 9.859 -27.156 9.102 1 92.88 63 ASP B O 1
ATOM 3346 N N . LYS B 1 64 ? 11.367 -25.922 8.031 1 93.44 64 LYS B N 1
ATOM 3347 C CA . LYS B 1 64 ? 11.008 -24.703 8.734 1 93.44 64 LYS B CA 1
ATOM 3348 C C . LYS B 1 64 ? 9.547 -24.328 8.484 1 93.44 64 LYS B C 1
ATOM 3350 O O . LYS B 1 64 ? 8.977 -23.5 9.203 1 93.44 64 LYS B O 1
ATOM 3355 N N . PHE B 1 65 ? 9.016 -24.938 7.457 1 95.56 65 PHE B N 1
ATOM 3356 C CA . PHE B 1 65 ? 7.641 -24.656 7.055 1 95.56 65 PHE B CA 1
ATOM 3357 C C . PHE B 1 65 ? 6.691 -25.734 7.566 1 95.56 65 PHE B C 1
ATOM 3359 O O . PHE B 1 65 ? 5.547 -25.828 7.121 1 95.56 65 PHE B O 1
ATOM 3366 N N . ALA B 1 66 ? 7.055 -26.5 8.523 1 95.69 66 ALA B N 1
ATOM 3367 C CA . ALA B 1 66 ? 6.391 -27.719 8.969 1 95.69 66 ALA B CA 1
ATOM 3368 C C . ALA B 1 66 ? 4.957 -27.438 9.406 1 95.69 66 ALA B C 1
ATOM 3370 O O . ALA B 1 66 ? 4.074 -28.281 9.242 1 95.69 66 ALA B O 1
ATOM 3371 N N . ALA B 1 67 ? 4.695 -26.297 9.945 1 95.81 67 ALA B N 1
ATOM 3372 C CA . ALA B 1 67 ? 3.381 -25.953 10.484 1 95.81 67 ALA B CA 1
ATOM 3373 C C . ALA B 1 67 ? 2.324 -25.938 9.383 1 95.81 67 ALA B C 1
ATOM 3375 O O . ALA B 1 67 ? 1.127 -26.016 9.664 1 95.81 67 ALA B O 1
ATOM 3376 N N . ILE B 1 68 ? 2.764 -25.859 8.039 1 97.06 68 ILE B N 1
ATOM 3377 C CA . ILE B 1 68 ? 1.76 -25.734 6.988 1 97.06 68 ILE B CA 1
ATOM 3378 C C . ILE B 1 68 ? 2.246 -26.453 5.73 1 97.06 68 ILE B C 1
ATOM 3380 O O . ILE B 1 68 ? 1.632 -26.328 4.668 1 97.06 68 ILE B O 1
ATOM 3384 N N . SER B 1 69 ? 3.271 -27.219 5.742 1 96.38 69 SER B N 1
ATOM 3385 C CA . SER B 1 69 ? 3.932 -27.828 4.594 1 96.38 69 SER B CA 1
ATOM 3386 C C . SER B 1 69 ? 2.994 -28.781 3.859 1 96.38 69 SER B C 1
ATOM 3388 O O . SER B 1 69 ? 2.979 -28.812 2.627 1 96.38 69 SER B O 1
ATOM 3390 N N . ASP B 1 70 ? 2.246 -29.5 4.578 1 95.31 70 ASP B N 1
ATOM 3391 C CA . ASP B 1 70 ? 1.387 -30.516 3.971 1 95.31 70 ASP B CA 1
ATOM 3392 C C . ASP B 1 70 ? 0.361 -29.875 3.039 1 95.31 70 ASP B C 1
ATOM 3394 O O . ASP B 1 70 ? 0.249 -30.25 1.873 1 95.31 70 ASP B O 1
ATOM 3398 N N . ILE B 1 71 ? -0.329 -28.922 3.541 1 96.19 71 ILE B N 1
ATOM 3399 C CA . ILE B 1 71 ? -1.366 -28.281 2.734 1 96.19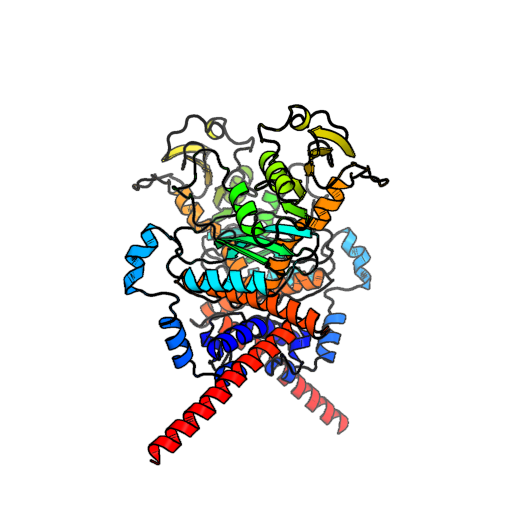 71 ILE B CA 1
ATOM 3400 C C . ILE B 1 71 ? -0.724 -27.453 1.629 1 96.19 71 ILE B C 1
ATOM 3402 O O . ILE B 1 71 ? -1.266 -27.344 0.526 1 96.19 71 ILE B O 1
ATOM 3406 N N . TRP B 1 72 ? 0.409 -26.906 1.878 1 97.38 72 TRP B N 1
ATOM 3407 C CA . TRP B 1 72 ? 1.143 -26.141 0.872 1 97.38 72 TRP B CA 1
ATOM 3408 C C . TRP B 1 72 ? 1.521 -27.031 -0.311 1 97.38 72 TRP B C 1
ATOM 3410 O O . TRP B 1 72 ? 1.351 -26.641 -1.468 1 97.38 72 TRP B O 1
ATOM 3420 N N . THR B 1 73 ? 2.02 -28.156 0.005 1 96.5 73 THR B N 1
ATOM 3421 C CA . THR B 1 73 ? 2.41 -29.109 -1.031 1 96.5 73 THR B CA 1
ATOM 3422 C C . THR B 1 73 ? 1.205 -29.516 -1.878 1 96.5 73 THR B C 1
ATOM 3424 O O . THR B 1 73 ? 1.289 -29.547 -3.107 1 96.5 73 THR B O 1
ATOM 3427 N N . ARG B 1 74 ? 0.113 -29.75 -1.244 1 96.94 74 ARG B N 1
ATOM 3428 C CA . ARG B 1 74 ? -1.105 -30.094 -1.964 1 96.94 74 ARG B CA 1
ATOM 3429 C C . ARG B 1 74 ? -1.574 -28.953 -2.85 1 96.94 74 ARG B C 1
ATOM 3431 O O . ARG B 1 74 ? -2.023 -29.172 -3.977 1 96.94 74 ARG B O 1
ATOM 3438 N N . PHE B 1 75 ? -1.517 -27.844 -2.309 1 97.5 75 PHE B N 1
ATOM 3439 C CA . PHE B 1 75 ? -1.878 -26.656 -3.062 1 97.5 75 PHE B CA 1
ATOM 3440 C C . PHE B 1 75 ? -1.047 -26.547 -4.336 1 97.5 75 PHE B C 1
ATOM 3442 O O . PHE B 1 75 ? -1.591 -26.344 -5.426 1 97.5 75 PHE B O 1
ATOM 3449 N N . ASN B 1 76 ? 0.253 -26.703 -4.219 1 97.06 76 ASN B N 1
ATOM 3450 C CA . ASN B 1 76 ? 1.155 -26.609 -5.363 1 97.06 76 ASN B CA 1
ATOM 3451 C C . ASN B 1 76 ? 0.87 -27.703 -6.387 1 97.06 76 ASN B C 1
ATOM 3453 O O . ASN B 1 76 ? 0.883 -27.453 -7.594 1 97.06 76 ASN B O 1
ATOM 3457 N N . GLU B 1 77 ? 0.648 -28.859 -5.895 1 96.56 77 GLU B N 1
ATOM 3458 C CA . GLU B 1 77 ? 0.325 -29.984 -6.785 1 96.56 77 GLU B CA 1
ATOM 3459 C C . GLU B 1 77 ? -0.943 -29.688 -7.586 1 96.56 77 GLU B C 1
ATOM 3461 O O . GLU B 1 77 ? -1 -29.969 -8.789 1 96.56 77 GLU B O 1
ATOM 3466 N N . ASN B 1 78 ? -1.877 -29.141 -6.875 1 96.5 78 ASN B N 1
ATOM 3467 C CA . ASN B 1 78 ? -3.129 -28.797 -7.543 1 96.5 78 ASN B CA 1
ATOM 3468 C C . ASN B 1 78 ? -2.92 -27.719 -8.602 1 96.5 78 ASN B C 1
ATOM 3470 O O . ASN B 1 78 ? -3.514 -27.781 -9.68 1 96.5 78 ASN B O 1
ATOM 3474 N N . CYS B 1 79 ? -2.135 -26.734 -8.336 1 97.38 79 CYS B N 1
ATOM 3475 C CA . CYS B 1 79 ? -1.827 -25.688 -9.289 1 97.38 79 CYS B CA 1
ATOM 3476 C C . CYS B 1 79 ? -1.211 -26.25 -10.562 1 97.38 79 CYS B C 1
ATOM 3478 O O . CYS B 1 79 ? -1.607 -25.891 -11.672 1 97.38 79 CYS B O 1
ATOM 3480 N N . ALA B 1 80 ? -0.29 -27.172 -10.383 1 96.25 80 ALA B N 1
ATOM 3481 C CA . ALA B 1 80 ? 0.435 -27.734 -11.516 1 96.25 80 ALA B CA 1
ATOM 3482 C C . ALA B 1 80 ? -0.465 -28.656 -12.336 1 96.25 80 ALA B C 1
ATOM 3484 O O . ALA B 1 80 ? -0.375 -28.688 -13.57 1 96.25 80 ALA B O 1
ATOM 3485 N N . LYS B 1 81 ? -1.372 -29.328 -11.695 1 95.31 81 LYS B N 1
ATOM 3486 C CA . LYS B 1 81 ? -2.191 -30.344 -12.352 1 95.31 81 LYS B CA 1
ATOM 3487 C C . LYS B 1 81 ? -3.381 -29.719 -13.07 1 95.31 81 LYS B C 1
ATOM 3489 O O . LYS B 1 81 ? -3.855 -30.234 -14.078 1 95.31 81 LYS B O 1
ATOM 3494 N N . SER B 1 82 ? -3.807 -28.609 -12.656 1 96.12 82 SER B N 1
ATOM 3495 C CA . SER B 1 82 ? -5.098 -28.078 -13.07 1 96.12 82 SER B CA 1
ATOM 3496 C C . SER B 1 82 ? -4.961 -27.203 -14.32 1 96.12 82 SER B C 1
ATOM 3498 O O . SER B 1 82 ? -5.961 -26.844 -14.945 1 96.12 82 SER B O 1
ATOM 3500 N N . PHE B 1 83 ? -3.744 -26.922 -14.742 1 95.69 83 PHE B N 1
ATOM 3501 C CA . PHE B 1 83 ? -3.549 -25.984 -15.828 1 95.69 83 PHE B CA 1
ATOM 3502 C C . PHE B 1 83 ? -2.213 -26.219 -16.531 1 95.69 83 PHE B C 1
ATOM 3504 O O . PHE B 1 83 ? -1.201 -26.469 -15.867 1 95.69 83 PHE B O 1
ATOM 3511 N N . THR B 1 84 ? -2.24 -26.203 -17.781 1 95.56 84 THR B N 1
ATOM 3512 C CA . THR B 1 84 ? -1.013 -26.25 -18.562 1 95.56 84 THR B CA 1
ATOM 3513 C C . THR B 1 84 ? -0.634 -24.859 -19.062 1 95.56 84 THR B C 1
ATOM 3515 O O . THR B 1 84 ? -1.341 -24.266 -19.875 1 95.56 84 THR B O 1
ATOM 3518 N N . PRO B 1 85 ? 0.449 -24.359 -18.547 1 96.81 85 PRO B N 1
ATOM 3519 C CA . PRO B 1 85 ? 0.841 -23 -18.953 1 96.81 85 PRO B CA 1
ATOM 3520 C C . PRO B 1 85 ? 1.177 -22.906 -20.438 1 96.81 85 PRO B C 1
ATOM 3522 O O . PRO B 1 85 ? 1.432 -23.922 -21.094 1 96.81 85 PRO B O 1
ATOM 3525 N N . GLY B 1 86 ? 1.187 -21.672 -20.984 1 96.69 86 GLY B N 1
ATOM 3526 C CA . GLY B 1 86 ? 1.542 -21.422 -22.375 1 96.69 86 GLY B CA 1
ATOM 3527 C C . GLY B 1 86 ? 3.041 -21.375 -22.609 1 96.69 86 GLY B C 1
ATOM 3528 O O . GLY B 1 86 ? 3.814 -21.922 -21.812 1 96.69 86 GLY B O 1
ATOM 3529 N N . GLU B 1 87 ? 3.426 -20.719 -23.656 1 97.44 87 GLU B N 1
ATOM 3530 C CA . GLU B 1 87 ? 4.809 -20.703 -24.109 1 97.44 87 GLU B CA 1
ATOM 3531 C C . GLU B 1 87 ? 5.68 -19.844 -23.203 1 97.44 87 GLU B C 1
ATOM 3533 O O . GLU B 1 87 ? 6.879 -20.094 -23.062 1 97.44 87 GLU B O 1
ATOM 3538 N N . HIS B 1 88 ? 5.082 -18.938 -22.609 1 98.5 88 HIS B N 1
ATOM 3539 C CA . HIS B 1 88 ? 5.871 -17.984 -21.828 1 98.5 88 HIS B CA 1
ATOM 3540 C C . HIS B 1 88 ? 5.465 -17.984 -20.359 1 98.5 88 HIS B C 1
ATOM 3542 O O . HIS B 1 88 ? 4.277 -17.875 -20.047 1 98.5 88 HIS B O 1
ATOM 3548 N N . MET B 1 89 ? 6.402 -18.188 -19.547 1 98.5 89 MET B N 1
ATOM 3549 C CA . MET B 1 89 ? 6.211 -18.141 -18.094 1 98.5 89 MET B CA 1
ATOM 3550 C C . MET B 1 89 ? 7.102 -17.078 -17.453 1 98.5 89 MET B C 1
ATOM 3552 O O . MET B 1 89 ? 8.109 -16.688 -18.047 1 98.5 89 MET B O 1
ATOM 3556 N N . THR B 1 90 ? 6.695 -16.578 -16.297 1 98.62 90 THR B N 1
ATOM 3557 C CA . THR B 1 90 ? 7.457 -15.578 -15.555 1 98.62 90 THR B CA 1
ATOM 3558 C C . THR B 1 90 ? 7.719 -16.047 -14.125 1 98.62 90 THR B C 1
ATOM 3560 O O . THR B 1 90 ? 6.832 -16.594 -13.477 1 98.62 90 THR B O 1
ATOM 3563 N N . ILE B 1 91 ? 8.938 -15.852 -13.656 1 98.25 91 ILE B N 1
ATOM 3564 C CA . ILE B 1 91 ? 9.281 -16.141 -12.273 1 98.25 91 ILE B CA 1
ATOM 3565 C C . ILE B 1 91 ? 9.719 -14.867 -11.562 1 98.25 91 ILE B C 1
ATOM 3567 O O . ILE B 1 91 ? 10.531 -14.102 -12.086 1 98.25 91 ILE B O 1
ATOM 3571 N N . ASP B 1 92 ? 9.188 -14.625 -10.461 1 96.88 92 ASP B N 1
ATOM 3572 C CA . ASP B 1 92 ? 9.523 -13.477 -9.625 1 96.88 92 ASP B CA 1
ATOM 3573 C C . ASP B 1 92 ? 9.055 -13.688 -8.188 1 96.88 92 ASP B C 1
ATOM 3575 O O . ASP B 1 92 ? 8.57 -14.766 -7.836 1 96.88 92 ASP B O 1
ATOM 3579 N N . GLU B 1 93 ? 9.266 -12.68 -7.363 1 95.31 93 GLU B N 1
ATOM 3580 C CA . GLU B 1 93 ? 8.93 -12.805 -5.949 1 95.31 93 GLU B CA 1
ATOM 3581 C C . GLU B 1 93 ? 7.613 -12.102 -5.629 1 95.31 93 GLU B C 1
ATOM 3583 O O . GLU B 1 93 ? 7.262 -11.109 -6.273 1 95.31 93 GLU B O 1
ATOM 3588 N N . GLN B 1 94 ? 6.855 -12.703 -4.785 1 96 94 GLN B N 1
ATOM 3589 C CA . GLN B 1 94 ? 5.715 -12.094 -4.109 1 96 94 GLN B CA 1
ATOM 3590 C C . GLN B 1 94 ? 6.02 -11.836 -2.635 1 96 94 GLN B C 1
ATOM 3592 O O . GLN B 1 94 ? 6.594 -12.695 -1.959 1 96 94 GLN B O 1
ATOM 3597 N N . LEU B 1 95 ? 5.809 -10.625 -2.17 1 95.81 95 LEU B N 1
ATOM 3598 C CA . LEU B 1 95 ? 5.887 -10.328 -0.743 1 95.81 95 LEU B CA 1
ATOM 3599 C C . LEU B 1 95 ? 4.492 -10.203 -0.137 1 95.81 95 LEU B C 1
ATOM 3601 O O . LEU B 1 95 ? 3.812 -9.195 -0.34 1 95.81 95 LEU B O 1
ATOM 3605 N N . PHE B 1 96 ? 4.047 -11.289 0.565 1 96.5 96 PHE B N 1
ATOM 3606 C CA . PHE B 1 96 ? 2.764 -11.219 1.251 1 96.5 96 PHE B CA 1
ATOM 3607 C C . PHE B 1 96 ? 2.879 -10.414 2.539 1 96.5 96 PHE B C 1
ATOM 3609 O O . PHE B 1 96 ? 3.592 -10.812 3.463 1 96.5 96 PHE B O 1
ATOM 3616 N N . PRO B 1 97 ? 2.162 -9.32 2.562 1 93.31 97 PRO B N 1
ATOM 3617 C CA . PRO B 1 97 ? 2.342 -8.43 3.709 1 93.31 97 PRO B CA 1
ATOM 3618 C C . PRO B 1 97 ? 1.779 -9.008 5.004 1 93.31 97 PRO B C 1
ATOM 3620 O O . PRO B 1 97 ? 0.641 -9.484 5.027 1 93.31 97 PRO B O 1
ATOM 3623 N N . THR B 1 98 ? 2.592 -9.008 6.055 1 92.56 98 THR B N 1
ATOM 3624 C CA . THR B 1 98 ? 2.16 -9.445 7.379 1 92.56 98 THR B CA 1
ATOM 3625 C C . THR B 1 98 ? 3.061 -8.859 8.461 1 92.56 98 THR B C 1
ATOM 3627 O O . THR B 1 98 ? 4.242 -8.602 8.227 1 92.56 98 THR B O 1
ATOM 3630 N N . LYS B 1 99 ? 2.449 -8.625 9.609 1 88.56 99 LYS B N 1
ATOM 3631 C CA . LYS B 1 99 ? 3.205 -8.117 10.75 1 88.56 99 LYS B CA 1
ATOM 3632 C C . LYS B 1 99 ? 3.455 -9.211 11.781 1 88.56 99 LYS B C 1
ATOM 3634 O O . LYS B 1 99 ? 3.951 -8.945 12.875 1 88.56 99 LYS B O 1
ATOM 3639 N N . VAL B 1 100 ? 3.115 -10.328 11.32 1 91.62 100 VAL B N 1
ATOM 3640 C CA . VAL B 1 100 ? 3.24 -11.445 12.25 1 91.62 100 VAL B CA 1
ATOM 3641 C C . VAL B 1 100 ? 4.715 -11.734 12.516 1 91.62 100 VAL B C 1
ATOM 3643 O O . VAL B 1 100 ? 5.562 -11.531 11.641 1 91.62 100 VAL B O 1
ATOM 3646 N N . ARG B 1 101 ? 4.922 -12.133 13.742 1 90.94 101 ARG B N 1
ATOM 3647 C CA . ARG B 1 101 ? 6.27 -12.602 14.047 1 90.94 101 ARG B CA 1
ATOM 3648 C C . ARG B 1 101 ? 6.578 -13.898 13.312 1 90.94 101 ARG B C 1
ATOM 3650 O O . ARG B 1 101 ? 5.879 -14.898 13.484 1 90.94 101 ARG B O 1
ATOM 3657 N N . CYS B 1 102 ? 7.484 -13.906 12.492 1 93.12 102 CYS B N 1
ATOM 3658 C CA . CYS B 1 102 ? 7.867 -15.023 11.641 1 93.12 102 CYS B CA 1
ATOM 3659 C C . CYS B 1 102 ? 9.375 -15.047 11.422 1 93.12 102 CYS B C 1
ATOM 3661 O O . CYS B 1 102 ? 9.984 -14.016 11.141 1 93.12 102 CYS B O 1
ATOM 3663 N N . PRO B 1 103 ? 9.977 -16.188 11.609 1 90.75 103 PRO B N 1
ATOM 3664 C CA . PRO B 1 103 ? 11.438 -16.281 11.516 1 90.75 103 PRO B CA 1
ATOM 3665 C C . PRO B 1 103 ? 11.961 -15.945 10.125 1 90.75 103 PRO B C 1
ATOM 3667 O O . PRO B 1 103 ? 13.148 -15.633 9.969 1 90.75 103 PRO B O 1
ATOM 3670 N N . PHE B 1 104 ? 11.195 -16.031 9.164 1 94.69 104 PHE B N 1
ATOM 3671 C CA . PHE B 1 104 ? 11.703 -15.781 7.824 1 94.69 104 PHE B CA 1
ATOM 3672 C C . PHE B 1 104 ? 11.031 -14.555 7.215 1 94.69 104 PHE B C 1
ATOM 3674 O O . PHE B 1 104 ? 10.844 -14.484 5.996 1 94.69 104 PHE B O 1
ATOM 3681 N N . THR B 1 105 ? 10.656 -13.641 8.031 1 94.19 105 THR B N 1
ATOM 3682 C CA . THR B 1 105 ? 10.141 -12.359 7.57 1 94.19 105 THR B CA 1
ATOM 3683 C C . THR B 1 105 ? 11.18 -11.633 6.719 1 94.19 105 THR B C 1
ATOM 3685 O O . THR B 1 105 ? 12.367 -11.633 7.047 1 94.19 105 THR B O 1
ATOM 3688 N N . GLN B 1 106 ? 10.727 -11.102 5.613 1 94.12 106 GLN B N 1
ATOM 3689 C CA . GLN B 1 106 ? 11.617 -10.391 4.703 1 94.12 106 GLN B CA 1
ATOM 3690 C C . GLN B 1 106 ? 11.266 -8.906 4.637 1 94.12 106 GLN B C 1
ATOM 3692 O O . GLN B 1 106 ? 10.117 -8.523 4.887 1 94.12 106 GLN B O 1
ATOM 3697 N N . TYR B 1 107 ? 12.258 -8.094 4.395 1 89.75 107 TYR B N 1
ATOM 3698 C CA . TYR B 1 107 ? 12.117 -6.664 4.133 1 89.75 107 TYR B CA 1
ATOM 3699 C C . TYR B 1 107 ? 12.539 -6.328 2.707 1 89.75 107 TYR B C 1
ATOM 3701 O O . TYR B 1 107 ? 13.688 -6.562 2.318 1 89.75 107 TYR B O 1
ATOM 3709 N N . ILE B 1 108 ? 11.609 -5.844 1.931 1 88.12 108 ILE B N 1
ATOM 3710 C CA . ILE B 1 108 ? 11.891 -5.395 0.57 1 88.12 108 ILE B CA 1
ATOM 3711 C C . ILE B 1 108 ? 11.406 -3.955 0.393 1 88.12 108 ILE B C 1
ATOM 3713 O O . ILE B 1 108 ? 10.203 -3.707 0.265 1 88.12 108 ILE B O 1
ATOM 3717 N N . ALA B 1 109 ? 12.273 -3 0.255 1 79.81 109 ALA B N 1
ATOM 3718 C CA . ALA B 1 109 ? 12 -1.565 0.269 1 79.81 109 ALA B CA 1
ATOM 3719 C C . ALA B 1 109 ? 11.156 -1.158 -0.934 1 79.81 109 ALA B C 1
ATOM 3721 O O . ALA B 1 109 ? 10.359 -0.217 -0.854 1 79.81 109 ALA B O 1
ATOM 3722 N N . THR B 1 110 ? 11.336 -1.873 -1.997 1 79.31 110 THR B N 1
ATOM 3723 C CA . THR B 1 110 ? 10.703 -1.462 -3.244 1 79.31 110 THR B CA 1
ATOM 3724 C C . THR B 1 110 ? 9.258 -1.947 -3.303 1 79.31 110 THR B C 1
ATOM 3726 O O . THR B 1 110 ? 8.5 -1.55 -4.188 1 79.31 110 THR B O 1
ATOM 3729 N N . LYS B 1 111 ? 8.945 -2.816 -2.379 1 83.25 111 LYS B N 1
ATOM 3730 C CA . LYS B 1 111 ? 7.566 -3.289 -2.346 1 83.25 111 LYS B CA 1
ATOM 3731 C C . LYS B 1 111 ? 6.711 -2.428 -1.417 1 83.25 111 LYS B C 1
ATOM 3733 O O . LYS B 1 111 ? 7.215 -1.888 -0.429 1 83.25 111 LYS B O 1
ATOM 3738 N N . PRO B 1 112 ? 5.461 -2.229 -1.737 1 77.81 112 PRO B N 1
ATOM 3739 C CA . PRO B 1 112 ? 4.609 -1.284 -1.012 1 77.81 112 PRO B CA 1
ATOM 3740 C C . PRO B 1 112 ? 4.582 -1.549 0.492 1 77.81 112 PRO B C 1
ATOM 3742 O O . PRO B 1 112 ? 4.652 -0.61 1.289 1 77.81 112 PRO B O 1
ATOM 3745 N N . ASP B 1 113 ? 4.43 -2.781 0.966 1 83.44 113 ASP B N 1
ATOM 3746 C CA . ASP B 1 113 ? 4.266 -3.084 2.385 1 83.44 113 ASP B CA 1
ATOM 3747 C C . ASP B 1 113 ? 5.617 -3.291 3.064 1 83.44 113 ASP B C 1
ATOM 3749 O O . ASP B 1 113 ? 5.707 -3.285 4.293 1 83.44 113 ASP B O 1
ATOM 3753 N N . LYS B 1 114 ? 6.648 -3.445 2.289 1 84.69 114 LYS B N 1
ATOM 3754 C CA . LYS B 1 114 ? 8.055 -3.506 2.668 1 84.69 114 LYS B CA 1
ATOM 3755 C C . LYS B 1 114 ? 8.359 -4.766 3.469 1 84.69 114 LYS B C 1
ATOM 3757 O O . LYS B 1 114 ? 9.391 -5.406 3.266 1 84.69 114 LYS B O 1
ATOM 3762 N N . PHE B 1 115 ? 7.398 -5.156 4.457 1 90.31 115 PHE B N 1
ATOM 3763 C CA . PHE B 1 115 ? 7.625 -6.332 5.285 1 90.31 115 PHE B CA 1
ATOM 3764 C C . PHE B 1 115 ? 6.602 -7.418 4.973 1 90.31 115 PHE B C 1
ATOM 3766 O O . PHE B 1 115 ? 5.43 -7.125 4.738 1 90.31 115 PHE B O 1
ATOM 3773 N N . GLY B 1 116 ? 7.094 -8.68 5.008 1 95.94 116 GLY B N 1
ATOM 3774 C CA . GLY B 1 116 ? 6.188 -9.797 4.801 1 95.94 116 GLY B CA 1
ATOM 3775 C C . GLY B 1 116 ? 6.902 -11.117 4.566 1 95.94 116 GLY B C 1
ATOM 3776 O O . GLY B 1 116 ? 8.094 -11.242 4.852 1 95.94 116 GLY B O 1
ATOM 3777 N N . ILE B 1 117 ? 6.133 -12.062 4.23 1 96.88 117 ILE B N 1
ATOM 3778 C CA . ILE B 1 117 ? 6.66 -13.367 3.861 1 96.88 117 ILE B CA 1
ATOM 3779 C C . ILE B 1 117 ? 6.867 -13.438 2.35 1 96.88 117 ILE B C 1
ATOM 3781 O O . ILE B 1 117 ? 5.969 -13.094 1.578 1 96.88 117 ILE B O 1
ATOM 3785 N N . LYS B 1 118 ? 8.047 -13.859 2.008 1 96.38 118 LYS B N 1
ATOM 3786 C CA . LYS B 1 118 ? 8.438 -13.875 0.602 1 96.38 118 LYS B CA 1
ATOM 3787 C C . LYS B 1 118 ? 8.172 -15.234 -0.031 1 96.38 118 LYS B C 1
ATOM 3789 O O . LYS B 1 118 ? 8.508 -16.266 0.547 1 96.38 118 LYS B O 1
ATOM 3794 N N . PHE B 1 119 ? 7.527 -15.203 -1.207 1 97.56 119 PHE B N 1
ATOM 3795 C CA . PHE B 1 119 ? 7.301 -16.406 -2.01 1 97.56 119 PHE B CA 1
ATOM 3796 C C . PHE B 1 119 ? 7.871 -16.234 -3.412 1 97.56 119 PHE B C 1
ATOM 3798 O O . PHE B 1 119 ? 7.746 -15.156 -4.012 1 97.56 119 PHE B O 1
ATOM 3805 N N . TRP B 1 120 ? 8.516 -17.266 -3.914 1 97.12 120 TRP B N 1
ATOM 3806 C CA . TRP B 1 120 ? 8.852 -17.344 -5.332 1 97.12 120 TRP B CA 1
ATOM 3807 C C . TRP B 1 120 ? 7.719 -18 -6.121 1 97.12 120 TRP B C 1
ATOM 3809 O O . TRP B 1 120 ? 7.18 -19.031 -5.707 1 97.12 120 TRP B O 1
ATOM 3819 N N . MET B 1 121 ? 7.391 -17.375 -7.242 1 97.75 121 MET B N 1
ATOM 3820 C CA . MET B 1 121 ? 6.254 -17.906 -7.992 1 97.75 121 MET B CA 1
ATOM 3821 C C . MET B 1 121 ? 6.578 -18 -9.477 1 97.75 121 MET B C 1
ATOM 3823 O O . MET B 1 121 ? 7.289 -17.156 -10.016 1 97.75 121 MET B O 1
ATOM 3827 N N . ALA B 1 122 ? 6.16 -19.031 -10.094 1 98.44 122 ALA B N 1
ATOM 3828 C CA . ALA B 1 122 ? 6.102 -19.172 -11.547 1 98.44 122 ALA B CA 1
ATOM 3829 C C . ALA B 1 122 ? 4.676 -18.984 -12.055 1 98.44 122 ALA B C 1
ATOM 3831 O O . ALA B 1 122 ? 3.746 -19.641 -11.586 1 98.44 122 ALA B O 1
ATOM 3832 N N . THR B 1 123 ? 4.484 -18.109 -12.961 1 98.44 123 THR B N 1
ATOM 3833 C CA . THR B 1 123 ? 3.15 -17.781 -13.453 1 98.44 123 THR B CA 1
ATOM 3834 C C . THR B 1 123 ? 3.102 -17.859 -14.977 1 98.44 123 THR B C 1
ATOM 3836 O O . THR B 1 123 ? 4.117 -17.656 -15.648 1 98.44 123 THR B O 1
ATOM 3839 N N . ASP B 1 124 ? 1.969 -18.203 -15.484 1 98.44 124 ASP B N 1
ATOM 3840 C CA . ASP B 1 124 ? 1.714 -18.078 -16.922 1 98.44 124 ASP B CA 1
ATOM 3841 C C . ASP B 1 124 ? 1.61 -16.609 -17.328 1 98.44 124 ASP B C 1
ATOM 3843 O O . ASP B 1 124 ? 0.949 -15.812 -16.656 1 98.44 124 ASP B O 1
ATOM 3847 N N . LEU B 1 125 ? 2.275 -16.266 -18.375 1 98.06 125 LEU B N 1
ATOM 3848 C CA . LEU B 1 125 ? 2.344 -14.859 -18.766 1 98.06 125 LEU B CA 1
ATOM 3849 C C . LEU B 1 125 ? 0.98 -14.359 -19.234 1 98.06 125 LEU B C 1
ATOM 3851 O O . LEU B 1 125 ? 0.55 -13.266 -18.844 1 98.06 125 LEU B O 1
ATOM 3855 N N . ASP B 1 126 ? 0.29 -15.055 -19.984 1 96.88 126 ASP B N 1
ATOM 3856 C CA . ASP B 1 126 ? -0.929 -14.586 -20.625 1 96.88 126 ASP B CA 1
ATOM 3857 C C . ASP B 1 126 ? -2.094 -14.531 -19.641 1 96.88 126 ASP B C 1
ATOM 3859 O O . ASP B 1 126 ? -2.793 -13.523 -19.547 1 96.88 126 ASP B O 1
ATOM 3863 N N . THR B 1 127 ? -2.26 -15.609 -18.859 1 96.81 127 THR B N 1
ATOM 3864 C CA . THR B 1 127 ? -3.438 -15.719 -18.016 1 96.81 127 THR B CA 1
ATOM 3865 C C . THR B 1 127 ? -3.123 -15.25 -16.594 1 96.81 127 THR B C 1
ATOM 3867 O O . THR B 1 127 ? -4.035 -14.984 -15.805 1 96.81 127 THR B O 1
ATOM 3870 N N . LYS B 1 128 ? -1.891 -15.227 -16.219 1 97.81 128 LYS B N 1
ATOM 3871 C CA . LYS B 1 128 ? -1.413 -14.883 -14.883 1 97.81 128 LYS B CA 1
ATOM 3872 C C . LYS B 1 128 ? -1.737 -15.984 -13.883 1 97.81 128 LYS B C 1
ATOM 3874 O O . LYS B 1 128 ? -1.754 -15.75 -12.672 1 97.81 128 LYS B O 1
ATOM 3879 N N . TYR B 1 129 ? -2.012 -17.203 -14.406 1 98.31 129 TYR B N 1
ATOM 3880 C CA . TYR B 1 129 ? -2.229 -18.391 -13.578 1 98.31 129 TYR B CA 1
ATOM 3881 C C . TYR B 1 129 ? -0.973 -18.734 -12.789 1 98.31 129 TYR B C 1
ATOM 3883 O O . TYR B 1 129 ? 0.127 -18.781 -13.344 1 98.31 129 TYR B O 1
ATOM 3891 N N . VAL B 1 130 ? -1.122 -18.938 -11.523 1 98.44 130 VAL B N 1
ATOM 3892 C CA . VAL B 1 130 ? -0.004 -19.406 -10.711 1 98.44 130 VAL B CA 1
ATOM 3893 C C . VAL B 1 130 ? 0.22 -20.891 -10.945 1 98.44 130 VAL B C 1
ATOM 3895 O O . VAL B 1 130 ? -0.634 -21.719 -10.602 1 98.44 130 VAL B O 1
ATOM 3898 N N . CYS B 1 131 ? 1.394 -21.234 -11.383 1 98.25 131 CYS B N 1
ATOM 3899 C CA . CYS B 1 131 ? 1.698 -22.625 -11.711 1 98.25 131 CYS B CA 1
ATOM 3900 C C . CYS B 1 131 ? 2.408 -23.312 -10.555 1 98.25 131 CYS B C 1
ATOM 3902 O O . CYS B 1 131 ? 2.162 -24.484 -10.289 1 98.25 131 CYS B O 1
ATOM 3904 N N . SER B 1 132 ? 3.236 -22.609 -9.977 1 97.75 132 SER B N 1
ATOM 3905 C CA . SER B 1 132 ? 3.994 -23.125 -8.844 1 97.75 132 SER B CA 1
ATOM 3906 C C . SER B 1 132 ? 4.512 -21.984 -7.961 1 97.75 132 SER B C 1
ATOM 3908 O O . SER B 1 132 ? 4.68 -20.859 -8.43 1 97.75 132 SER B O 1
ATOM 3910 N N . ALA B 1 133 ? 4.672 -22.328 -6.691 1 97.88 133 ALA B N 1
ATOM 3911 C CA . ALA B 1 133 ? 5.172 -21.359 -5.723 1 97.88 133 ALA B CA 1
ATOM 3912 C C . ALA B 1 133 ? 6.027 -22.031 -4.656 1 97.88 133 ALA B C 1
ATOM 3914 O O . ALA B 1 133 ? 5.848 -23.219 -4.371 1 97.88 133 ALA B O 1
ATOM 3915 N N . SER B 1 134 ? 6.977 -21.297 -4.148 1 96.5 134 SER B N 1
ATOM 3916 C CA . SER B 1 134 ? 7.852 -21.781 -3.084 1 96.5 134 SER B CA 1
ATOM 3917 C C . SER B 1 134 ? 8.18 -20.672 -2.092 1 96.5 134 SER B C 1
ATOM 3919 O O . SER B 1 134 ? 8.484 -19.531 -2.49 1 96.5 134 SER B O 1
ATOM 3921 N N . PRO B 1 135 ? 8.07 -21.016 -0.794 1 96.12 135 PRO B N 1
ATOM 3922 C CA . PRO B 1 135 ? 8.406 -20 0.203 1 96.12 135 PRO B CA 1
ATOM 3923 C C . PRO B 1 135 ? 9.914 -19.812 0.365 1 96.12 135 PRO B C 1
ATOM 3925 O O . PRO B 1 135 ? 10.688 -20.75 0.164 1 96.12 135 PRO B O 1
ATOM 3928 N N . TYR B 1 136 ? 10.297 -18.609 0.597 1 95.25 136 TYR B N 1
ATOM 3929 C CA . TYR B 1 136 ? 11.656 -18.344 1.034 1 95.25 136 TYR B CA 1
ATOM 3930 C C . TYR B 1 136 ? 11.797 -18.531 2.539 1 95.25 136 TYR B C 1
ATOM 3932 O O . TYR B 1 136 ? 11.195 -17.797 3.324 1 95.25 136 TYR B O 1
ATOM 3940 N N . LEU B 1 137 ? 12.57 -19.484 2.945 1 93 137 LEU B N 1
ATOM 3941 C CA . LEU B 1 137 ? 12.656 -19.859 4.355 1 93 137 LEU B CA 1
ATOM 3942 C C . LEU B 1 137 ? 14.047 -19.547 4.91 1 93 137 LEU B C 1
ATOM 3944 O O . LEU B 1 137 ? 14.445 -20.109 5.934 1 93 137 LEU B O 1
ATOM 3948 N N . GLY B 1 138 ? 14.719 -18.703 4.25 1 85.56 138 GLY B N 1
ATOM 3949 C CA . GLY B 1 138 ? 16.062 -18.375 4.688 1 85.56 138 GLY B CA 1
ATOM 3950 C C . GLY B 1 138 ? 17.125 -19.281 4.074 1 85.56 138 GLY B C 1
ATOM 3951 O O . GLY B 1 138 ? 16.844 -20.031 3.146 1 85.56 138 GLY B O 1
ATOM 3952 N N . LYS B 1 139 ? 18.375 -19.125 4.523 1 76.5 139 LYS B N 1
ATOM 3953 C CA . LYS B 1 139 ? 19.516 -19.875 3.984 1 76.5 139 LYS B CA 1
ATOM 3954 C C . LYS B 1 139 ? 19.391 -21.359 4.293 1 76.5 139 LYS B C 1
ATOM 3956 O O . LYS B 1 139 ? 19 -21.734 5.395 1 76.5 139 LYS B O 1
ATOM 3961 N N . ASP B 1 140 ? 19.312 -22.141 3.271 1 68.12 140 ASP B N 1
ATOM 3962 C CA . ASP B 1 140 ? 19.281 -23.594 3.4 1 68.12 140 ASP B CA 1
ATOM 3963 C C . ASP B 1 140 ? 20.672 -24.156 3.65 1 68.12 140 ASP B C 1
ATOM 3965 O O . ASP B 1 140 ? 21.547 -24.094 2.773 1 68.12 140 ASP B O 1
ATOM 3969 N N . PRO B 1 141 ? 20.828 -24.578 4.844 1 62.59 141 PRO B N 1
ATOM 3970 C CA . PRO B 1 141 ? 22.156 -25.094 5.145 1 62.59 141 PRO B CA 1
ATOM 3971 C C . PRO B 1 141 ? 22.531 -26.281 4.277 1 62.59 141 PRO B C 1
ATOM 3973 O O . PRO B 1 141 ? 23.719 -26.578 4.102 1 62.59 141 PRO B O 1
ATOM 3976 N N . SER B 1 142 ? 21.594 -27.031 3.812 1 61.97 142 SER B N 1
ATOM 3977 C CA . SER B 1 142 ? 21.875 -28.25 3.061 1 61.97 142 SER B CA 1
ATOM 3978 C C . SER B 1 142 ? 22.25 -27.938 1.62 1 61.97 142 SER B C 1
ATOM 3980 O O . SER B 1 142 ? 22.688 -28.828 0.876 1 61.97 142 SER B O 1
ATOM 3982 N N . ARG B 1 143 ? 22.203 -26.766 1.332 1 63.47 143 ARG B N 1
ATOM 3983 C CA . ARG B 1 143 ? 22.516 -26.391 -0.047 1 63.47 143 ARG B CA 1
ATOM 3984 C C . ARG B 1 143 ? 24 -26.562 -0.331 1 63.47 143 ARG B C 1
ATOM 3986 O O . ARG B 1 143 ? 24.844 -26.25 0.52 1 63.47 143 ARG B O 1
ATOM 3993 N N . GLN B 1 144 ? 24.297 -27.219 -1.327 1 60.62 144 GLN B N 1
ATOM 3994 C CA . GLN B 1 144 ? 25.688 -27.469 -1.718 1 60.62 144 GLN B CA 1
ATOM 3995 C C . GLN B 1 144 ? 26.453 -26.172 -1.914 1 60.62 144 GLN B C 1
ATOM 3997 O O . GLN B 1 144 ? 25.875 -25.172 -2.354 1 60.62 144 GLN B O 1
ATOM 4002 N N . LYS B 1 145 ? 27.609 -26.219 -1.502 1 56.62 145 LYS B N 1
ATOM 4003 C CA . LYS B 1 145 ? 28.578 -25.125 -1.648 1 56.62 145 LYS B CA 1
ATOM 4004 C C . LYS B 1 145 ? 28.797 -24.797 -3.119 1 56.62 145 LYS B C 1
ATOM 4006 O O . LYS B 1 145 ? 29 -25.688 -3.947 1 56.62 145 LYS B O 1
ATOM 4011 N N . GLY B 1 146 ? 28.156 -23.625 -3.736 1 57.66 146 GLY B N 1
ATOM 4012 C CA . GLY B 1 146 ? 28.375 -23.188 -5.102 1 57.66 146 GLY B CA 1
ATOM 4013 C C . GLY B 1 146 ? 27.094 -22.891 -5.852 1 57.66 146 GLY B C 1
ATOM 4014 O O . GLY B 1 146 ? 27.094 -22.125 -6.812 1 57.66 146 GLY B O 1
ATOM 4015 N N . GLU B 1 147 ? 26.062 -23.703 -5.531 1 64.38 147 GLU B N 1
ATOM 4016 C CA . GLU B 1 147 ? 24.828 -23.438 -6.266 1 64.38 147 GLU B CA 1
ATOM 4017 C C . GLU B 1 147 ? 24.141 -22.188 -5.754 1 64.38 147 GLU B C 1
ATOM 4019 O O . GLU B 1 147 ? 24.016 -22 -4.543 1 64.38 147 GLU B O 1
ATOM 4024 N N . ARG B 1 148 ? 23.922 -21.453 -6.785 1 78.5 148 ARG B N 1
ATOM 4025 C CA . ARG B 1 148 ? 23.25 -20.219 -6.422 1 78.5 148 ARG B CA 1
ATOM 4026 C C . ARG B 1 148 ? 21.781 -20.484 -6.07 1 78.5 148 ARG B C 1
ATOM 4028 O O . ARG B 1 148 ? 21.094 -21.203 -6.785 1 78.5 148 ARG B O 1
ATOM 4035 N N . LEU B 1 149 ? 21.375 -20.125 -4.984 1 80.88 149 LEU B N 1
ATOM 4036 C CA . LEU B 1 149 ? 20 -20.203 -4.504 1 80.88 149 LEU B CA 1
ATOM 4037 C C . LEU B 1 149 ? 19.016 -19.891 -5.629 1 80.88 149 LEU B C 1
ATOM 4039 O O . LEU B 1 149 ? 18.047 -20.641 -5.84 1 80.88 149 LEU B O 1
ATOM 4043 N N . ALA B 1 150 ? 19.297 -18.938 -6.406 1 86.12 150 ALA B N 1
ATOM 4044 C CA . ALA B 1 150 ? 18.406 -18.453 -7.441 1 86.12 150 ALA B CA 1
ATOM 4045 C C . ALA B 1 150 ? 18.188 -19.5 -8.531 1 86.12 150 ALA B C 1
ATOM 4047 O O . ALA B 1 150 ? 17.062 -19.703 -8.984 1 86.12 150 ALA B O 1
ATOM 4048 N N . GLU B 1 151 ? 19.25 -20.188 -8.922 1 90 151 GLU B N 1
ATOM 4049 C CA . GLU B 1 151 ? 19.156 -21.219 -9.961 1 90 151 GLU B CA 1
ATOM 4050 C C . GLU B 1 151 ? 18.328 -22.406 -9.492 1 90 151 GLU B C 1
ATOM 4052 O O . GLU B 1 151 ? 17.469 -22.906 -10.234 1 90 151 GLU B O 1
ATOM 4057 N N . ASN B 1 152 ? 18.531 -22.766 -8.312 1 90.62 152 ASN B N 1
ATOM 4058 C CA . ASN B 1 152 ? 17.781 -23.891 -7.77 1 90.62 152 ASN B CA 1
ATOM 4059 C C . ASN B 1 152 ? 16.297 -23.578 -7.66 1 90.62 152 ASN B C 1
ATOM 4061 O O . ASN B 1 152 ? 15.453 -24.438 -7.922 1 90.62 152 ASN B O 1
ATOM 4065 N N . VAL B 1 153 ? 16.031 -22.406 -7.281 1 93.94 153 VAL B N 1
ATOM 4066 C CA . VAL B 1 153 ? 14.641 -21.969 -7.141 1 93.94 153 VAL B CA 1
ATOM 4067 C C . VAL B 1 153 ? 13.93 -22.062 -8.492 1 93.94 153 VAL B C 1
ATOM 4069 O O . VAL B 1 153 ? 12.836 -22.625 -8.586 1 93.94 153 VAL B O 1
ATOM 4072 N N . VAL B 1 154 ? 14.578 -21.531 -9.531 1 97.12 154 VAL B N 1
ATOM 4073 C CA . VAL B 1 154 ? 13.977 -21.531 -10.859 1 97.12 154 VAL B CA 1
ATOM 4074 C C . VAL B 1 154 ? 13.766 -22.969 -11.336 1 97.12 154 VAL B C 1
ATOM 4076 O O . VAL B 1 154 ? 12.68 -23.312 -11.812 1 97.12 154 VAL B O 1
ATOM 4079 N N . MET B 1 155 ? 14.781 -23.781 -11.164 1 96.44 155 MET B N 1
ATOM 4080 C CA . MET B 1 155 ? 14.688 -25.156 -11.625 1 96.44 155 MET B CA 1
ATOM 4081 C C . MET B 1 155 ? 13.602 -25.922 -10.875 1 96.44 155 MET B C 1
ATOM 4083 O O . MET B 1 155 ? 12.852 -26.688 -11.469 1 96.44 155 MET B O 1
ATOM 4087 N N . LYS B 1 156 ? 13.516 -25.625 -9.633 1 94.5 156 LYS B N 1
ATOM 4088 C CA . LYS B 1 156 ? 12.492 -26.281 -8.82 1 94.5 156 LYS B CA 1
ATOM 4089 C C . LYS B 1 156 ? 11.094 -25.844 -9.234 1 94.5 156 LYS B C 1
ATOM 4091 O O . LYS B 1 156 ? 10.195 -26.672 -9.406 1 94.5 156 LYS B O 1
ATOM 4096 N N . LEU B 1 157 ? 10.875 -24.625 -9.406 1 97.12 157 LEU B N 1
ATOM 4097 C CA . LEU B 1 157 ? 9.57 -24.062 -9.781 1 97.12 157 LEU B CA 1
ATOM 4098 C C . LEU B 1 157 ? 9.156 -24.547 -11.164 1 97.12 157 LEU B C 1
ATOM 4100 O O . LEU B 1 157 ? 7.969 -24.781 -11.414 1 97.12 157 LEU B O 1
ATOM 4104 N N . MET B 1 158 ? 10.125 -24.766 -12.07 1 97.62 158 MET B N 1
ATOM 4105 C CA . MET B 1 158 ? 9.852 -25.062 -13.469 1 97.62 158 MET B CA 1
ATOM 4106 C C . MET B 1 158 ? 9.805 -26.562 -13.711 1 97.62 158 MET B C 1
ATOM 4108 O O . MET B 1 158 ? 9.383 -27.016 -14.781 1 97.62 158 MET B O 1
ATOM 4112 N N . GLU B 1 159 ? 10.133 -27.312 -12.75 1 96.75 159 GLU B N 1
ATOM 4113 C CA . GLU B 1 159 ? 10.344 -28.75 -12.922 1 96.75 159 GLU B CA 1
ATOM 4114 C C . GLU B 1 159 ? 9.164 -29.391 -13.641 1 96.75 159 GLU B C 1
ATOM 4116 O O . GLU B 1 159 ? 9.352 -30.125 -14.617 1 96.75 159 GLU B O 1
ATOM 4121 N N . PRO B 1 160 ? 7.934 -29.109 -13.25 1 95.56 160 PRO B N 1
ATOM 4122 C CA . PRO B 1 160 ? 6.809 -29.766 -13.922 1 95.56 160 PRO B CA 1
ATOM 4123 C C . PRO B 1 160 ? 6.594 -29.25 -15.344 1 95.56 160 PRO B C 1
ATOM 4125 O O . PRO B 1 160 ? 5.828 -29.844 -16.109 1 95.56 160 PRO B O 1
ATOM 4128 N N . PHE B 1 161 ? 7.336 -28.203 -15.75 1 97.12 161 PHE B N 1
ATOM 4129 C CA . PHE B 1 161 ? 7.004 -27.531 -17 1 97.12 161 PHE B CA 1
ATOM 4130 C C . PHE B 1 161 ? 8.195 -27.516 -17.953 1 97.12 161 PHE B C 1
ATOM 4132 O O . PHE B 1 161 ? 8.18 -26.844 -18.969 1 97.12 161 PHE B O 1
ATOM 4139 N N . LEU B 1 162 ? 9.211 -28.203 -17.594 1 97.31 162 LEU B N 1
ATOM 4140 C CA . LEU B 1 162 ? 10.414 -28.281 -18.422 1 97.31 162 LEU B CA 1
ATOM 4141 C C . LEU B 1 162 ? 10.211 -29.234 -19.594 1 97.31 162 LEU B C 1
ATOM 4143 O O . LEU B 1 162 ? 9.211 -29.953 -19.641 1 97.31 162 LEU B O 1
ATOM 4147 N N . ASP B 1 163 ? 11.055 -29.141 -20.609 1 97 163 ASP B N 1
ATOM 4148 C CA . ASP B 1 163 ? 11.164 -30.078 -21.734 1 97 163 ASP B CA 1
ATOM 4149 C C . ASP B 1 163 ? 10.008 -29.906 -22.719 1 97 163 ASP B C 1
ATOM 4151 O O . ASP B 1 163 ? 9.656 -30.828 -23.438 1 97 163 ASP B O 1
ATOM 4155 N N . ASP B 1 164 ? 9.375 -28.734 -22.703 1 95.62 164 ASP B N 1
ATOM 4156 C CA . ASP B 1 164 ? 8.227 -28.484 -23.562 1 95.62 164 ASP B CA 1
ATOM 4157 C C . ASP B 1 164 ? 8.469 -27.297 -24.484 1 95.62 164 ASP B C 1
ATOM 4159 O O . ASP B 1 164 ? 7.527 -26.766 -25.078 1 95.62 164 ASP B O 1
ATOM 4163 N N . GLY B 1 165 ? 9.68 -26.812 -24.5 1 96.75 165 GLY B N 1
ATOM 4164 C CA . GLY B 1 165 ? 10.023 -25.719 -25.406 1 96.75 165 GLY B CA 1
ATOM 4165 C C . GLY B 1 165 ? 9.547 -24.375 -24.922 1 96.75 165 GLY B C 1
ATOM 4166 O O . GLY B 1 165 ? 9.328 -23.453 -25.719 1 96.75 165 GLY B O 1
ATOM 4167 N N . ARG B 1 166 ? 9.328 -24.188 -23.703 1 97.62 166 ARG B N 1
ATOM 4168 C CA . ARG B 1 166 ? 8.82 -22.953 -23.125 1 97.62 166 ARG B CA 1
ATOM 4169 C C . ARG B 1 166 ? 9.953 -21.953 -22.859 1 97.62 166 ARG B C 1
ATOM 4171 O O . ARG B 1 166 ? 11.125 -22.312 -22.969 1 97.62 166 ARG B O 1
ATOM 4178 N N . ASN B 1 167 ? 9.555 -20.734 -22.594 1 98.5 167 ASN B N 1
ATOM 4179 C CA . ASN B 1 167 ? 10.477 -19.688 -22.156 1 98.5 167 ASN B CA 1
ATOM 4180 C C . ASN B 1 167 ? 10.141 -19.188 -20.75 1 98.5 167 ASN B C 1
ATOM 4182 O O . ASN B 1 167 ? 8.969 -19.016 -20.422 1 98.5 167 ASN B O 1
ATOM 4186 N N . VAL B 1 168 ? 11.141 -19 -20.016 1 98.5 168 VAL B N 1
ATOM 4187 C CA . VAL B 1 168 ? 10.945 -18.438 -18.688 1 98.5 168 VAL B CA 1
ATOM 4188 C C . VAL B 1 168 ? 11.625 -17.078 -18.609 1 98.5 168 VAL B C 1
ATOM 4190 O O . VAL B 1 168 ? 12.773 -16.922 -19.031 1 98.5 168 VAL B O 1
ATOM 4193 N N . THR B 1 169 ? 10.906 -16.094 -18.141 1 98.69 169 THR B N 1
ATOM 4194 C CA . THR B 1 169 ? 11.43 -14.758 -17.938 1 98.69 169 THR B CA 1
ATOM 4195 C C . THR B 1 169 ? 11.727 -14.5 -16.469 1 98.69 169 THR B C 1
ATOM 4197 O O . THR B 1 169 ? 10.891 -14.781 -15.602 1 98.69 169 THR B O 1
ATOM 4200 N N . THR B 1 170 ? 12.938 -13.992 -16.156 1 97.75 170 THR B N 1
ATOM 4201 C CA . THR B 1 170 ? 13.367 -13.773 -14.773 1 97.75 170 THR B CA 1
ATOM 4202 C C . THR B 1 170 ? 14.008 -12.398 -14.617 1 97.75 170 THR B C 1
ATOM 4204 O O . THR B 1 170 ? 14.328 -11.742 -15.609 1 97.75 170 THR B O 1
ATOM 4207 N N . ASP B 1 171 ? 14.133 -11.961 -13.414 1 94.62 171 ASP B N 1
ATOM 4208 C CA . ASP B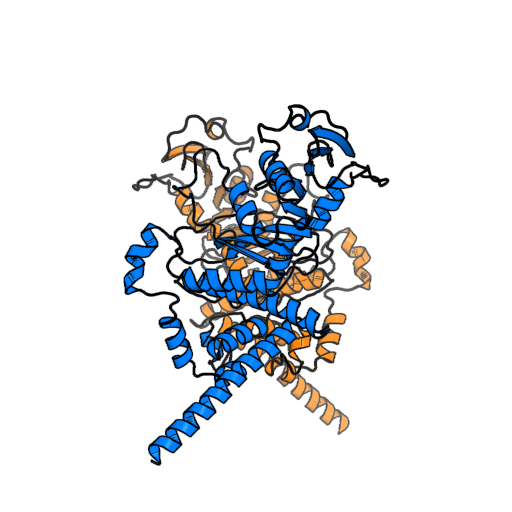 1 171 ? 14.82 -10.695 -13.156 1 94.62 171 ASP B CA 1
ATOM 4209 C C . ASP B 1 171 ? 16.297 -10.938 -12.82 1 94.62 171 ASP B C 1
ATOM 4211 O O . ASP B 1 171 ? 16.797 -12.039 -13 1 94.62 171 ASP B O 1
ATOM 4215 N N . ASN B 1 172 ? 17.016 -9.898 -12.383 1 92.25 172 ASN B N 1
ATOM 4216 C CA . ASN B 1 172 ? 18.453 -9.945 -12.211 1 92.25 172 ASN B CA 1
ATOM 4217 C C . ASN B 1 172 ? 18.859 -10.812 -11.016 1 92.25 172 ASN B C 1
ATOM 4219 O O . ASN B 1 172 ? 20 -11.242 -10.914 1 92.25 172 ASN B O 1
ATOM 4223 N N . PHE B 1 173 ? 17.938 -11.133 -10.219 1 90.25 173 PHE B N 1
ATOM 4224 C CA . PHE B 1 173 ? 18.203 -12 -9.078 1 90.25 173 PHE B CA 1
ATOM 4225 C C . PHE B 1 173 ? 18.406 -13.438 -9.531 1 90.25 173 PHE B C 1
ATOM 4227 O O . PHE B 1 173 ? 19.266 -14.148 -8.992 1 90.25 173 PHE B O 1
ATOM 4234 N N . PHE B 1 174 ? 17.703 -13.773 -10.5 1 93.88 174 PHE B N 1
ATOM 4235 C CA . PHE B 1 174 ? 17.656 -15.172 -10.906 1 93.88 174 PHE B CA 1
ATOM 4236 C C . PHE B 1 174 ? 18.578 -15.422 -12.094 1 93.88 174 PHE B C 1
ATOM 4238 O O . PHE B 1 174 ? 19.141 -16.516 -12.234 1 93.88 174 PHE B O 1
ATOM 4245 N N . THR B 1 175 ? 18.766 -14.508 -12.875 1 94.75 175 THR B N 1
ATOM 4246 C CA . THR B 1 175 ? 19.328 -14.695 -14.211 1 94.75 175 THR B CA 1
ATOM 4247 C C . THR B 1 175 ? 20.828 -14.906 -14.141 1 94.75 175 THR B C 1
ATOM 4249 O O . THR B 1 175 ? 21.547 -14.125 -13.516 1 94.75 175 THR B O 1
ATOM 4252 N N . SER B 1 176 ? 21.297 -15.93 -14.758 1 91.81 176 SER B N 1
ATOM 4253 C CA . SER B 1 176 ? 22.719 -16.25 -14.914 1 91.81 176 SER B CA 1
ATOM 4254 C C . SER B 1 176 ? 22.969 -17.094 -16.156 1 91.81 176 SER B C 1
ATOM 4256 O O . SER B 1 176 ? 22.047 -17.688 -16.703 1 91.81 176 SER B O 1
ATOM 4258 N N . LEU B 1 177 ? 24.234 -17.047 -16.609 1 91.25 177 LEU B N 1
ATOM 4259 C CA . LEU B 1 177 ? 24.609 -17.875 -17.766 1 91.25 177 LEU B CA 1
ATOM 4260 C C . LEU B 1 177 ? 24.422 -19.344 -17.438 1 91.25 177 LEU B C 1
ATOM 4262 O O . LEU B 1 177 ? 23.922 -20.109 -18.281 1 91.25 177 LEU B O 1
ATOM 4266 N N . LEU B 1 178 ? 24.766 -19.688 -16.281 1 91.19 178 LEU B N 1
ATOM 4267 C CA . LEU B 1 178 ? 24.641 -21.078 -15.852 1 91.19 178 LEU B CA 1
ATOM 4268 C C . LEU B 1 178 ? 23.188 -21.516 -15.875 1 91.19 178 LEU B C 1
ATOM 4270 O O . LEU B 1 178 ? 22.859 -22.609 -16.359 1 91.19 178 LEU B O 1
ATOM 4274 N N . LEU B 1 179 ? 22.328 -20.703 -15.367 1 94.81 179 LEU B N 1
ATOM 4275 C CA . LEU B 1 179 ? 20.906 -21.016 -15.391 1 94.81 179 LEU B CA 1
ATOM 4276 C C . LEU B 1 179 ? 20.406 -21.188 -16.812 1 94.81 179 LEU B C 1
ATOM 4278 O O . LEU B 1 179 ? 19.625 -22.094 -17.109 1 94.81 179 LEU B O 1
ATOM 4282 N N . SER B 1 180 ? 20.828 -20.297 -17.641 1 95.81 180 SER B N 1
ATOM 4283 C CA . SER B 1 180 ? 20.422 -20.359 -19.031 1 95.81 180 SER B CA 1
ATOM 4284 C C . SER B 1 180 ? 20.797 -21.703 -19.656 1 95.81 180 SER B C 1
ATOM 4286 O O . SER B 1 180 ? 19.984 -22.312 -20.359 1 95.81 180 SER B O 1
ATOM 4288 N N . HIS B 1 181 ? 21.969 -22.141 -19.406 1 95.06 181 HIS B N 1
ATOM 4289 C CA . HIS B 1 181 ? 22.438 -23.406 -19.953 1 95.06 181 HIS B CA 1
ATOM 4290 C C . HIS B 1 181 ? 21.641 -24.578 -19.375 1 95.06 181 HIS B C 1
ATOM 4292 O O . HIS B 1 181 ? 21.266 -25.5 -20.094 1 95.06 181 HIS B O 1
ATOM 4298 N N . ARG B 1 182 ? 21.422 -24.562 -18.125 1 95.69 182 ARG B N 1
ATOM 4299 C CA . ARG B 1 182 ? 20.688 -25.625 -17.469 1 95.69 182 ARG B CA 1
ATOM 4300 C C . ARG B 1 182 ? 19.266 -25.734 -18.047 1 95.69 182 ARG B C 1
ATOM 4302 O O . ARG B 1 182 ? 18.781 -26.844 -18.297 1 95.69 182 ARG B O 1
ATOM 4309 N N . LEU B 1 183 ? 18.672 -24.656 -18.234 1 97.75 183 LEU B N 1
ATOM 4310 C CA . LEU B 1 183 ? 17.328 -24.625 -18.797 1 97.75 183 LEU B CA 1
ATOM 4311 C C . LEU B 1 183 ? 17.344 -25.125 -20.234 1 97.75 183 LEU B C 1
ATOM 4313 O O . LEU B 1 183 ? 16.453 -25.891 -20.641 1 97.75 183 LEU B O 1
ATOM 4317 N N . LEU B 1 184 ? 18.328 -24.719 -20.984 1 96.94 184 LEU B N 1
ATOM 4318 C CA . LEU B 1 184 ? 18.438 -25.125 -22.391 1 96.94 184 LEU B CA 1
ATOM 4319 C C . LEU B 1 184 ? 18.578 -26.641 -22.484 1 96.94 184 LEU B C 1
ATOM 4321 O O . LEU B 1 184 ? 18.047 -27.266 -23.406 1 96.94 184 LEU B O 1
ATOM 4325 N N . GLN B 1 185 ? 19.281 -27.188 -21.562 1 96.75 185 GLN B N 1
ATOM 4326 C CA . GLN B 1 185 ? 19.453 -28.641 -21.531 1 96.75 185 GLN B CA 1
ATOM 4327 C C . GLN B 1 185 ? 18.109 -29.344 -21.344 1 96.75 185 GLN B C 1
ATOM 4329 O O . GLN B 1 185 ? 17.953 -30.5 -21.719 1 96.75 185 GLN B O 1
ATOM 4334 N N . ARG B 1 186 ? 17.203 -28.641 -20.797 1 97.81 186 ARG B N 1
ATOM 4335 C CA . ARG B 1 186 ? 15.859 -29.172 -20.578 1 97.81 186 ARG B CA 1
ATOM 4336 C C . ARG B 1 186 ? 14.859 -28.516 -21.531 1 97.81 186 ARG B C 1
ATOM 4338 O O . ARG B 1 186 ? 13.711 -28.281 -21.156 1 97.81 186 ARG B O 1
ATOM 4345 N N . LYS B 1 187 ? 15.281 -28.109 -22.641 1 97.81 187 LYS B N 1
ATOM 4346 C CA . LYS B 1 187 ? 14.477 -27.578 -23.734 1 97.81 187 LYS B CA 1
ATOM 4347 C C . LYS B 1 187 ? 13.672 -26.359 -23.266 1 97.81 187 LYS B C 1
ATOM 4349 O O . LYS B 1 187 ? 12.484 -26.25 -23.578 1 97.81 187 LYS B O 1
ATOM 4354 N N . THR B 1 188 ? 14.18 -25.531 -22.5 1 98.31 188 THR B N 1
ATOM 4355 C CA . THR B 1 188 ? 13.562 -24.312 -22 1 98.31 188 THR B CA 1
ATOM 4356 C C . THR B 1 188 ? 14.508 -23.125 -22.172 1 98.31 188 THR B C 1
ATOM 4358 O O . THR B 1 188 ? 15.695 -23.219 -21.875 1 98.31 188 THR B O 1
ATOM 4361 N N . THR B 1 189 ? 14.039 -22.078 -22.703 1 98.44 189 THR B N 1
ATOM 4362 C CA . THR B 1 189 ? 14.859 -20.891 -22.922 1 98.44 189 THR B CA 1
ATOM 4363 C C . THR B 1 189 ? 14.688 -19.891 -21.766 1 98.44 189 THR B C 1
ATOM 4365 O O . THR B 1 189 ? 13.75 -20 -20.984 1 98.44 189 THR B O 1
ATOM 4368 N N . LEU B 1 190 ? 15.633 -18.953 -21.688 1 98.25 190 LEU B N 1
ATOM 4369 C CA . LEU B 1 190 ? 15.648 -17.969 -20.625 1 98.25 190 LEU B CA 1
ATOM 4370 C C . LEU B 1 190 ? 15.758 -16.547 -21.203 1 98.25 190 LEU B C 1
ATOM 4372 O O . LEU B 1 190 ? 16.531 -16.328 -22.141 1 98.25 190 LEU B O 1
ATOM 4376 N N . LEU B 1 191 ? 14.922 -15.719 -20.766 1 98.5 191 LEU B N 1
ATOM 4377 C CA . LEU B 1 191 ? 15.031 -14.289 -20.984 1 98.5 191 LEU B CA 1
ATOM 4378 C C . LEU B 1 191 ? 15.055 -13.523 -19.672 1 98.5 191 LEU B C 1
ATOM 4380 O O . LEU B 1 191 ? 14.109 -13.602 -18.891 1 98.5 191 LEU B O 1
ATOM 4384 N N . GLY B 1 192 ? 16.156 -12.82 -19.375 1 97.44 192 GLY B N 1
ATOM 4385 C CA . GLY B 1 192 ? 16.234 -12.141 -18.078 1 97.44 192 GLY B CA 1
ATOM 4386 C C . GLY B 1 192 ? 17.266 -11.031 -18.047 1 97.44 192 GLY B C 1
ATOM 4387 O O . GLY B 1 192 ? 18.141 -10.969 -18.906 1 97.44 192 GLY B O 1
ATOM 4388 N N . THR B 1 193 ? 17.156 -10.141 -17.125 1 95.5 193 THR B N 1
ATOM 4389 C CA . THR B 1 193 ? 18.156 -9.086 -16.938 1 95.5 193 THR B CA 1
ATOM 4390 C C . THR B 1 193 ? 19.312 -9.586 -16.062 1 95.5 193 THR B C 1
ATOM 4392 O O . THR B 1 193 ? 19.156 -10.523 -15.289 1 95.5 193 THR B O 1
ATOM 4395 N N . VAL B 1 194 ? 20.438 -8.992 -16.266 1 91.75 194 VAL B N 1
ATOM 4396 C CA . VAL B 1 194 ? 21.625 -9.352 -15.516 1 91.75 194 VAL B CA 1
ATOM 4397 C C . VAL B 1 194 ? 22.156 -8.125 -14.773 1 91.75 194 VAL B C 1
ATOM 4399 O O . VAL B 1 194 ? 22.141 -7.012 -15.312 1 91.75 194 VAL B O 1
ATOM 4402 N N . ASN B 1 195 ? 22.453 -8.383 -13.492 1 81.69 195 ASN B N 1
ATOM 4403 C CA . ASN B 1 195 ? 23.094 -7.32 -12.727 1 81.69 195 ASN B CA 1
ATOM 4404 C C . ASN B 1 195 ? 24.5 -7.039 -13.234 1 81.69 195 ASN B C 1
ATOM 4406 O O . ASN B 1 195 ? 25.281 -7.965 -13.453 1 81.69 195 ASN B O 1
ATOM 4410 N N . LYS B 1 196 ? 24.844 -5.867 -13.375 1 70.12 196 LYS B N 1
ATOM 4411 C CA . LYS B 1 196 ? 26.109 -5.453 -13.961 1 70.12 196 LYS B CA 1
ATOM 4412 C C . LYS B 1 196 ? 27.281 -5.867 -13.07 1 70.12 196 LYS B C 1
ATOM 4414 O O . LYS B 1 196 ? 28.422 -5.992 -13.539 1 70.12 196 LYS B O 1
ATOM 4419 N N . VAL B 1 197 ? 26.953 -6.016 -11.898 1 62.81 197 VAL B N 1
ATOM 4420 C CA . VAL B 1 197 ? 28.031 -6.309 -10.961 1 62.81 197 VAL B CA 1
ATOM 4421 C C . VAL B 1 197 ? 28.484 -7.754 -11.133 1 62.81 197 VAL B C 1
ATOM 4423 O O . VAL B 1 197 ? 29.562 -8.133 -10.656 1 62.81 197 VAL B O 1
ATOM 4426 N N . GLN B 1 198 ? 27.828 -8.508 -11.883 1 61.19 198 GLN B N 1
ATOM 4427 C CA . GLN B 1 198 ? 28.141 -9.93 -11.977 1 61.19 198 GLN B CA 1
ATOM 4428 C C . GLN B 1 198 ? 29.469 -10.156 -12.711 1 61.19 198 GLN B C 1
ATOM 4430 O O . GLN B 1 198 ? 29.719 -9.539 -13.75 1 61.19 198 GLN B O 1
ATOM 4435 N N . ARG B 1 199 ? 30.219 -10.742 -12.094 1 53.84 199 ARG B N 1
ATOM 4436 C CA . ARG B 1 199 ? 31.578 -11.047 -12.516 1 53.84 199 ARG B CA 1
ATOM 4437 C C . ARG B 1 199 ? 31.594 -11.625 -13.93 1 53.84 199 ARG B C 1
ATOM 4439 O O . ARG B 1 199 ? 32.594 -11.492 -14.648 1 53.84 199 ARG B O 1
ATOM 4446 N N . GLU B 1 200 ? 30.484 -12.242 -14.219 1 61.66 200 GLU B N 1
ATOM 4447 C CA . GLU B 1 200 ? 30.453 -12.961 -15.484 1 61.66 200 GLU B CA 1
ATOM 4448 C C . GLU B 1 200 ? 30.297 -12.008 -16.672 1 61.66 200 GLU B C 1
ATOM 4450 O O . GLU B 1 200 ? 30.516 -12.391 -17.812 1 61.66 200 GLU B O 1
ATOM 4455 N N . LEU B 1 201 ? 30.094 -10.781 -16.266 1 68.12 201 LEU B N 1
ATOM 4456 C CA . LEU B 1 201 ? 29.891 -9.828 -17.359 1 68.12 201 LEU B CA 1
ATOM 4457 C C . LEU B 1 201 ? 31.203 -9.242 -17.828 1 68.12 201 LEU B C 1
ATOM 4459 O O . LEU B 1 201 ? 32.094 -8.922 -17.016 1 68.12 201 LEU B O 1
ATOM 4463 N N . PRO B 1 202 ? 31.359 -9.305 -19.141 1 68.19 202 PRO B N 1
ATOM 4464 C CA . PRO B 1 202 ? 32.531 -8.672 -19.703 1 68.19 202 PRO B CA 1
ATOM 4465 C C . PRO B 1 202 ? 32.688 -7.199 -19.312 1 68.19 202 PRO B C 1
ATOM 4467 O O . PRO B 1 202 ? 31.672 -6.562 -18.969 1 68.19 202 PRO B O 1
ATOM 4470 N N . GLN B 1 203 ? 33.844 -6.742 -19.266 1 67.94 203 GLN B N 1
ATOM 4471 C CA . GLN B 1 203 ? 34.156 -5.371 -18.875 1 67.94 203 GLN B CA 1
ATOM 4472 C C . GLN B 1 203 ? 33.375 -4.363 -19.703 1 67.94 203 GLN B C 1
ATOM 4474 O O . GLN B 1 203 ? 33 -3.309 -19.203 1 67.94 203 GLN B O 1
ATOM 4479 N N . LEU B 1 204 ? 33.125 -4.711 -20.922 1 63.69 204 LEU B N 1
ATOM 4480 C CA . LEU B 1 204 ? 32.406 -3.816 -21.812 1 63.69 204 LEU B CA 1
ATOM 4481 C C . LEU B 1 204 ? 31.016 -3.521 -21.25 1 63.69 204 LEU B C 1
ATOM 4483 O O . LEU B 1 204 ? 30.5 -2.418 -21.422 1 63.69 204 LEU B O 1
ATOM 4487 N N . ALA B 1 205 ? 30.5 -4.457 -20.641 1 64.31 205 ALA B N 1
ATOM 4488 C CA . ALA B 1 205 ? 29.141 -4.309 -20.109 1 64.31 205 ALA B CA 1
ATOM 4489 C C . ALA B 1 205 ? 29.141 -3.436 -18.859 1 64.31 205 ALA B C 1
ATOM 4491 O O . ALA B 1 205 ? 28.125 -2.789 -18.547 1 64.31 205 ALA B O 1
ATOM 4492 N N . LYS B 1 206 ? 30.25 -3.355 -18.25 1 65.88 206 LYS B N 1
ATOM 4493 C CA . LYS B 1 206 ? 30.344 -2.637 -16.984 1 65.88 206 LYS B CA 1
ATOM 4494 C C . LYS B 1 206 ? 30.641 -1.159 -17.203 1 65.88 206 LYS B C 1
ATOM 4496 O O . LYS B 1 206 ? 30.266 -0.309 -16.391 1 65.88 206 LYS B O 1
ATOM 4501 N N . ASP B 1 207 ? 31.312 -0.924 -18.281 1 64.5 207 ASP B N 1
ATOM 4502 C CA . ASP B 1 207 ? 31.734 0.442 -18.578 1 64.5 207 ASP B CA 1
ATOM 4503 C C . ASP B 1 207 ? 30.594 1.262 -19.156 1 64.5 207 ASP B C 1
ATOM 4505 O O . ASP B 1 207 ? 30.188 1.046 -20.297 1 64.5 207 ASP B O 1
ATOM 4509 N N . THR B 1 208 ? 29.875 2.029 -18.406 1 62.66 208 THR B N 1
ATOM 4510 C CA . THR B 1 208 ? 28.734 2.842 -18.812 1 62.66 208 THR B CA 1
ATOM 4511 C C . THR B 1 208 ? 29.188 4.211 -19.312 1 62.66 208 THR B C 1
ATOM 4513 O O . THR B 1 208 ? 28.438 4.938 -19.953 1 62.66 208 THR B O 1
ATOM 4516 N N . ALA B 1 209 ? 30.344 4.789 -18.922 1 62.12 209 ALA B N 1
ATOM 4517 C CA . ALA B 1 209 ? 30.75 6.18 -19.094 1 62.12 209 ALA B CA 1
ATOM 4518 C C . ALA B 1 209 ? 30.797 6.566 -20.562 1 62.12 209 ALA B C 1
ATOM 4520 O O . ALA B 1 209 ? 30.594 7.734 -20.906 1 62.12 209 ALA B O 1
ATOM 4521 N N . LYS B 1 210 ? 30.938 5.609 -21.484 1 67.25 210 LYS B N 1
ATOM 4522 C CA . LYS B 1 210 ? 31.25 6.055 -22.844 1 67.25 210 LYS B CA 1
ATOM 4523 C C . LYS B 1 210 ? 30.188 5.594 -23.828 1 67.25 210 LYS B C 1
ATOM 4525 O O . LYS B 1 210 ? 30.391 5.668 -25.047 1 67.25 210 LYS B O 1
ATOM 4530 N N . ARG B 1 211 ? 28.953 5.285 -23.344 1 78.56 211 ARG B N 1
ATOM 4531 C CA . ARG B 1 211 ? 28.062 4.742 -24.359 1 78.56 211 ARG B CA 1
ATOM 4532 C C . ARG B 1 211 ? 27.094 5.809 -24.875 1 78.56 211 ARG B C 1
ATOM 4534 O O . ARG B 1 211 ? 26.672 6.684 -24.109 1 78.56 211 ARG B O 1
ATOM 4541 N N . GLU B 1 212 ? 26.844 5.727 -26.188 1 87.62 212 GLU B N 1
ATOM 4542 C CA . GLU B 1 212 ? 25.859 6.617 -26.812 1 87.62 212 GLU B CA 1
ATOM 4543 C C . GLU B 1 212 ? 24.438 6.23 -26.422 1 87.62 212 GLU B C 1
ATOM 4545 O O . GLU B 1 212 ? 24.109 5.043 -26.375 1 87.62 212 GLU B O 1
ATOM 4550 N N . VAL B 1 213 ? 23.734 7.25 -26.172 1 92.12 213 VAL B N 1
ATOM 4551 C CA . VAL B 1 213 ? 22.328 7.012 -25.812 1 92.12 213 VAL B CA 1
ATOM 4552 C C . VAL B 1 213 ? 21.625 6.277 -26.938 1 92.12 213 VAL B C 1
ATOM 4554 O O . VAL B 1 213 ? 21.812 6.598 -28.109 1 92.12 213 VAL B O 1
ATOM 4557 N N . PHE B 1 214 ? 20.859 5.234 -26.625 1 94.06 214 PHE B N 1
ATOM 4558 C CA . PHE B 1 214 ? 20.062 4.406 -27.531 1 94.06 214 PHE B CA 1
ATOM 4559 C C . PHE B 1 214 ? 20.969 3.506 -28.375 1 94.06 214 PHE B C 1
ATOM 4561 O O . PHE B 1 214 ? 20.609 3.127 -29.484 1 94.06 214 PHE B O 1
ATOM 4568 N N . SER B 1 215 ? 22.141 3.215 -27.906 1 92.31 215 SER B N 1
ATOM 4569 C CA . SER B 1 215 ? 23.031 2.275 -28.562 1 92.31 215 SER B CA 1
ATOM 4570 C C . SER B 1 215 ? 22.859 0.865 -28.016 1 92.31 215 SER B C 1
ATOM 4572 O O . SER B 1 215 ? 22.438 0.688 -26.859 1 92.31 215 SER B O 1
ATOM 4574 N N . THR B 1 216 ? 23.141 -0.109 -28.875 1 93.5 216 THR B N 1
ATOM 4575 C CA . THR B 1 216 ? 23.016 -1.516 -28.516 1 93.5 216 THR B CA 1
ATOM 4576 C C . THR B 1 216 ? 24.297 -2.283 -28.859 1 93.5 216 THR B C 1
ATOM 4578 O O . THR B 1 216 ? 24.875 -2.088 -29.922 1 93.5 216 THR B O 1
ATOM 4581 N N . SER B 1 217 ? 24.781 -3.008 -27.906 1 91.75 217 SER B N 1
ATOM 4582 C CA . SER B 1 217 ? 25.859 -3.979 -28.125 1 91.75 217 SER B CA 1
ATOM 4583 C C . SER B 1 217 ? 25.391 -5.395 -27.812 1 91.75 217 SER B C 1
ATOM 4585 O O . SER B 1 217 ? 24.625 -5.605 -26.859 1 91.75 217 SER B O 1
ATOM 4587 N N . VAL B 1 218 ? 25.828 -6.344 -28.656 1 92.94 218 VAL B N 1
ATOM 4588 C CA . VAL B 1 218 ? 25.406 -7.727 -28.469 1 92.94 218 VAL B CA 1
ATOM 4589 C C . VAL B 1 218 ? 26.641 -8.633 -28.359 1 92.94 218 VAL B C 1
ATOM 4591 O O . VAL B 1 218 ? 27.547 -8.555 -29.172 1 92.94 218 VAL B O 1
ATOM 4594 N N . LEU B 1 219 ? 26.641 -9.32 -27.266 1 90.69 219 LEU B N 1
ATOM 4595 C CA . LEU B 1 219 ? 27.625 -10.375 -27.094 1 90.69 219 LEU B CA 1
ATOM 4596 C C . LEU B 1 219 ? 26.984 -11.758 -27.156 1 90.69 219 LEU B C 1
ATOM 4598 O O . LEU B 1 219 ? 25.859 -11.945 -26.688 1 90.69 219 LEU B O 1
ATOM 4602 N N . ARG B 1 220 ? 27.75 -12.703 -27.766 1 90.31 220 ARG B N 1
ATOM 4603 C CA . ARG B 1 220 ? 27.172 -14.039 -27.922 1 90.31 220 ARG B CA 1
ATOM 4604 C C . ARG B 1 220 ? 28.109 -15.109 -27.359 1 90.31 220 ARG B C 1
ATOM 4606 O O . ARG B 1 220 ? 29.328 -15.008 -27.531 1 90.31 220 ARG B O 1
ATOM 4613 N N . SER B 1 221 ? 27.547 -15.945 -26.688 1 87.25 221 SER B N 1
ATOM 4614 C CA . SER B 1 221 ? 28.188 -17.172 -26.234 1 87.25 221 SER B CA 1
ATOM 4615 C C . SER B 1 221 ? 27.344 -18.406 -26.578 1 87.25 221 SER B C 1
ATOM 4617 O O . SER B 1 221 ? 26.469 -18.797 -25.812 1 87.25 221 SER B O 1
ATOM 4619 N N . GLY B 1 222 ? 27.703 -19.031 -27.734 1 87.81 222 GLY B N 1
ATOM 4620 C CA . GLY B 1 222 ? 26.891 -20.141 -28.188 1 87.81 222 GLY B CA 1
ATOM 4621 C C . GLY B 1 222 ? 25.469 -19.719 -28.547 1 87.81 222 GLY B C 1
ATOM 4622 O O . GLY B 1 222 ? 25.266 -18.812 -29.359 1 87.81 222 GLY B O 1
ATOM 4623 N N . SER B 1 223 ? 24.562 -20.328 -27.828 1 90.94 223 SER B N 1
ATOM 4624 C CA . SER B 1 223 ? 23.156 -20.078 -28.125 1 90.94 223 SER B CA 1
ATOM 4625 C C . SER B 1 223 ? 22.594 -18.969 -27.234 1 90.94 223 SER B C 1
ATOM 4627 O O . SER B 1 223 ? 21.422 -18.609 -27.344 1 90.94 223 SER B O 1
ATOM 4629 N N . VAL B 1 224 ? 23.469 -18.391 -26.438 1 94.62 224 VAL B N 1
ATOM 4630 C CA . VAL B 1 224 ? 23.016 -17.375 -25.5 1 94.62 224 VAL B CA 1
ATOM 4631 C C . VAL B 1 224 ? 23.578 -16.016 -25.906 1 94.62 224 VAL B C 1
ATOM 4633 O O . VAL B 1 224 ? 24.734 -15.898 -26.312 1 94.62 224 VAL B O 1
ATOM 4636 N N . SER B 1 225 ? 22.766 -15.031 -25.891 1 94.81 225 SER B N 1
ATOM 4637 C CA . SER B 1 225 ? 23.188 -13.68 -26.234 1 94.81 225 SER B CA 1
ATOM 4638 C C . SER B 1 225 ? 23.016 -12.727 -25.062 1 94.81 225 SER B C 1
ATOM 4640 O O . SER B 1 225 ? 22.109 -12.898 -24.234 1 94.81 225 SER B O 1
ATOM 4642 N N . LEU B 1 226 ? 23.906 -11.82 -24.938 1 93.69 226 LEU B N 1
ATOM 4643 C CA . LEU B 1 226 ? 23.828 -10.727 -23.984 1 93.69 226 LEU B CA 1
ATOM 4644 C C . LEU B 1 226 ? 23.672 -9.383 -24.688 1 93.69 226 LEU B C 1
ATOM 4646 O O . LEU B 1 226 ? 24.562 -8.969 -25.438 1 93.69 226 LEU B O 1
ATOM 4650 N N . THR B 1 227 ? 22.531 -8.797 -24.5 1 94.62 227 THR B N 1
ATOM 4651 C CA . THR B 1 227 ? 22.25 -7.496 -25.094 1 94.62 227 THR B CA 1
ATOM 4652 C C . THR B 1 227 ? 22.5 -6.379 -24.094 1 94.62 227 THR B C 1
ATOM 4654 O O . THR B 1 227 ? 21.969 -6.414 -22.969 1 94.62 227 THR B O 1
ATOM 4657 N N . ILE B 1 228 ? 23.328 -5.43 -24.438 1 92.81 228 ILE B N 1
ATOM 4658 C CA . ILE B 1 228 ? 23.594 -4.246 -23.641 1 92.81 228 ILE B CA 1
ATOM 4659 C C . ILE B 1 228 ? 22.984 -3.014 -24.312 1 92.81 228 ILE B C 1
ATOM 4661 O O . ILE B 1 228 ? 23.406 -2.631 -25.406 1 92.81 228 ILE B O 1
ATOM 4665 N N . TYR B 1 229 ? 21.984 -2.42 -23.672 1 93.62 229 TYR B N 1
ATOM 4666 C CA . TYR B 1 229 ? 21.266 -1.275 -24.219 1 93.62 229 TYR B CA 1
ATOM 4667 C C . TYR B 1 229 ? 21.391 -0.066 -23.297 1 93.62 229 TYR B C 1
ATOM 4669 O O . TYR B 1 229 ? 21.281 -0.193 -22.078 1 93.62 229 TYR B O 1
ATOM 4677 N N . ALA B 1 230 ? 21.688 1.135 -23.875 1 92.56 230 ALA B N 1
ATOM 4678 C CA . ALA B 1 230 ? 21.844 2.365 -23.094 1 92.56 230 ALA B CA 1
ATOM 4679 C C . ALA B 1 230 ? 20.641 3.295 -23.312 1 92.56 230 ALA B C 1
ATOM 4681 O O . ALA B 1 230 ? 20.672 4.148 -24.203 1 92.56 230 ALA B O 1
ATOM 4682 N N . PRO B 1 231 ? 19.609 3.148 -22.453 1 91.31 231 PRO B N 1
ATOM 4683 C CA . PRO B 1 231 ? 18.453 4.023 -22.625 1 91.31 231 PRO B CA 1
ATOM 4684 C C . PRO B 1 231 ? 18.75 5.48 -22.281 1 91.31 231 PRO B C 1
ATOM 4686 O O . PRO B 1 231 ? 18.078 6.387 -22.781 1 91.31 231 PRO B O 1
ATOM 4689 N N . LYS B 1 232 ? 19.688 5.723 -21.391 1 89.75 232 LYS B N 1
ATOM 4690 C CA . LYS B 1 232 ? 20.156 7.043 -20.969 1 89.75 232 LYS B CA 1
ATOM 4691 C C . LYS B 1 232 ? 21.672 7.098 -20.875 1 89.75 232 LYS B C 1
ATOM 4693 O O . LYS B 1 232 ? 22.344 6.062 -20.938 1 89.75 232 LYS B O 1
ATOM 4698 N N . LYS B 1 233 ? 22.203 8.266 -20.75 1 84.31 233 LYS B N 1
ATOM 4699 C CA . LYS B 1 233 ? 23.641 8.484 -20.781 1 84.31 233 LYS B CA 1
ATOM 4700 C C . LYS B 1 233 ? 24.328 7.715 -19.656 1 84.31 233 LYS B C 1
ATOM 4702 O O . LYS B 1 233 ? 25.406 7.133 -19.859 1 84.31 233 LYS B O 1
ATOM 4707 N N . THR B 1 234 ? 23.719 7.582 -18.547 1 83.06 234 THR B N 1
ATOM 4708 C CA . THR B 1 234 ? 24.422 6.969 -17.422 1 83.06 234 THR B CA 1
ATOM 4709 C C . THR B 1 234 ? 23.719 5.688 -16.984 1 83.06 234 THR B C 1
ATOM 4711 O O . THR B 1 234 ? 23.953 5.207 -15.867 1 83.06 234 THR B O 1
ATOM 4714 N N . LYS B 1 235 ? 22.922 5.16 -17.906 1 87.56 235 LYS B N 1
ATOM 4715 C CA . LYS B 1 235 ? 22.203 3.949 -17.547 1 87.56 235 LYS B CA 1
ATOM 4716 C C . LYS B 1 235 ? 22.266 2.906 -18.656 1 87.56 235 LYS B C 1
ATOM 4718 O O . LYS B 1 235 ? 22.109 3.234 -19.828 1 87.56 235 LYS B O 1
ATOM 4723 N N . THR B 1 236 ? 22.672 1.729 -18.266 1 89.12 236 THR B N 1
ATOM 4724 C CA . THR B 1 236 ? 22.656 0.621 -19.219 1 89.12 236 THR B CA 1
ATOM 4725 C C . THR B 1 236 ? 21.828 -0.542 -18.688 1 89.12 236 THR B C 1
ATOM 4727 O O . THR B 1 236 ? 21.781 -0.769 -17.469 1 89.12 236 THR B O 1
ATOM 4730 N N . VAL B 1 237 ? 21.172 -1.191 -19.594 1 92.56 237 VAL B N 1
ATOM 4731 C CA . VAL B 1 237 ? 20.391 -2.379 -19.266 1 92.56 237 VAL B CA 1
ATOM 4732 C C . VAL B 1 237 ? 20.969 -3.594 -19.984 1 92.56 237 VAL B C 1
ATOM 4734 O O . VAL B 1 237 ? 21.203 -3.553 -21.188 1 92.56 237 VAL B O 1
ATOM 4737 N N . CYS B 1 238 ? 21.234 -4.637 -19.234 1 93.69 238 CYS B N 1
ATOM 4738 C CA . CYS B 1 238 ? 21.766 -5.867 -19.812 1 93.69 238 CYS B CA 1
ATOM 4739 C C . CYS B 1 238 ? 20.734 -6.984 -19.75 1 93.69 238 CYS B C 1
ATOM 4741 O O . CYS B 1 238 ? 20.203 -7.289 -18.688 1 93.69 238 CYS B O 1
ATOM 4743 N N . VAL B 1 239 ? 20.5 -7.605 -20.938 1 96 239 VAL B N 1
ATOM 4744 C CA . VAL B 1 239 ? 19.516 -8.68 -21.016 1 96 239 VAL B CA 1
ATOM 4745 C C . VAL B 1 239 ? 20.188 -9.938 -21.594 1 96 239 VAL B C 1
ATOM 4747 O O . VAL B 1 239 ? 20.844 -9.883 -22.625 1 96 239 VAL B O 1
ATOM 4750 N N . LEU B 1 240 ? 20.094 -11.047 -20.891 1 96.06 240 LEU B N 1
ATOM 4751 C CA . LEU B 1 240 ? 20.547 -12.359 -21.328 1 96.06 240 LEU B CA 1
ATOM 4752 C C . LEU B 1 240 ? 19.406 -13.156 -21.938 1 96.06 240 LEU B C 1
ATOM 4754 O O . LEU B 1 240 ? 18.312 -13.219 -21.375 1 96.06 240 LEU B O 1
ATOM 4758 N N . SER B 1 241 ? 19.672 -13.711 -23.141 1 97.75 241 SER B N 1
ATOM 4759 C CA . SER B 1 241 ? 18.594 -14.438 -23.797 1 97.75 241 SER B CA 1
ATOM 4760 C C . SER B 1 241 ? 19.109 -15.688 -24.5 1 97.75 241 SER B C 1
ATOM 4762 O O . SER B 1 241 ? 20.094 -15.625 -25.234 1 97.75 241 SER B O 1
ATOM 4764 N N . SER B 1 242 ? 18.5 -16.781 -24.234 1 97.75 242 SER B N 1
ATOM 4765 C CA . SER B 1 242 ? 18.688 -17.984 -25.047 1 97.75 242 SER B CA 1
ATOM 4766 C C . SER B 1 242 ? 17.469 -18.234 -25.922 1 97.75 242 SER B C 1
ATOM 4768 O O . SER B 1 242 ? 17.375 -19.281 -26.578 1 97.75 242 SER B O 1
ATOM 4770 N N . MET B 1 243 ? 16.547 -17.328 -25.859 1 97.12 243 MET B N 1
ATOM 4771 C CA . MET B 1 243 ? 15.32 -17.391 -26.641 1 97.12 243 MET B CA 1
ATOM 4772 C C . MET B 1 243 ? 15.523 -16.766 -28.031 1 97.12 243 MET B C 1
ATOM 4774 O O . MET B 1 243 ? 14.914 -17.219 -29 1 97.12 243 MET B O 1
ATOM 4778 N N . HIS B 1 244 ? 16.375 -15.797 -28.078 1 96.75 244 HIS B N 1
ATOM 4779 C CA . HIS B 1 244 ? 16.562 -15.023 -29.297 1 96.75 244 HIS B CA 1
ATOM 4780 C C . HIS B 1 244 ? 17.781 -15.508 -30.078 1 96.75 244 HIS B C 1
ATOM 4782 O O . HIS B 1 244 ? 18.906 -15.484 -29.578 1 96.75 244 HIS B O 1
ATOM 4788 N N . GLN B 1 245 ? 17.531 -15.844 -31.266 1 91.19 245 GLN B N 1
ATOM 4789 C CA . GLN B 1 245 ? 18.641 -16.203 -32.156 1 91.19 245 GLN B CA 1
ATOM 4790 C C . GLN B 1 245 ? 19.312 -14.969 -32.719 1 91.19 245 GLN B C 1
ATOM 4792 O O . GLN B 1 245 ? 20.547 -14.93 -32.844 1 91.19 245 GLN B O 1
ATOM 4797 N N . ASP B 1 246 ? 18.453 -14.016 -33.031 1 92.44 246 ASP B N 1
ATOM 4798 C CA . ASP B 1 246 ? 18.969 -12.75 -33.562 1 92.44 246 ASP B CA 1
ATOM 4799 C C . ASP B 1 246 ? 18.438 -11.57 -32.781 1 92.44 246 ASP B C 1
ATOM 4801 O O . ASP B 1 246 ? 17.328 -11.625 -32.219 1 92.44 246 ASP B O 1
ATOM 4805 N N . VAL B 1 247 ? 19.328 -10.625 -32.625 1 94.38 247 VAL B N 1
ATOM 4806 C CA . VAL B 1 247 ? 18.938 -9.383 -31.953 1 94.38 247 VAL B CA 1
ATOM 4807 C C . VAL B 1 247 ? 18.688 -8.297 -33 1 94.38 247 VAL B C 1
ATOM 4809 O O . VAL B 1 247 ? 19.594 -7.938 -33.75 1 94.38 247 VAL B O 1
ATOM 4812 N N . THR B 1 248 ? 17.438 -7.871 -33.094 1 95 248 THR B N 1
ATOM 4813 C CA . THR B 1 248 ? 17.047 -6.828 -34.031 1 95 248 THR B CA 1
ATOM 4814 C C . THR B 1 248 ? 16.797 -5.508 -33.312 1 95 248 THR B C 1
ATOM 4816 O O . THR B 1 248 ? 16.25 -5.492 -32.219 1 95 248 THR B O 1
ATOM 4819 N N . ILE B 1 249 ? 17.234 -4.43 -33.938 1 94.06 249 ILE B N 1
ATOM 4820 C CA . ILE B 1 249 ? 17.062 -3.098 -33.375 1 94.06 249 ILE B CA 1
ATOM 4821 C C . ILE B 1 249 ? 15.797 -2.453 -33.906 1 94.06 249 ILE B C 1
ATOM 4823 O O . ILE B 1 249 ? 15.531 -2.502 -35.125 1 94.06 249 ILE B O 1
ATOM 4827 N N . GLY B 1 250 ? 15.008 -1.89 -33.031 1 91.44 250 GLY B N 1
ATOM 4828 C CA . GLY B 1 250 ? 13.766 -1.245 -33.406 1 91.44 250 GLY B CA 1
ATOM 4829 C C . GLY B 1 250 ? 13.984 0.032 -34.219 1 91.44 250 GLY B C 1
ATOM 4830 O O . GLY B 1 250 ? 15.047 0.651 -34.125 1 91.44 250 GLY B O 1
ATOM 4831 N N . ASP B 1 251 ? 12.945 0.444 -34.969 1 89.44 251 ASP B N 1
ATOM 4832 C CA . ASP B 1 251 ? 13.023 1.61 -35.844 1 89.44 251 ASP B CA 1
ATOM 4833 C C . ASP B 1 251 ? 12.555 2.871 -35.125 1 89.44 251 ASP B C 1
ATOM 4835 O O . ASP B 1 251 ? 12.625 3.971 -35.688 1 89.44 251 ASP B O 1
ATOM 4839 N N . GLY B 1 252 ? 12.219 2.789 -34 1 88.75 252 GLY B N 1
ATOM 4840 C CA . GLY B 1 252 ? 11.75 3.957 -33.281 1 88.75 252 GLY B CA 1
ATOM 4841 C C . GLY B 1 252 ? 12.875 4.863 -32.812 1 88.75 252 GLY B C 1
ATOM 4842 O O . GLY B 1 252 ? 14.055 4.566 -33.031 1 88.75 252 GLY B O 1
ATOM 4843 N N . ARG B 1 253 ? 12.531 6.004 -32.188 1 90.56 253 ARG B N 1
ATOM 4844 C CA . ARG B 1 253 ? 13.484 6.996 -31.719 1 90.56 253 ARG B CA 1
ATOM 4845 C C . ARG B 1 253 ? 14.461 6.375 -30.719 1 90.56 253 ARG B C 1
ATOM 4847 O O . ARG B 1 253 ? 15.664 6.637 -30.766 1 90.56 253 ARG B O 1
ATOM 4854 N N . LYS B 1 254 ? 14.008 5.445 -29.938 1 93.25 254 LYS B N 1
ATOM 4855 C CA . LYS B 1 254 ? 14.828 4.883 -28.859 1 93.25 254 LYS B CA 1
ATOM 4856 C C . LYS B 1 254 ? 15.633 3.686 -29.344 1 93.25 254 LYS B C 1
ATOM 4858 O O . LYS B 1 254 ? 16.531 3.209 -28.656 1 93.25 254 LYS B O 1
ATOM 4863 N N . ARG B 1 255 ? 15.289 3.092 -30.641 1 94.56 255 ARG B N 1
ATOM 4864 C CA . ARG B 1 255 ? 16.016 1.985 -31.25 1 94.56 255 ARG B CA 1
ATOM 4865 C C . ARG B 1 255 ? 16.141 0.808 -30.297 1 94.56 255 ARG B C 1
ATOM 4867 O O . ARG B 1 255 ? 17.219 0.259 -30.109 1 94.56 255 ARG B O 1
ATOM 4874 N N . LYS B 1 256 ? 15.078 0.449 -29.578 1 95.19 256 LYS B N 1
ATOM 4875 C CA . LYS B 1 256 ? 15.109 -0.621 -28.594 1 95.19 256 LYS B CA 1
ATOM 4876 C C . LYS B 1 256 ? 15.281 -1.983 -29.266 1 95.19 256 LYS B C 1
ATOM 4878 O O . LYS B 1 256 ? 14.539 -2.324 -30.188 1 95.19 256 LYS B O 1
ATOM 4883 N N . PRO B 1 257 ? 16.25 -2.691 -28.875 1 96.69 257 PRO B N 1
ATOM 4884 C CA . PRO B 1 257 ? 16.359 -4.055 -29.406 1 96.69 257 PRO B CA 1
ATOM 4885 C C . PRO B 1 257 ? 15.195 -4.945 -28.984 1 96.69 257 PRO B C 1
ATOM 4887 O O . PRO B 1 257 ? 14.555 -4.699 -27.969 1 96.69 257 PRO B O 1
ATOM 4890 N N . ASN B 1 258 ? 14.883 -5.934 -29.75 1 97 258 ASN B N 1
ATOM 4891 C CA . ASN B 1 258 ? 13.75 -6.812 -29.5 1 97 258 ASN B CA 1
ATOM 4892 C C . ASN B 1 258 ? 13.883 -7.539 -28.156 1 97 258 ASN B C 1
ATOM 4894 O O . ASN B 1 258 ? 12.883 -7.848 -27.516 1 97 258 ASN B O 1
ATOM 4898 N N . THR B 1 259 ? 15.141 -7.855 -27.766 1 97.12 259 THR B N 1
ATOM 4899 C CA . THR B 1 259 ? 15.359 -8.523 -26.484 1 97.12 259 THR B CA 1
ATOM 4900 C C . THR B 1 259 ? 14.844 -7.672 -25.328 1 97.12 259 THR B C 1
ATOM 4902 O O . THR B 1 259 ? 14.219 -8.188 -24.406 1 97.12 259 THR B O 1
ATOM 4905 N N . ILE B 1 260 ? 15.008 -6.395 -25.438 1 96.75 260 ILE B N 1
ATOM 4906 C CA . ILE B 1 260 ? 14.562 -5.473 -24.391 1 96.75 260 ILE B CA 1
ATOM 4907 C C . ILE B 1 260 ? 13.039 -5.332 -24.438 1 96.75 260 ILE B C 1
ATOM 4909 O O . ILE B 1 260 ? 12.375 -5.383 -23.406 1 96.75 260 ILE B O 1
ATOM 4913 N N . THR B 1 261 ? 12.492 -5.145 -25.625 1 96.56 261 THR B N 1
ATOM 4914 C CA . THR B 1 261 ? 11.047 -5.008 -25.797 1 96.56 261 THR B CA 1
ATOM 4915 C C . THR B 1 261 ? 10.32 -6.254 -25.297 1 96.56 261 THR B C 1
ATOM 4917 O O . THR B 1 261 ? 9.328 -6.152 -24.578 1 96.56 261 THR B O 1
ATOM 4920 N N . ASP B 1 262 ? 10.898 -7.379 -25.641 1 97.38 262 ASP B N 1
ATOM 4921 C CA . ASP B 1 262 ? 10.281 -8.633 -25.203 1 97.38 262 ASP B CA 1
ATOM 4922 C C . ASP B 1 262 ? 10.383 -8.797 -23.688 1 97.38 262 ASP B C 1
ATOM 4924 O O . ASP B 1 262 ? 9.414 -9.211 -23.047 1 97.38 262 ASP B O 1
ATOM 4928 N N . TYR B 1 263 ? 11.516 -8.469 -23.203 1 97.88 263 TYR B N 1
ATOM 4929 C CA . TYR B 1 263 ? 11.656 -8.562 -21.75 1 97.88 263 TYR B CA 1
ATOM 4930 C C . TYR B 1 263 ? 10.633 -7.688 -21.047 1 97.88 263 TYR B C 1
ATOM 4932 O O . TYR B 1 263 ? 9.977 -8.133 -20.109 1 97.88 263 TYR B O 1
ATOM 4940 N N . ASN B 1 264 ? 10.453 -6.449 -21.484 1 95.88 264 ASN B N 1
ATOM 4941 C CA . ASN B 1 264 ? 9.516 -5.52 -20.875 1 95.88 264 ASN B CA 1
ATOM 4942 C C . ASN B 1 264 ? 8.078 -6.043 -20.938 1 95.88 264 ASN B C 1
ATOM 4944 O O . ASN B 1 264 ? 7.297 -5.828 -20.016 1 95.88 264 ASN B O 1
ATOM 4948 N N . HIS B 1 265 ? 7.828 -6.73 -21.906 1 96.06 265 HIS B N 1
ATOM 4949 C CA . HIS B 1 265 ? 6.492 -7.293 -22.094 1 96.06 265 HIS B CA 1
ATOM 4950 C C . HIS B 1 265 ? 6.281 -8.508 -21.203 1 96.06 265 HIS B C 1
ATOM 4952 O O . HIS B 1 265 ? 5.188 -8.719 -20.672 1 96.06 265 HIS B O 1
ATOM 4958 N N . MET B 1 266 ? 7.297 -9.289 -20.984 1 96.94 266 MET B N 1
ATOM 4959 C CA . MET B 1 266 ? 7.121 -10.617 -20.422 1 96.94 266 MET B CA 1
ATOM 4960 C C . MET B 1 266 ? 7.449 -10.617 -18.922 1 96.94 266 MET B C 1
ATOM 4962 O O . MET B 1 266 ? 7.141 -11.578 -18.219 1 96.94 266 MET B O 1
ATOM 4966 N N . LYS B 1 267 ? 7.973 -9.516 -18.422 1 96.12 267 LYS B N 1
ATOM 4967 C CA . LYS B 1 267 ? 8.469 -9.492 -17.047 1 96.12 267 LYS B CA 1
ATOM 4968 C C . LYS B 1 267 ? 7.332 -9.312 -16.047 1 96.12 267 LYS B C 1
ATOM 4970 O O . LYS B 1 267 ? 7.527 -9.469 -14.844 1 96.12 267 LYS B O 1
ATOM 4975 N N . CYS B 1 268 ? 6.055 -9 -16.391 1 92.81 268 CYS B N 1
ATOM 4976 C CA . CYS B 1 268 ? 5.035 -8.461 -15.508 1 92.81 268 CYS B CA 1
ATOM 4977 C C . CYS B 1 268 ? 4.145 -9.562 -14.961 1 92.81 268 CYS B C 1
ATOM 4979 O O . CYS B 1 268 ? 3.18 -9.289 -14.242 1 92.81 268 CYS B O 1
ATOM 4981 N N . GLY B 1 269 ? 4.395 -10.789 -15.188 1 94.44 269 GLY B N 1
ATOM 4982 C CA . GLY B 1 269 ? 3.48 -11.859 -14.828 1 94.44 269 GLY B CA 1
ATOM 4983 C C . GLY B 1 269 ? 3.166 -11.914 -13.352 1 94.44 269 GLY B C 1
ATOM 4984 O O . GLY B 1 269 ? 2.006 -11.797 -12.953 1 94.44 269 GLY B O 1
ATOM 4985 N N . VAL B 1 270 ? 4.168 -11.992 -12.531 1 96.44 270 VAL B N 1
ATOM 4986 C CA . VAL B 1 270 ? 3.992 -12.164 -11.094 1 96.44 270 VAL B CA 1
ATOM 4987 C C . VAL B 1 270 ? 3.467 -10.875 -10.477 1 96.44 270 VAL B C 1
ATOM 4989 O O . VAL B 1 270 ? 2.623 -10.906 -9.578 1 96.44 270 VAL B O 1
ATOM 4992 N N . ASP B 1 271 ? 3.914 -9.773 -10.969 1 92.94 271 ASP B N 1
ATOM 4993 C CA . ASP B 1 271 ? 3.461 -8.484 -10.453 1 92.94 271 ASP B CA 1
ATOM 4994 C C . ASP B 1 271 ? 1.961 -8.305 -10.672 1 92.94 271 ASP B C 1
ATOM 4996 O O . ASP B 1 271 ? 1.249 -7.832 -9.789 1 92.94 271 ASP B O 1
ATOM 5000 N N . VAL B 1 272 ? 1.533 -8.656 -11.844 1 96.06 272 VAL B N 1
ATOM 5001 C CA . VAL B 1 272 ? 0.117 -8.523 -12.164 1 96.06 272 VAL B CA 1
ATOM 5002 C C . VAL B 1 272 ? -0.701 -9.492 -11.32 1 96.06 272 VAL B C 1
ATOM 5004 O O . VAL B 1 272 ? -1.757 -9.133 -10.789 1 96.06 272 VAL B O 1
ATOM 5007 N N . LEU B 1 273 ? -0.219 -10.664 -11.211 1 97.06 273 LEU B N 1
ATOM 5008 C CA . LEU B 1 273 ? -0.864 -11.641 -10.344 1 97.06 273 LEU B CA 1
ATOM 5009 C C . LEU B 1 273 ? -0.99 -11.109 -8.922 1 97.06 273 LEU B C 1
ATOM 5011 O O . LEU B 1 273 ? -2.053 -11.211 -8.305 1 97.06 273 LEU B O 1
ATOM 5015 N N . ASP B 1 274 ? 0.073 -10.617 -8.422 1 95.06 274 ASP B N 1
ATOM 5016 C CA . ASP B 1 274 ? 0.084 -10.094 -7.059 1 95.06 274 ASP B CA 1
ATOM 5017 C C . ASP B 1 274 ? -0.919 -8.953 -6.898 1 95.06 274 ASP B C 1
ATOM 5019 O O . ASP B 1 274 ? -1.602 -8.859 -5.879 1 95.06 274 ASP B O 1
ATOM 5023 N N . GLN B 1 275 ? -1.018 -8.125 -7.898 1 92.38 275 GLN B N 1
ATOM 5024 C CA . GLN B 1 275 ? -2.004 -7.051 -7.887 1 92.38 275 GLN B CA 1
ATOM 5025 C C . GLN B 1 275 ? -3.424 -7.605 -7.832 1 92.38 275 GLN B C 1
ATOM 5027 O O . GLN B 1 275 ? -4.262 -7.113 -7.074 1 92.38 275 GLN B O 1
ATOM 5032 N N . MET B 1 276 ? -3.666 -8.602 -8.594 1 94.88 276 MET B N 1
ATOM 5033 C CA . MET B 1 276 ? -4.98 -9.242 -8.617 1 94.88 276 MET B CA 1
ATOM 5034 C C . MET B 1 276 ? -5.312 -9.844 -7.25 1 94.88 276 MET B C 1
ATOM 5036 O O . MET B 1 276 ? -6.418 -9.656 -6.742 1 94.88 276 MET B O 1
ATOM 5040 N N . ALA B 1 277 ? -4.352 -10.516 -6.734 1 95.5 277 ALA B N 1
ATOM 5041 C CA . ALA B 1 277 ? -4.559 -11.188 -5.453 1 95.5 277 ALA B CA 1
ATOM 5042 C C . ALA B 1 277 ? -4.809 -10.172 -4.34 1 95.5 277 ALA B C 1
ATOM 5044 O O . ALA B 1 277 ? -5.629 -10.406 -3.447 1 95.5 277 ALA B O 1
ATOM 5045 N N . ARG B 1 278 ? -4.184 -9.07 -4.383 1 92.5 278 ARG B N 1
ATOM 5046 C CA . ARG B 1 278 ? -4.27 -8.062 -3.332 1 92.5 278 ARG B CA 1
ATOM 5047 C C . ARG B 1 278 ? -5.59 -7.309 -3.404 1 92.5 278 ARG B C 1
ATOM 5049 O O . ARG B 1 278 ? -6.09 -6.82 -2.389 1 92.5 278 ARG B O 1
ATOM 5056 N N . MET B 1 279 ? -6.145 -7.188 -4.535 1 91.75 279 MET B N 1
ATOM 5057 C CA . MET B 1 279 ? -7.34 -6.375 -4.758 1 91.75 279 MET B CA 1
ATOM 5058 C C . MET B 1 279 ? -8.508 -6.879 -3.916 1 91.75 279 MET B C 1
ATOM 5060 O O . MET B 1 279 ? -9.266 -6.082 -3.365 1 91.75 279 MET B O 1
ATOM 5064 N N . TYR B 1 280 ? -8.727 -8.148 -3.824 1 94 280 TYR B N 1
ATOM 5065 C CA . TYR B 1 280 ? -9.781 -8.781 -3.035 1 94 280 TYR B CA 1
ATOM 5066 C C . TYR B 1 280 ? -9.203 -9.844 -2.104 1 94 280 TYR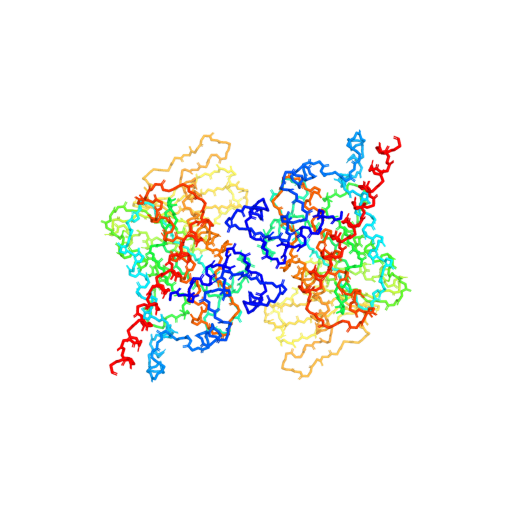 B C 1
ATOM 5068 O O . TYR B 1 280 ? -9.625 -11 -2.137 1 94 280 TYR B O 1
ATOM 5076 N N . SER B 1 281 ? -8.297 -9.367 -1.272 1 95.75 281 SER B N 1
ATOM 5077 C CA . SER B 1 281 ? -7.57 -10.297 -0.41 1 95.75 281 SER B CA 1
ATOM 5078 C C . SER B 1 281 ? -8.406 -10.695 0.798 1 95.75 281 SER B C 1
ATOM 5080 O O . SER B 1 281 ? -9.102 -9.867 1.384 1 95.75 281 SER B O 1
ATOM 5082 N N . VAL B 1 282 ? -8.281 -11.93 1.237 1 96.44 282 VAL B N 1
ATOM 5083 C CA . VAL B 1 282 ? -8.977 -12.453 2.41 1 96.44 282 VAL B CA 1
ATOM 5084 C C . VAL B 1 282 ? -8.141 -12.188 3.662 1 96.44 282 VAL B C 1
ATOM 5086 O O . VAL B 1 282 ? -8.523 -12.586 4.766 1 96.44 282 VAL B O 1
ATOM 5089 N N . ARG B 1 283 ? -7.051 -11.547 3.5 1 93.62 283 ARG B N 1
ATOM 5090 C CA . ARG B 1 283 ? -6.133 -11.297 4.605 1 93.62 283 ARG B CA 1
ATOM 5091 C C . ARG B 1 283 ? -6.84 -10.602 5.762 1 93.62 283 ARG B C 1
ATOM 5093 O O . ARG B 1 283 ? -7.605 -9.664 5.551 1 93.62 283 ARG B O 1
ATOM 5100 N N . SER B 1 284 ? -6.625 -11.07 6.945 1 90.88 284 SER B N 1
ATOM 5101 C CA . SER B 1 284 ? -7.129 -10.5 8.188 1 90.88 284 SER B CA 1
ATOM 5102 C C . SER B 1 284 ? -6.062 -10.531 9.281 1 90.88 284 SER B C 1
ATOM 5104 O O . SER B 1 284 ? -5.039 -11.203 9.141 1 90.88 284 SER B O 1
ATOM 5106 N N . ALA B 1 285 ? -6.375 -9.82 10.328 1 89.19 285 ALA B N 1
ATOM 5107 C CA . ALA B 1 285 ? -5.41 -9.734 11.422 1 89.19 285 ALA B CA 1
ATOM 5108 C C . ALA B 1 285 ? -5.172 -11.109 12.047 1 89.19 285 ALA B C 1
ATOM 5110 O O . ALA B 1 285 ? -6.121 -11.852 12.305 1 89.19 285 ALA B O 1
ATOM 5111 N N . THR B 1 286 ? -3.947 -11.461 12.195 1 92.19 286 THR B N 1
ATOM 5112 C CA . THR B 1 286 ? -3.557 -12.703 12.844 1 92.19 286 THR B CA 1
ATOM 5113 C C . THR B 1 286 ? -2.18 -12.57 13.492 1 92.19 286 THR B C 1
ATOM 5115 O O . THR B 1 286 ? -1.39 -11.711 13.102 1 92.19 286 THR B O 1
ATOM 5118 N N . ARG B 1 287 ? -1.963 -13.367 14.461 1 92.81 287 ARG B N 1
ATOM 5119 C CA . ARG B 1 287 ? -0.656 -13.414 15.102 1 92.81 287 ARG B CA 1
ATOM 5120 C C . ARG B 1 287 ? 0.09 -14.695 14.742 1 92.81 287 ARG B C 1
ATOM 5122 O O . ARG B 1 287 ? 1.176 -14.953 15.266 1 92.81 287 ARG B O 1
ATOM 5129 N N . ARG B 1 288 ? -0.486 -15.484 13.922 1 95.44 288 ARG B N 1
ATOM 5130 C CA . ARG B 1 288 ? 0.076 -16.781 13.539 1 95.44 288 ARG B CA 1
ATOM 5131 C C . ARG B 1 288 ? 0.488 -16.781 12.07 1 95.44 288 ARG B C 1
ATOM 5133 O O . ARG B 1 288 ? -0.361 -16.688 11.18 1 95.44 288 ARG B O 1
ATOM 5140 N N . TRP B 1 289 ? 1.765 -17.047 11.836 1 96.44 289 TRP B N 1
ATOM 5141 C CA . TRP B 1 289 ? 2.271 -16.922 10.477 1 96.44 289 TRP B CA 1
ATOM 5142 C C . TRP B 1 289 ? 1.704 -18.016 9.57 1 96.44 289 TRP B C 1
ATOM 5144 O O . TRP B 1 289 ? 1.494 -17.797 8.375 1 96.44 289 TRP B O 1
ATOM 5154 N N . PRO B 1 290 ? 1.382 -19.266 10.055 1 96.94 290 PRO B N 1
ATOM 5155 C CA . PRO B 1 290 ? 0.765 -20.25 9.156 1 96.94 290 PRO B CA 1
ATOM 5156 C C . PRO B 1 290 ? -0.6 -19.797 8.641 1 96.94 290 PRO B C 1
ATOM 5158 O O . PRO B 1 290 ? -0.972 -20.109 7.504 1 96.94 290 PRO B O 1
ATOM 5161 N N . VAL B 1 291 ? -1.322 -19.062 9.484 1 97.06 291 VAL B N 1
ATOM 5162 C CA . VAL B 1 291 ? -2.619 -18.547 9.062 1 97.06 291 VAL B CA 1
ATOM 5163 C C . VAL B 1 291 ? -2.424 -17.469 7.992 1 97.06 291 VAL B C 1
ATOM 5165 O O . VAL B 1 291 ? -3.193 -17.391 7.035 1 97.06 291 VAL B O 1
ATOM 5168 N N . ALA B 1 292 ? -1.384 -16.656 8.133 1 97.25 292 ALA B N 1
ATOM 5169 C CA . ALA B 1 292 ? -1.051 -15.672 7.105 1 97.25 292 ALA B CA 1
ATOM 5170 C C . ALA B 1 292 ? -0.767 -16.359 5.77 1 97.25 292 ALA B C 1
ATOM 5172 O O . ALA B 1 292 ? -1.252 -15.914 4.727 1 97.25 292 ALA B O 1
ATOM 5173 N N . VAL B 1 293 ? -0.012 -17.438 5.836 1 98.06 293 VAL B N 1
ATOM 5174 C CA . VAL B 1 293 ? 0.304 -18.188 4.629 1 98.06 293 VAL B CA 1
ATOM 5175 C C . VAL B 1 293 ? -0.977 -18.766 4.031 1 98.06 293 VAL B C 1
ATOM 5177 O O . VAL B 1 293 ? -1.162 -18.75 2.814 1 98.06 293 VAL B O 1
ATOM 5180 N N . PHE B 1 294 ? -1.836 -19.25 4.863 1 98 294 PHE B N 1
ATOM 5181 C CA . PHE B 1 294 ? -3.111 -19.812 4.43 1 98 294 PHE B CA 1
ATOM 5182 C C . PHE B 1 294 ? -3.941 -18.766 3.701 1 98 294 PHE B C 1
ATOM 5184 O O . PHE B 1 294 ? -4.551 -19.047 2.668 1 98 294 PHE B O 1
ATOM 5191 N N . TYR B 1 295 ? -3.994 -17.531 4.215 1 97.75 295 TYR B N 1
ATOM 5192 C CA . TYR B 1 295 ? -4.676 -16.453 3.529 1 97.75 295 TYR B CA 1
ATOM 5193 C C . TYR B 1 295 ? -4.109 -16.25 2.127 1 97.75 295 TYR B C 1
ATOM 5195 O O . TYR B 1 295 ? -4.867 -16.094 1.165 1 97.75 295 TYR B O 1
ATOM 5203 N N . ASN B 1 296 ? -2.807 -16.281 2.029 1 98.31 296 ASN B N 1
ATOM 5204 C CA . ASN B 1 296 ? -2.178 -16.109 0.724 1 98.31 296 ASN B CA 1
ATOM 5205 C C . ASN B 1 296 ? -2.574 -17.234 -0.234 1 98.31 296 ASN B C 1
ATOM 5207 O O . ASN B 1 296 ? -2.852 -16.984 -1.408 1 98.31 296 ASN B O 1
ATOM 5211 N N . MET B 1 297 ? -2.57 -18.438 0.276 1 98.31 297 MET B N 1
ATOM 5212 C CA . MET B 1 297 ? -2.988 -19.578 -0.527 1 98.31 297 MET B CA 1
ATOM 5213 C C . MET B 1 297 ? -4.402 -19.375 -1.065 1 98.31 297 MET B C 1
ATOM 5215 O O . MET B 1 297 ? -4.668 -19.641 -2.238 1 98.31 297 MET B O 1
ATOM 5219 N N . LEU B 1 298 ? -5.289 -18.922 -0.224 1 97.94 298 LEU B N 1
ATOM 5220 C CA . LEU B 1 298 ? -6.672 -18.703 -0.631 1 97.94 298 LEU B CA 1
ATOM 5221 C C . LEU B 1 298 ? -6.758 -17.609 -1.705 1 97.94 298 LEU B C 1
ATOM 5223 O O . LEU B 1 298 ? -7.512 -17.75 -2.672 1 97.94 298 LEU B O 1
ATOM 5227 N N . ASP B 1 299 ? -6.031 -16.547 -1.543 1 98.19 299 ASP B N 1
ATOM 5228 C CA . ASP B 1 299 ? -6.012 -15.469 -2.529 1 98.19 299 ASP B CA 1
ATOM 5229 C C . ASP B 1 299 ? -5.543 -15.977 -3.889 1 98.19 299 ASP B C 1
ATOM 5231 O O . ASP B 1 299 ? -6.172 -15.703 -4.914 1 98.19 299 ASP B O 1
ATOM 5235 N N . LEU B 1 300 ? -4.438 -16.719 -3.871 1 98.44 300 LEU B N 1
ATOM 5236 C CA . LEU B 1 300 ? -3.873 -17.25 -5.109 1 98.44 300 LEU B CA 1
ATOM 5237 C C . LEU B 1 300 ? -4.812 -18.281 -5.738 1 98.44 300 LEU B C 1
ATOM 5239 O O . LEU B 1 300 ? -5.012 -18.281 -6.953 1 98.44 300 LEU B O 1
ATOM 5243 N N . ALA B 1 301 ? -5.359 -19.094 -4.898 1 98.12 301 ALA B N 1
ATOM 5244 C CA . ALA B 1 301 ? -6.305 -20.094 -5.387 1 98.12 301 ALA B CA 1
ATOM 5245 C C . ALA B 1 301 ? -7.52 -19.438 -6.035 1 98.12 301 ALA B C 1
ATOM 5247 O O . ALA B 1 301 ? -8.047 -19.938 -7.027 1 98.12 301 ALA B O 1
ATOM 5248 N N . ALA B 1 302 ? -7.977 -18.375 -5.453 1 97.81 302 ALA B N 1
ATOM 5249 C CA . ALA B 1 302 ? -9.133 -17.672 -6 1 97.81 302 ALA B CA 1
ATOM 5250 C C . ALA B 1 302 ? -8.82 -17.094 -7.379 1 97.81 302 ALA B C 1
ATOM 5252 O O . ALA B 1 302 ? -9.664 -17.125 -8.273 1 97.81 302 ALA B O 1
ATOM 5253 N N . VAL B 1 303 ? -7.641 -16.562 -7.566 1 98.19 303 VAL B N 1
ATOM 5254 C CA . VAL B 1 303 ? -7.234 -16.062 -8.875 1 98.19 303 VAL B CA 1
ATOM 5255 C C . VAL B 1 303 ? -7.188 -17.203 -9.883 1 98.19 303 VAL B C 1
ATOM 5257 O O . VAL B 1 303 ? -7.742 -17.109 -10.977 1 98.19 303 VAL B O 1
ATOM 5260 N N . ASN B 1 304 ? -6.512 -18.312 -9.492 1 98.38 304 ASN B N 1
ATOM 5261 C CA . ASN B 1 304 ? -6.457 -19.5 -10.352 1 98.38 304 ASN B CA 1
ATOM 5262 C C . ASN B 1 304 ? -7.852 -19.984 -10.719 1 98.38 304 ASN B C 1
ATOM 5264 O O . ASN B 1 304 ? -8.117 -20.312 -11.875 1 98.38 304 ASN B O 1
ATOM 5268 N N . ALA B 1 305 ? -8.727 -20.047 -9.727 1 97.81 305 ALA B N 1
ATOM 5269 C CA . ALA B 1 305 ? -10.094 -20.516 -9.961 1 97.81 305 ALA B CA 1
ATOM 5270 C C . ALA B 1 305 ? -10.812 -19.609 -10.961 1 97.81 305 ALA B C 1
ATOM 5272 O O . ALA B 1 305 ? -11.562 -20.094 -11.812 1 97.81 305 ALA B O 1
ATOM 5273 N N . TYR B 1 306 ? -10.641 -18.375 -10.844 1 97.69 306 TYR B N 1
ATOM 5274 C CA . TYR B 1 306 ? -11.242 -17.406 -11.766 1 97.69 306 TYR B CA 1
ATOM 5275 C C . TYR B 1 306 ? -10.766 -17.656 -13.188 1 97.69 306 TYR B C 1
ATOM 5277 O O . TYR B 1 306 ? -11.57 -17.703 -14.125 1 97.69 306 TYR B O 1
ATOM 5285 N N . ILE B 1 307 ? -9.484 -17.812 -13.359 1 97.44 307 ILE B N 1
ATOM 5286 C CA . ILE B 1 307 ? -8.875 -18.047 -14.664 1 97.44 307 ILE B CA 1
ATOM 5287 C C . ILE B 1 307 ? -9.422 -19.328 -15.266 1 97.44 307 ILE B C 1
ATOM 5289 O O . ILE B 1 307 ? -9.789 -19.375 -16.438 1 97.44 307 ILE B O 1
ATOM 5293 N N . LEU B 1 308 ? -9.477 -20.375 -14.469 1 97.44 308 LEU B N 1
ATOM 5294 C CA . LEU B 1 308 ? -10 -21.656 -14.938 1 97.44 308 LEU B CA 1
ATOM 5295 C C . LEU B 1 308 ? -11.477 -21.547 -15.305 1 97.44 308 LEU B C 1
ATOM 5297 O O . LEU B 1 308 ? -11.914 -22.125 -16.297 1 97.44 308 LEU B O 1
ATOM 5301 N N . TYR B 1 309 ? -12.211 -20.844 -14.469 1 96.62 309 TYR B N 1
ATOM 5302 C CA . TYR B 1 309 ? -13.641 -20.656 -14.727 1 96.62 309 TYR B CA 1
ATOM 5303 C C . TYR B 1 309 ? -13.859 -19.969 -16.062 1 96.62 309 TYR B C 1
ATOM 5305 O O . TYR B 1 309 ? -14.711 -20.391 -16.859 1 96.62 309 TYR B O 1
ATOM 5313 N N . LYS B 1 310 ? -13.133 -18.938 -16.328 1 95.62 310 LYS B N 1
ATOM 5314 C CA . LYS B 1 310 ? -13.211 -18.234 -17.609 1 95.62 310 LYS B CA 1
ATOM 5315 C C . LYS B 1 310 ? -12.875 -19.156 -18.766 1 95.62 310 LYS B C 1
ATOM 5317 O O . LYS B 1 310 ? -13.57 -19.156 -19.781 1 95.62 310 LYS B O 1
ATOM 5322 N N . ALA B 1 311 ? -11.828 -19.953 -18.641 1 94.25 311 ALA B N 1
ATOM 5323 C CA . ALA B 1 311 ? -11.359 -20.844 -19.703 1 94.25 311 ALA B CA 1
ATOM 5324 C C . ALA B 1 311 ? -12.391 -21.938 -20 1 94.25 311 ALA B C 1
ATOM 5326 O O . ALA B 1 311 ? -12.609 -22.297 -21.156 1 94.25 311 ALA B O 1
ATOM 5327 N N . CYS B 1 312 ? -13.047 -22.391 -18.984 1 94.81 312 CYS B N 1
ATOM 5328 C CA . CYS B 1 312 ? -13.953 -23.531 -19.125 1 94.81 312 CYS B CA 1
ATOM 5329 C C . CYS B 1 312 ? -15.336 -23.062 -19.562 1 94.81 312 CYS B C 1
ATOM 5331 O O . CYS B 1 312 ? -16.047 -23.797 -20.266 1 94.81 312 CYS B O 1
ATOM 5333 N N . THR B 1 313 ? -15.797 -21.922 -19.172 1 94.88 313 THR B N 1
ATOM 5334 C CA . THR B 1 313 ? -17.188 -21.531 -19.391 1 94.88 313 THR B CA 1
ATOM 5335 C C . THR B 1 313 ? -17.297 -20.406 -20.406 1 94.88 313 THR B C 1
ATOM 5337 O O . THR B 1 313 ? -18.375 -20.125 -20.922 1 94.88 313 THR B O 1
ATOM 5340 N N . GLY B 1 314 ? -16.234 -19.688 -20.625 1 93.12 314 GLY B N 1
ATOM 5341 C CA . GLY B 1 314 ? -16.297 -18.5 -21.469 1 93.12 314 GLY B CA 1
ATOM 5342 C C . GLY B 1 314 ? -16.828 -17.281 -20.75 1 93.12 314 GLY B C 1
ATOM 5343 O O . GLY B 1 314 ? -17.141 -16.266 -21.391 1 93.12 314 GLY B O 1
ATOM 5344 N N . TRP B 1 315 ? -16.875 -17.359 -19.469 1 92.62 315 TRP B N 1
ATOM 5345 C CA . TRP B 1 315 ? -17.359 -16.266 -18.625 1 92.62 315 TRP B CA 1
ATOM 5346 C C . TRP B 1 315 ? -16.547 -14.992 -18.875 1 92.62 315 TRP B C 1
ATOM 5348 O O . TRP B 1 315 ? -15.328 -15.047 -19.016 1 92.62 315 TRP B O 1
ATOM 5358 N N . THR B 1 316 ? -17.203 -13.844 -18.953 1 92.44 316 THR B N 1
ATOM 5359 C CA . THR B 1 316 ? -16.516 -12.578 -19.203 1 92.44 316 THR B CA 1
ATOM 5360 C C . THR B 1 316 ? -16.797 -11.586 -18.078 1 92.44 316 THR B C 1
ATOM 5362 O O . THR B 1 316 ? -16.516 -10.391 -18.219 1 92.44 316 THR B O 1
ATOM 5365 N N . GLY B 1 317 ? -17.375 -12.055 -17.016 1 91.62 317 GLY B N 1
ATOM 5366 C CA . GLY B 1 317 ? -17.734 -11.156 -15.93 1 91.62 317 GLY B CA 1
ATOM 5367 C C . GLY B 1 317 ? -16.547 -10.711 -15.102 1 91.62 317 GLY B C 1
ATOM 5368 O O . GLY B 1 317 ? -15.438 -11.234 -15.273 1 91.62 317 GLY B O 1
ATOM 5369 N N . LYS B 1 318 ? -16.781 -9.82 -14.203 1 93.75 318 LYS B N 1
ATOM 5370 C CA . LYS B 1 318 ? -15.734 -9.266 -13.336 1 93.75 318 LYS B CA 1
ATOM 5371 C C . LYS B 1 318 ? -15.328 -10.273 -12.266 1 93.75 318 LYS B C 1
ATOM 5373 O O . LYS B 1 318 ? -16.141 -11.102 -11.836 1 93.75 318 LYS B O 1
ATOM 5378 N N . ARG B 1 319 ? -14.109 -10.203 -11.898 1 94.31 319 ARG B N 1
ATOM 5379 C CA . ARG B 1 319 ? -13.57 -11.109 -10.891 1 94.31 319 ARG B CA 1
ATOM 5380 C C . ARG B 1 319 ? -14.328 -10.984 -9.57 1 94.31 319 ARG B C 1
ATOM 5382 O O . ARG B 1 319 ? -14.562 -11.977 -8.891 1 94.31 319 ARG B O 1
ATOM 5389 N N . ARG B 1 320 ? -14.656 -9.773 -9.219 1 94.69 320 ARG B N 1
ATOM 5390 C CA . ARG B 1 320 ? -15.383 -9.547 -7.969 1 94.69 320 ARG B CA 1
ATOM 5391 C C . ARG B 1 320 ? -16.703 -10.32 -7.953 1 94.69 320 ARG B C 1
ATOM 5393 O O . ARG B 1 320 ? -17.078 -10.898 -6.93 1 94.69 320 ARG B O 1
ATOM 5400 N N . LEU B 1 321 ? -17.422 -10.344 -9.055 1 94.62 321 LEU B N 1
ATOM 5401 C CA . LEU B 1 321 ? -18.672 -11.102 -9.172 1 94.62 321 LEU B CA 1
ATOM 5402 C C . LEU B 1 321 ? -18.406 -12.602 -9.086 1 94.62 321 LEU B C 1
ATOM 5404 O O . LEU B 1 321 ? -19.188 -13.336 -8.469 1 94.62 321 LEU B O 1
ATOM 5408 N N . PHE B 1 322 ? -17.375 -13.062 -9.734 1 96.69 322 PHE B N 1
ATOM 5409 C CA . PHE B 1 322 ? -17 -14.469 -9.641 1 96.69 322 PHE B CA 1
ATOM 5410 C C . PHE B 1 322 ? -16.781 -14.875 -8.188 1 96.69 322 PHE B C 1
ATOM 5412 O O . PHE B 1 322 ? -17.219 -15.938 -7.762 1 96.69 322 PHE B O 1
ATOM 5419 N N . LEU B 1 323 ? -15.977 -14.023 -7.449 1 96.38 323 LEU B N 1
ATOM 5420 C CA . LEU B 1 323 ? -15.703 -14.336 -6.051 1 96.38 323 LEU B CA 1
ATOM 5421 C C . LEU B 1 323 ? -17 -14.422 -5.246 1 96.38 323 LEU B C 1
ATOM 5423 O O . LEU B 1 323 ? -17.094 -15.227 -4.32 1 96.38 323 LEU B O 1
ATOM 5427 N N . ARG B 1 324 ? -17.953 -13.586 -5.59 1 94.06 324 ARG B N 1
ATOM 5428 C CA . ARG B 1 324 ? -19.266 -13.664 -4.945 1 94.06 324 ARG B CA 1
ATOM 5429 C C . ARG B 1 324 ? -19.938 -15.008 -5.223 1 94.06 324 ARG B C 1
ATOM 5431 O O . ARG B 1 324 ? -20.484 -15.633 -4.316 1 94.06 324 ARG B O 1
ATOM 5438 N N . LEU B 1 325 ? -19.891 -15.398 -6.434 1 93.88 325 LEU B N 1
ATOM 5439 C CA . LEU B 1 325 ? -20.453 -16.688 -6.82 1 93.88 325 LEU B CA 1
ATOM 5440 C C . LEU B 1 325 ? -19.75 -17.828 -6.109 1 93.88 325 LEU B C 1
ATOM 5442 O O . LEU B 1 325 ? -20.391 -18.75 -5.609 1 93.88 325 LEU B O 1
ATOM 5446 N N . LEU B 1 326 ? -18.438 -17.734 -6.125 1 95.06 326 LEU B N 1
ATOM 5447 C CA . LEU B 1 326 ? -17.641 -18.75 -5.453 1 95.06 326 LEU B CA 1
ATOM 5448 C C . LEU B 1 326 ? -18.016 -18.844 -3.979 1 95.06 326 LEU B C 1
ATOM 5450 O O . LEU B 1 326 ? -18.219 -19.953 -3.457 1 95.06 326 LEU B O 1
ATOM 5454 N N . ALA B 1 327 ? -18.078 -17.719 -3.305 1 94.5 327 ALA B N 1
ATOM 5455 C CA . ALA B 1 327 ? -18.453 -17.688 -1.893 1 94.5 327 ALA B CA 1
ATOM 5456 C C . ALA B 1 327 ? -19.828 -18.297 -1.67 1 94.5 327 ALA B C 1
ATOM 5458 O O . ALA B 1 327 ? -20.031 -19.047 -0.717 1 94.5 327 ALA B O 1
ATOM 5459 N N . GLN B 1 328 ? -20.734 -18 -2.535 1 92.44 328 GLN B N 1
ATOM 5460 C CA . GLN B 1 328 ? -22.094 -18.516 -2.438 1 92.44 328 GLN B CA 1
ATOM 5461 C C . GLN B 1 328 ? -22.109 -20.031 -2.59 1 92.44 328 GLN B C 1
ATOM 5463 O O . GLN B 1 328 ? -22.812 -20.734 -1.852 1 92.44 328 GLN B O 1
ATOM 5468 N N . GLN B 1 329 ? -21.375 -20.531 -3.506 1 92.75 329 GLN B N 1
ATOM 5469 C CA . GLN B 1 329 ? -21.312 -21.969 -3.725 1 92.75 329 GLN B CA 1
ATOM 5470 C C . GLN B 1 329 ? -20.688 -22.688 -2.525 1 92.75 329 GLN B C 1
ATOM 5472 O O . GLN B 1 329 ? -21.125 -23.766 -2.135 1 92.75 329 GLN B O 1
ATOM 5477 N N . LEU B 1 330 ? -19.656 -22.094 -2.004 1 92.56 330 LEU B N 1
ATOM 5478 C CA . LEU B 1 330 ? -19.031 -22.672 -0.819 1 92.56 330 LEU B CA 1
ATOM 5479 C C . LEU B 1 330 ? -20 -22.688 0.359 1 92.56 330 LEU B C 1
ATOM 5481 O O . LEU B 1 330 ? -20.047 -23.641 1.127 1 92.56 330 LEU B O 1
ATOM 5485 N N . ARG B 1 331 ? -20.719 -21.641 0.474 1 90.38 331 ARG B N 1
ATOM 5486 C CA . ARG B 1 331 ? -21.734 -21.531 1.526 1 90.38 331 ARG B CA 1
ATOM 5487 C C . ARG B 1 331 ? -22.812 -22.594 1.367 1 90.38 331 ARG B C 1
ATOM 5489 O O . ARG B 1 331 ? -23.172 -23.266 2.334 1 90.38 331 ARG B O 1
ATOM 5496 N N . CYS B 1 332 ? -23.344 -22.75 0.16 1 85.56 332 CYS B N 1
ATOM 5497 C CA . CYS B 1 332 ? -24.422 -23.688 -0.125 1 85.56 332 CYS B CA 1
ATOM 5498 C C . CYS B 1 332 ? -23.984 -25.125 0.147 1 85.56 332 CYS B C 1
ATOM 5500 O O . CYS B 1 332 ? -24.75 -25.922 0.684 1 85.56 332 CYS B O 1
ATOM 5502 N N . ARG B 1 333 ? -22.844 -25.453 -0.238 1 79.38 333 ARG B N 1
ATOM 5503 C CA . ARG B 1 333 ? -22.328 -26.797 0.018 1 79.38 333 ARG B CA 1
ATOM 5504 C C . ARG B 1 333 ? -22.281 -27.094 1.515 1 79.38 333 ARG B C 1
ATOM 5506 O O . ARG B 1 333 ? -22.594 -28.203 1.947 1 79.38 333 ARG B O 1
ATOM 5513 N N . PHE B 1 334 ? -22.031 -26.156 2.205 1 76.81 334 PHE B N 1
ATOM 5514 C CA . PHE B 1 334 ? -22 -26.297 3.654 1 76.81 334 PHE B CA 1
ATOM 5515 C C . PHE B 1 334 ? -23.406 -26.422 4.219 1 76.81 334 PHE B C 1
ATOM 5517 O O . PHE B 1 334 ? -23.656 -27.266 5.074 1 76.81 334 PHE B O 1
ATOM 5524 N N . MET B 1 335 ? -24.219 -25.562 3.697 1 73.12 335 MET B N 1
ATOM 5525 C CA . MET B 1 335 ? -25.594 -25.562 4.191 1 73.12 335 MET B CA 1
ATOM 5526 C C . MET B 1 335 ? -26.297 -26.875 3.846 1 73.12 335 MET B C 1
ATOM 5528 O O . MET B 1 335 ? -27.078 -27.406 4.641 1 73.12 335 MET B O 1
ATOM 5532 N N . GLN B 1 336 ? -26.062 -27.328 2.656 1 70.81 336 GLN B N 1
ATOM 5533 C CA . GLN B 1 336 ? -26.625 -28.625 2.254 1 70.81 336 GLN B CA 1
ATOM 5534 C C . GLN B 1 336 ? -26.078 -29.75 3.121 1 70.81 336 GLN B C 1
ATOM 5536 O O . GLN B 1 336 ? -26.812 -30.641 3.533 1 70.81 336 GLN B O 1
ATOM 5541 N N . HIS B 1 337 ? -24.844 -29.656 3.346 1 66 337 HIS B N 1
ATOM 5542 C CA . HIS B 1 337 ? -24.234 -30.672 4.203 1 66 337 HIS B CA 1
ATOM 5543 C C . HIS B 1 337 ? -24.797 -30.594 5.621 1 66 337 HIS B C 1
ATOM 5545 O O . HIS B 1 337 ? -25.031 -31.625 6.258 1 66 337 HIS B O 1
ATOM 5551 N N . LYS B 1 338 ? -25.109 -29.422 6.098 1 66.5 338 LYS B N 1
ATOM 5552 C CA . LYS B 1 338 ? -25.703 -29.219 7.414 1 66.5 338 LYS B CA 1
ATOM 5553 C C . LYS B 1 338 ? -27.109 -29.797 7.484 1 66.5 338 LYS B C 1
ATOM 5555 O O . LYS B 1 338 ? -27.5 -30.391 8.492 1 66.5 338 LYS B O 1
ATOM 5560 N N . GLU B 1 339 ? -27.828 -29.453 6.395 1 65.25 339 GLU B N 1
ATOM 5561 C CA . GLU B 1 339 ? -29.172 -29.984 6.34 1 65.25 339 GLU B CA 1
ATOM 5562 C C . GLU B 1 339 ? -29.172 -31.516 6.32 1 65.25 339 GLU B C 1
ATOM 5564 O O . GLU B 1 339 ? -30 -32.156 6.973 1 65.25 339 GLU B O 1
ATOM 5569 N N . ILE B 1 340 ? -28.25 -32.031 5.637 1 62.97 340 ILE B N 1
ATOM 5570 C CA . ILE B 1 340 ? -28.141 -33.5 5.566 1 62.97 340 ILE B CA 1
ATOM 5571 C C . ILE B 1 340 ? -27.75 -34.062 6.934 1 62.97 340 ILE B C 1
ATOM 5573 O O . ILE B 1 340 ? -28.328 -35.031 7.391 1 62.97 340 ILE B O 1
ATOM 5577 N N . LEU B 1 341 ? -26.875 -33.344 7.555 1 58.5 341 LEU B N 1
ATOM 5578 C CA . LEU B 1 341 ? -26.453 -33.781 8.883 1 58.5 341 LEU B CA 1
ATOM 5579 C C . LEU B 1 341 ? -27.562 -33.594 9.898 1 58.5 341 LEU B C 1
ATOM 5581 O O . LEU B 1 341 ? -27.75 -34.438 10.781 1 58.5 341 LEU B O 1
ATOM 5585 N N . ALA B 1 342 ? -28.344 -32.5 9.828 1 63.88 342 ALA B N 1
ATOM 5586 C CA . ALA B 1 342 ? -29.469 -32.25 10.734 1 63.88 342 ALA B CA 1
ATOM 5587 C C . ALA B 1 342 ? -30.562 -33.312 10.547 1 63.88 342 ALA B C 1
ATOM 5589 O O . ALA B 1 342 ? -31.141 -33.781 11.523 1 63.88 342 ALA B O 1
ATOM 5590 N N . GLN B 1 343 ? -30.891 -33.594 9.359 1 55.94 343 GLN B N 1
ATOM 5591 C CA . GLN B 1 343 ? -31.875 -34.656 9.055 1 55.94 343 GLN B CA 1
ATOM 5592 C C . GLN B 1 343 ? -31.422 -36 9.594 1 55.94 343 GLN B C 1
ATOM 5594 O O . GLN B 1 343 ? -32.219 -36.781 10.109 1 55.94 343 GLN B O 1
ATOM 5599 N N . ARG B 1 344 ? -30.172 -36.156 9.5 1 59.5 344 ARG B N 1
ATOM 5600 C CA . ARG B 1 344 ? -29.641 -37.438 10.023 1 59.5 344 ARG B CA 1
ATOM 5601 C C . ARG B 1 344 ? -29.734 -37.469 11.547 1 59.5 344 ARG B C 1
ATOM 5603 O O . ARG B 1 344 ? -30.016 -38.531 12.125 1 59.5 344 ARG B O 1
ATOM 5610 N N . GLN B 1 345 ? -29.469 -36.344 12.188 1 55.75 345 GLN B N 1
ATOM 5611 C CA . GLN B 1 345 ? -29.562 -36.25 13.641 1 55.75 345 GLN B CA 1
ATOM 5612 C C . GLN B 1 345 ? -31 -36.438 14.109 1 55.75 345 GLN B C 1
ATOM 5614 O O . GLN B 1 345 ? -31.25 -37.094 15.133 1 55.75 345 GLN B O 1
ATOM 5619 N N . VAL B 1 346 ? -31.969 -35.812 13.461 1 56.25 346 VAL B N 1
ATOM 5620 C CA . VAL B 1 346 ? -33.375 -35.969 13.797 1 56.25 346 VAL B CA 1
ATOM 5621 C C . VAL B 1 346 ? -33.781 -37.438 13.586 1 56.25 346 VAL B C 1
ATOM 5623 O O . VAL B 1 346 ? -34.531 -38 14.398 1 56.25 346 VAL B O 1
ATOM 5626 N N . LEU B 1 347 ? -33.344 -37.969 12.562 1 49.66 347 LEU B N 1
ATOM 5627 C CA . LEU B 1 347 ? -33.625 -39.375 12.281 1 49.66 347 LEU B CA 1
ATOM 5628 C C . LEU B 1 347 ? -33.031 -40.281 13.344 1 49.66 347 LEU B C 1
ATOM 5630 O O . LEU B 1 347 ? -33.625 -41.281 13.719 1 49.66 347 LEU B O 1
ATOM 5634 N N . CYS B 1 348 ? -31.984 -39.781 13.734 1 53.5 348 CYS B N 1
ATOM 5635 C CA . CYS B 1 348 ? -31.359 -40.594 14.773 1 53.5 348 CYS B CA 1
ATOM 5636 C C . CYS B 1 348 ? -32.094 -40.406 16.109 1 53.5 348 CYS B C 1
ATOM 5638 O O . CYS B 1 348 ? -32.125 -41.344 16.922 1 53.5 348 CYS B O 1
ATOM 5640 N N . GLN B 1 349 ? -32.469 -39.219 16.391 1 54.03 349 GLN B N 1
ATOM 5641 C CA . GLN B 1 349 ? -33.188 -39.031 17.641 1 54.03 349 GLN B CA 1
ATOM 5642 C C . GLN B 1 349 ? -34.562 -39.719 17.562 1 54.03 349 GLN B C 1
ATOM 5644 O O . GLN B 1 349 ? -35.125 -40.125 18.594 1 54.03 349 GLN B O 1
ATOM 5649 N N . GLY B 1 350 ? -35.062 -39.75 16.453 1 43.53 350 GLY B N 1
ATOM 5650 C CA . GLY B 1 350 ? -36.312 -40.469 16.312 1 43.53 350 GLY B CA 1
ATOM 5651 C C . GLY B 1 350 ? -36.156 -41.969 16.391 1 43.53 350 GLY B C 1
ATOM 5652 O O . GLY B 1 350 ? -37.156 -42.688 16.422 1 43.53 350 GLY B O 1
ATOM 5653 N N . LEU B 1 351 ? -34.938 -42.375 16.125 1 36.44 351 LEU B N 1
ATOM 5654 C CA . LEU B 1 351 ? -34.781 -43.812 16.422 1 36.44 351 LEU B CA 1
ATOM 5655 C C . LEU B 1 351 ? -34.438 -44.031 17.891 1 36.44 351 LEU B C 1
ATOM 5657 O O . LEU B 1 351 ? -33.688 -43.25 18.484 1 36.44 351 LEU B O 1
#